Protein AF-A0AA42Y2V7-F1 (afdb_monomer_lite)

pLDDT: mean 81.9, std 18.84, range [30.03, 98.5]

Sequence (420 aa):
MCRFALLAATALSAACEFGEVTVPTSDPMVIVQAIMRPDIARQWLIVEQTLTGLAVIDRESIVVPGTPLPLPVSGATVTVTNRTDPNDPCGTTVFTEDPGVPDIPMGAGVYWSPDGCPMMRAGDTLELRVVTPGGAVVTGTSEVPGATAFVMRVASTAVEVPGPVLTLNRDVDSLKANAAVIAGRALQLEVRRPTVSGSSVPGFWFVVDSTAMTVPGNLPDIISAFLQDTSGIPDEFPPVFAAGRYYDVTVALGDARYFDFVRSGNIPPSGRGFVNNLQGGMGVFGSLVAATNEVRVVGNLDDGREGLYRVTGALFGVPVDATLELYVETADADSTELSAFVSGAWLNGSIDESADGVFRADTLSLVIEQRVSAAGDSVSAYLLVGPTSPSTATTLTAYDAELRVVDSLTVERVPPLPQP

Foldseek 3Di:
DDDDDPDPPPPPPPPPPPPPPPPPQDDKFKAKAFAAALQFFKGKIFIFIDDRVPFDDDPQDPPDQADADRGAFAPKWKWKAFPVCCPPPQRIWTWHQDCDDPPHNRYHGMTMTDTNPPPADAQTKMKIWIAGPVGQIKIFIEGAWDAPFKWKDKDPDIDTFPDDAAEHALVPIKIKIFGRTPDFFKKKKWKWFQDLVRDTDTLDIDMDRHRMDIGRSQAFSVQVQQSDPDPDDDPGGFGSHDAQGKIKIKIKGWHPQVVQQVLAPPGVVNDHDRDARMDRGGYTDIYMYMGIYMYHYHYDPPDLPFAKKWKWDDFLNHTDTWIWGKDFRDDDPFKTKIKTFIFDQDDQGTDGHIKIWMDGPQKIWIKDWGFDPPPDGDIWIKIWIDGDDSQDWTKTFIATPVRDTGDIIIMHHDPPDPDD

Structure (mmCIF, N/CA/C/O backbone):
data_AF-A0AA42Y2V7-F1
#
_entry.id   AF-A0AA42Y2V7-F1
#
loop_
_atom_site.group_PDB
_atom_site.id
_atom_site.type_symbol
_atom_site.label_atom_id
_atom_site.label_alt_id
_atom_site.label_comp_id
_atom_site.label_asym_id
_atom_site.label_entity_id
_atom_site.label_seq_id
_atom_site.pdbx_PDB_ins_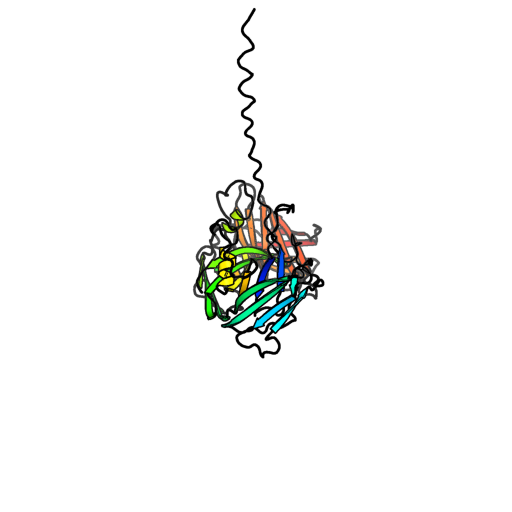code
_atom_site.Cartn_x
_atom_site.Cartn_y
_atom_site.Cartn_z
_atom_site.occupancy
_atom_site.B_iso_or_equiv
_atom_site.auth_seq_id
_atom_site.auth_comp_id
_atom_site.auth_asym_id
_atom_site.auth_atom_id
_atom_site.pdbx_PDB_model_num
ATOM 1 N N . MET A 1 1 ? -63.852 35.536 -38.838 1.00 43.47 1 MET A N 1
ATOM 2 C CA . MET A 1 1 ? -64.044 35.598 -37.371 1.00 43.47 1 MET A CA 1
ATOM 3 C C . MET A 1 1 ? -64.077 34.180 -36.824 1.00 43.47 1 MET A C 1
ATOM 5 O O . MET A 1 1 ? -64.746 33.353 -37.423 1.00 43.47 1 MET A O 1
ATOM 9 N N . CYS A 1 2 ? -63.372 33.941 -35.712 1.00 40.38 2 CYS A N 1
ATOM 10 C CA . CYS A 1 2 ? -63.301 32.691 -34.938 1.00 40.38 2 CYS A CA 1
ATOM 11 C C . CYS A 1 2 ? -62.655 31.464 -35.608 1.00 40.38 2 CYS A C 1
ATOM 13 O O . CYS A 1 2 ? -63.285 30.818 -36.438 1.00 40.38 2 CYS A O 1
ATOM 15 N N . ARG A 1 3 ? -61.441 31.105 -35.145 1.00 32.47 3 ARG A N 1
ATOM 16 C CA . ARG A 1 3 ? -60.983 29.738 -34.767 1.00 32.47 3 ARG A CA 1
ATOM 17 C C . ARG A 1 3 ? -59.447 29.671 -34.651 1.00 32.47 3 ARG A C 1
ATOM 19 O O . ARG A 1 3 ? -58.796 28.898 -35.330 1.00 32.47 3 ARG A O 1
ATOM 26 N N . PHE A 1 4 ? -58.862 30.498 -33.789 1.00 40.81 4 PHE A N 1
ATOM 27 C CA . PHE A 1 4 ? -57.462 30.379 -33.354 1.00 40.81 4 PHE A CA 1
ATOM 28 C C . PHE A 1 4 ? -57.370 30.990 -31.954 1.00 40.81 4 PHE A C 1
ATOM 30 O O . PHE A 1 4 ? -57.030 32.157 -31.825 1.00 40.81 4 PHE A O 1
ATOM 37 N N . ALA A 1 5 ? -57.805 30.262 -30.918 1.00 41.25 5 ALA A N 1
ATOM 38 C CA . ALA A 1 5 ? -57.624 30.717 -29.528 1.00 41.25 5 ALA A CA 1
ATOM 39 C C . ALA A 1 5 ? -57.857 29.660 -28.428 1.00 41.25 5 ALA A C 1
ATOM 41 O O . ALA A 1 5 ? -57.726 30.006 -27.261 1.00 41.25 5 ALA A O 1
ATOM 42 N N . LEU A 1 6 ? -58.220 28.402 -28.727 1.00 40.03 6 LEU A N 1
ATOM 43 C CA . LEU A 1 6 ? -58.711 27.481 -27.681 1.00 40.03 6 LEU A CA 1
ATOM 44 C C . LEU A 1 6 ? -57.940 26.157 -27.536 1.00 40.03 6 LEU A C 1
ATOM 46 O O . LEU A 1 6 ? -58.521 25.165 -27.116 1.00 40.03 6 LEU A O 1
ATOM 50 N N . LEU A 1 7 ? -56.651 26.118 -27.889 1.00 39.44 7 LEU A N 1
ATOM 51 C CA . LEU A 1 7 ? -55.843 24.889 -27.767 1.00 39.44 7 LEU A CA 1
ATOM 52 C C . LEU A 1 7 ? -54.445 25.079 -27.154 1.00 39.44 7 LEU A C 1
ATOM 54 O O . LEU A 1 7 ? -53.700 24.115 -27.054 1.00 39.44 7 LEU A O 1
ATOM 58 N N . ALA A 1 8 ? -54.100 26.284 -26.689 1.00 41.88 8 ALA A N 1
ATOM 59 C CA . ALA A 1 8 ? -52.787 26.572 -26.095 1.00 41.88 8 ALA A CA 1
ATOM 60 C C . ALA A 1 8 ? -52.810 26.782 -24.565 1.00 41.88 8 ALA A C 1
ATOM 62 O O . ALA A 1 8 ? -51.777 27.086 -23.981 1.00 41.88 8 ALA A O 1
ATOM 63 N N . ALA A 1 9 ? -53.963 26.626 -23.900 1.00 42.53 9 ALA A N 1
ATOM 64 C CA . ALA A 1 9 ? -54.118 26.977 -22.481 1.00 42.53 9 ALA A CA 1
ATOM 65 C C . ALA A 1 9 ? -54.165 25.782 -21.506 1.00 42.53 9 ALA A C 1
ATOM 67 O O . ALA A 1 9 ? -54.255 25.997 -20.304 1.00 42.53 9 ALA A O 1
ATOM 68 N N . THR A 1 10 ? -54.085 24.533 -21.978 1.00 45.06 10 THR A N 1
ATOM 69 C CA . THR A 1 10 ? -54.173 23.332 -21.115 1.00 45.06 10 THR A CA 1
ATOM 70 C C . THR A 1 10 ? -52.866 22.548 -20.965 1.00 45.06 10 THR A C 1
ATOM 72 O O . THR A 1 10 ? -52.845 21.558 -20.245 1.00 45.06 10 THR A O 1
ATOM 75 N N . ALA A 1 11 ? -51.761 22.990 -21.578 1.00 42.94 11 ALA A N 1
ATOM 76 C CA . ALA A 1 11 ? -50.461 22.307 -21.494 1.00 42.94 11 ALA A CA 1
ATOM 77 C C . ALA A 1 11 ? -49.450 22.967 -20.530 1.00 42.94 11 ALA A C 1
ATOM 79 O O . ALA A 1 11 ? -48.314 22.517 -20.443 1.00 42.94 11 ALA A O 1
ATOM 80 N N . LEU A 1 12 ? -49.841 24.023 -19.803 1.00 44.69 12 LEU A N 1
ATOM 81 C CA . LEU A 1 12 ? -48.949 24.800 -18.923 1.00 44.69 12 LEU A CA 1
ATOM 82 C C . LEU A 1 12 ? -49.185 24.590 -17.416 1.00 44.69 12 LEU A C 1
ATOM 84 O O . LEU A 1 12 ? -48.513 25.226 -16.613 1.00 44.69 12 LEU A O 1
ATOM 88 N N . SER A 1 13 ? -50.097 23.699 -17.008 1.00 44.09 13 SER A N 1
ATOM 89 C CA . SER A 1 13 ? -50.378 23.433 -15.584 1.00 44.09 13 SER A CA 1
ATOM 90 C C . SER A 1 13 ? -49.964 22.041 -15.100 1.00 44.09 13 SER A C 1
ATOM 92 O O . SER A 1 13 ? -50.312 21.663 -13.989 1.00 44.09 13 SER A O 1
ATOM 94 N N . ALA A 1 14 ? -49.206 21.287 -15.899 1.00 44.84 14 ALA A N 1
ATOM 95 C CA . ALA A 1 14 ? -48.462 20.121 -15.421 1.00 44.84 14 ALA A CA 1
ATOM 96 C C . ALA A 1 14 ? -47.000 20.512 -15.154 1.00 44.84 14 ALA A C 1
ATOM 98 O O . ALA A 1 14 ? -46.068 19.833 -15.576 1.00 44.84 14 ALA A O 1
ATOM 99 N N . ALA A 1 15 ? -46.787 21.642 -14.474 1.00 44.16 15 ALA A N 1
ATOM 100 C CA . ALA A 1 15 ? -45.585 21.773 -13.674 1.00 44.16 15 ALA A CA 1
ATOM 101 C C . ALA A 1 15 ? -45.759 20.752 -12.549 1.00 44.16 15 ALA A C 1
ATOM 103 O O . ALA A 1 15 ? -46.534 20.978 -11.622 1.00 44.16 15 ALA A O 1
ATOM 104 N N . CYS A 1 16 ? -45.134 19.582 -12.690 1.00 51.06 16 CYS A N 1
ATOM 105 C CA . CYS A 1 16 ? -44.875 18.732 -11.543 1.00 51.06 16 CYS A CA 1
ATOM 106 C C . CYS A 1 16 ? -44.150 19.619 -10.532 1.00 51.06 16 CYS A C 1
ATOM 108 O O . CYS A 1 16 ? -42.973 19.926 -10.723 1.00 51.06 16 CYS A O 1
ATOM 110 N N . GLU A 1 17 ? -44.853 20.066 -9.490 1.00 42.16 17 GLU A N 1
ATOM 111 C CA . GLU A 1 17 ? -44.193 20.384 -8.235 1.00 42.16 17 GLU A CA 1
ATOM 112 C C . GLU A 1 17 ? -43.394 19.127 -7.903 1.00 42.16 17 GLU A C 1
ATOM 114 O O . GLU A 1 17 ? -43.954 18.082 -7.566 1.00 42.16 17 GLU A O 1
ATOM 119 N N . PHE A 1 18 ? -42.078 19.190 -8.109 1.00 42.59 18 PHE A N 1
ATOM 120 C CA . PHE A 1 18 ? -41.172 18.306 -7.405 1.00 42.59 18 PHE A CA 1
ATOM 121 C C . PHE A 1 18 ? -41.511 18.538 -5.943 1.00 42.59 18 PHE A C 1
ATOM 123 O O . PHE A 1 18 ? -41.200 19.601 -5.412 1.00 42.59 18 PHE A O 1
ATOM 130 N N . GLY A 1 19 ? -42.268 17.603 -5.363 1.00 44.50 19 GLY A N 1
ATOM 131 C CA . GLY A 1 19 ? -42.686 17.685 -3.978 1.00 44.50 19 GLY A CA 1
ATOM 132 C C . GLY A 1 19 ? -41.447 17.994 -3.164 1.00 44.50 19 GLY A C 1
ATOM 133 O O . GLY A 1 19 ? -40.467 17.251 -3.235 1.00 44.50 19 GLY A O 1
ATOM 134 N N . GLU A 1 20 ? -41.464 19.137 -2.488 1.00 42.34 20 GLU A N 1
ATOM 135 C CA . GLU A 1 20 ? -40.411 19.536 -1.576 1.00 42.34 20 GLU A CA 1
ATOM 136 C C . GLU A 1 20 ? -40.346 18.445 -0.509 1.00 42.34 20 GLU A C 1
ATOM 138 O O . GLU A 1 20 ? -41.185 18.365 0.389 1.00 42.34 20 GLU A O 1
ATOM 143 N N . VAL A 1 21 ? -39.407 17.512 -0.677 1.00 51.03 21 VAL A N 1
ATOM 144 C CA . VAL A 1 21 ? -39.157 16.480 0.318 1.00 51.03 21 VAL A CA 1
ATOM 145 C C . VAL A 1 21 ? -38.490 17.207 1.466 1.00 51.03 21 VAL A C 1
ATOM 147 O O . VAL A 1 21 ? -37.283 17.437 1.463 1.00 51.03 21 VAL A O 1
ATOM 150 N N . THR A 1 22 ? -39.300 17.612 2.439 1.00 47.03 22 THR A N 1
ATOM 151 C CA . THR A 1 22 ? -38.806 18.077 3.725 1.00 47.03 22 THR A CA 1
ATOM 152 C C . THR A 1 22 ? -38.137 16.874 4.371 1.00 47.03 22 THR A C 1
ATOM 154 O O . THR A 1 22 ? -38.800 15.986 4.907 1.00 47.03 22 THR A O 1
ATOM 157 N N . VAL A 1 23 ? -36.814 16.791 4.238 1.00 54.19 23 VAL A N 1
ATOM 158 C CA . VAL A 1 23 ? -36.023 15.814 4.980 1.00 54.19 23 VAL A CA 1
ATOM 159 C C . VAL A 1 23 ? -36.208 16.178 6.452 1.00 54.19 23 VAL A C 1
ATOM 161 O O . VAL A 1 23 ? -35.888 17.310 6.823 1.00 54.19 23 VAL A O 1
ATOM 164 N N . PRO A 1 24 ? -36.780 15.292 7.285 1.00 52.44 24 PRO A N 1
ATOM 165 C CA . PRO A 1 24 ? -36.958 15.589 8.695 1.00 52.44 24 PRO A CA 1
ATOM 166 C C . PRO A 1 24 ? -35.599 15.926 9.301 1.00 52.44 24 PRO A C 1
ATOM 168 O O . PRO A 1 24 ? -34.641 15.175 9.113 1.00 52.44 24 PRO A O 1
ATOM 171 N N . THR A 1 25 ? -35.509 17.038 10.025 1.00 56.41 25 THR A N 1
ATOM 172 C CA . THR A 1 25 ? -34.319 17.358 10.809 1.00 56.41 25 THR A CA 1
ATOM 173 C C . THR A 1 25 ? -34.172 16.272 11.871 1.00 56.41 25 THR A C 1
ATOM 175 O O . THR A 1 25 ? -34.981 16.189 12.793 1.00 56.41 25 THR A O 1
ATOM 178 N N . SER A 1 26 ? -33.197 15.381 11.705 1.00 61.75 26 SER A N 1
ATOM 179 C CA . SER A 1 26 ? -32.843 14.408 12.734 1.00 61.75 26 SER A CA 1
ATOM 180 C C . SER A 1 26 ? -31.959 15.074 13.780 1.00 61.75 26 SER A C 1
ATOM 182 O O . SER A 1 26 ? -31.156 15.950 13.445 1.00 61.75 26 SER A O 1
ATOM 184 N N . ASP A 1 27 ? -32.063 14.632 15.032 1.00 75.12 27 ASP A N 1
ATOM 185 C CA . ASP A 1 27 ? -31.101 15.032 16.055 1.00 75.12 27 ASP A CA 1
ATOM 186 C C . ASP A 1 27 ? -29.680 14.629 15.612 1.00 75.12 27 ASP A C 1
ATOM 188 O O . ASP A 1 27 ? -29.498 13.529 15.074 1.00 75.12 27 ASP A O 1
ATOM 192 N N . PRO A 1 28 ? -28.670 15.500 15.792 1.00 78.94 28 PRO A N 1
ATOM 193 C CA . PRO A 1 28 ? -27.300 15.181 15.426 1.00 78.94 28 PRO A CA 1
ATOM 194 C C . PRO A 1 28 ? -26.803 13.995 16.258 1.00 78.94 28 PRO A C 1
ATOM 196 O O . PRO A 1 28 ? -26.815 14.026 17.489 1.00 78.94 28 PRO A O 1
ATOM 199 N N . MET A 1 29 ? -26.349 12.946 15.580 1.00 86.19 29 MET A N 1
ATOM 200 C CA . MET A 1 29 ? -25.764 11.762 16.197 1.00 86.19 29 MET A CA 1
ATOM 201 C C . MET A 1 29 ? -24.239 11.832 16.117 1.00 86.19 29 MET A C 1
ATOM 203 O O . MET A 1 29 ? -23.679 12.308 15.131 1.00 86.19 29 MET A O 1
ATOM 207 N N . VAL A 1 30 ? -23.564 11.346 17.159 1.00 90.69 30 VAL A N 1
ATOM 208 C CA . VAL A 1 30 ? -22.100 11.251 17.188 1.00 90.69 30 VAL A CA 1
ATOM 209 C C . VAL A 1 30 ? -21.647 10.113 16.277 1.00 90.69 30 VAL A C 1
ATOM 211 O O . VAL A 1 30 ? -22.161 8.995 16.374 1.00 90.69 30 VAL A O 1
ATOM 214 N N . ILE A 1 31 ? -20.669 10.397 15.425 1.00 89.31 31 ILE A N 1
ATOM 215 C CA . ILE A 1 31 ? -19.984 9.430 14.575 1.00 89.31 31 ILE A CA 1
ATOM 216 C C . ILE A 1 31 ? -18.575 9.218 15.130 1.00 89.31 31 ILE A C 1
ATOM 218 O O . ILE A 1 31 ? -17.883 10.190 15.433 1.00 89.31 31 ILE A O 1
ATOM 222 N N . VAL A 1 32 ? -18.146 7.963 15.262 1.00 91.25 32 VAL A N 1
ATOM 223 C CA . VAL A 1 32 ? -16.771 7.619 15.641 1.00 91.25 32 VAL A CA 1
ATOM 224 C C . VAL A 1 32 ? -16.146 6.711 14.593 1.00 91.25 32 VAL A C 1
ATOM 226 O O . VAL A 1 32 ? -16.729 5.692 14.231 1.00 91.25 32 VAL A O 1
ATOM 229 N N . GLN A 1 33 ? -14.948 7.055 14.126 1.00 90.31 33 GLN A N 1
ATOM 230 C CA . GLN A 1 33 ? -14.169 6.222 13.212 1.00 90.31 33 GLN A CA 1
ATOM 231 C C . GLN A 1 33 ? -12.826 5.895 13.862 1.00 90.31 33 GLN A C 1
ATOM 233 O O . GLN A 1 33 ? -11.969 6.762 14.016 1.00 90.31 33 GLN A O 1
ATOM 238 N N . ALA A 1 34 ? -12.671 4.648 14.294 1.00 91.88 34 ALA A N 1
ATOM 239 C CA . ALA A 1 34 ? -11.518 4.183 15.046 1.00 91.88 34 ALA A CA 1
ATOM 240 C C . ALA A 1 34 ? -11.095 2.792 14.557 1.00 91.88 34 ALA A C 1
ATOM 242 O O . ALA A 1 34 ? -11.844 1.820 14.677 1.00 91.88 34 ALA A O 1
ATOM 243 N N . ILE A 1 35 ? -9.881 2.691 14.023 1.00 93.44 35 ILE A N 1
ATOM 244 C CA . ILE A 1 35 ? -9.278 1.429 13.592 1.00 93.44 35 ILE A CA 1
ATOM 245 C C . ILE A 1 35 ? -7.936 1.308 14.305 1.00 93.44 35 ILE A C 1
ATOM 247 O O . ILE A 1 35 ? -7.006 2.053 14.013 1.00 93.44 35 ILE A O 1
ATOM 251 N N . MET A 1 36 ? -7.853 0.388 15.262 1.00 95.62 36 MET A N 1
ATOM 252 C CA . MET A 1 36 ? -6.640 0.174 16.049 1.00 95.62 36 MET A CA 1
ATOM 253 C C . MET A 1 36 ? -5.672 -0.753 15.309 1.00 95.62 36 MET A C 1
ATOM 255 O O . MET A 1 36 ? -6.076 -1.784 14.769 1.00 95.62 36 MET A O 1
ATOM 259 N N . ARG A 1 37 ? -4.392 -0.389 15.304 1.00 94.44 37 ARG A N 1
ATOM 260 C CA . ARG A 1 37 ? -3.316 -1.056 14.571 1.00 94.44 37 ARG A CA 1
ATOM 261 C C . ARG A 1 37 ? -2.137 -1.374 15.490 1.00 94.44 37 ARG A C 1
ATOM 263 O O . ARG A 1 37 ? -1.357 -0.472 15.784 1.00 94.44 37 ARG A O 1
ATOM 270 N N . PRO A 1 38 ? -1.966 -2.621 15.966 1.00 93.00 38 PRO A N 1
ATOM 271 C CA . PRO A 1 38 ? -0.856 -2.965 16.857 1.00 93.00 38 PRO A CA 1
ATOM 272 C C . PRO A 1 38 ? 0.520 -2.856 16.175 1.00 93.00 38 PRO A C 1
ATOM 274 O O . PRO A 1 38 ? 1.538 -2.842 16.858 1.00 93.00 38 PRO A O 1
ATOM 277 N N . ASP A 1 39 ? 0.556 -2.765 14.845 1.00 89.69 39 ASP A N 1
ATOM 278 C CA . ASP A 1 39 ? 1.750 -2.601 14.015 1.00 89.69 39 ASP A CA 1
ATOM 279 C C . ASP A 1 39 ? 2.238 -1.147 13.878 1.00 89.69 39 ASP A C 1
ATOM 281 O O . ASP A 1 39 ? 3.305 -0.922 13.310 1.00 89.69 39 ASP A O 1
ATOM 285 N N . ILE A 1 40 ? 1.506 -0.160 14.411 1.00 88.88 40 ILE A N 1
ATOM 286 C CA . ILE A 1 40 ? 1.940 1.247 14.430 1.00 88.88 40 ILE A CA 1
ATOM 287 C C . ILE A 1 40 ? 2.073 1.763 15.865 1.00 88.88 40 ILE A C 1
ATOM 289 O O . ILE A 1 40 ? 1.306 1.400 16.756 1.00 88.88 40 ILE A O 1
ATOM 293 N N . ALA A 1 41 ? 3.046 2.647 16.093 1.00 87.25 41 ALA A N 1
ATOM 294 C CA . ALA A 1 41 ? 3.357 3.137 17.435 1.00 87.25 41 ALA A CA 1
ATOM 295 C C . ALA A 1 41 ? 2.254 4.030 18.022 1.00 87.25 41 ALA A C 1
ATOM 297 O O . ALA A 1 41 ? 2.005 3.984 19.224 1.00 87.25 41 ALA A O 1
ATOM 298 N N . ARG A 1 42 ? 1.592 4.837 17.188 1.00 89.94 42 ARG A N 1
ATOM 299 C CA . ARG A 1 42 ? 0.617 5.835 17.629 1.00 89.94 42 ARG A CA 1
ATOM 300 C C . ARG A 1 42 ? -0.725 5.595 16.954 1.00 89.94 42 ARG A C 1
ATOM 302 O O . ARG A 1 42 ? -0.798 5.507 15.731 1.00 89.94 42 ARG A O 1
ATOM 309 N N . GLN A 1 43 ? -1.776 5.496 17.757 1.00 92.44 43 GLN A N 1
ATOM 310 C CA . GLN A 1 43 ? -3.144 5.307 17.289 1.00 92.44 43 GLN A CA 1
ATOM 311 C C . GLN A 1 43 ? -3.847 6.649 17.160 1.00 92.44 43 GLN A C 1
ATOM 313 O O . GLN A 1 43 ? -3.515 7.616 17.851 1.00 92.44 43 GLN A O 1
ATOM 318 N N . TRP A 1 44 ? -4.883 6.684 16.334 1.00 91.25 44 TRP A N 1
ATOM 319 C CA . TRP A 1 44 ? -5.778 7.824 16.255 1.00 91.25 44 TRP A CA 1
ATOM 320 C C . TRP A 1 44 ? -7.203 7.386 15.949 1.00 91.25 44 TRP A C 1
ATOM 322 O O . TRP A 1 44 ? -7.460 6.255 15.534 1.00 91.25 44 TRP A O 1
ATOM 332 N N . LEU A 1 45 ? -8.135 8.297 16.192 1.00 91.56 45 LEU A N 1
ATOM 333 C CA . LEU A 1 45 ? -9.528 8.152 15.810 1.00 91.56 45 LEU A CA 1
ATOM 334 C C . LEU A 1 45 ? -10.168 9.505 15.531 1.00 91.56 45 LEU A C 1
ATOM 336 O O . LEU A 1 45 ? -9.677 10.548 15.963 1.00 91.56 45 LEU A O 1
ATOM 340 N N . ILE A 1 46 ? -11.289 9.462 14.826 1.00 89.44 46 ILE A N 1
ATOM 341 C CA . ILE A 1 46 ? -12.096 10.626 14.474 1.00 89.44 46 ILE A CA 1
ATOM 342 C C . ILE A 1 46 ? -13.407 10.598 15.259 1.00 89.44 46 ILE A C 1
ATOM 344 O O . ILE A 1 46 ? -14.045 9.549 15.371 1.00 89.44 46 ILE A O 1
ATOM 348 N N . VAL A 1 47 ? -13.825 11.763 15.757 1.00 91.38 47 VAL A N 1
ATOM 349 C CA . VAL A 1 47 ? -15.143 12.007 16.349 1.00 91.38 47 VAL A CA 1
ATOM 350 C C . VAL A 1 47 ? -15.796 13.205 15.660 1.00 91.38 47 VAL A C 1
ATOM 352 O O . VAL A 1 47 ? -15.293 14.329 15.704 1.00 91.38 47 VAL A O 1
ATOM 355 N N . GLU A 1 48 ? -16.956 12.972 15.058 1.00 88.81 48 GLU A N 1
ATOM 356 C CA . GLU A 1 48 ? -17.721 13.971 14.304 1.00 88.81 48 GLU A CA 1
ATOM 357 C C . GLU A 1 48 ? -19.234 13.829 14.564 1.00 88.81 48 GLU A C 1
ATOM 359 O O . GLU A 1 48 ? -19.664 13.007 15.379 1.00 88.81 48 GLU A O 1
ATOM 364 N N . GLN A 1 49 ? -20.058 14.656 13.918 1.00 86.56 49 GLN A N 1
ATOM 365 C CA . GLN A 1 49 ? -21.521 14.586 13.980 1.00 86.56 49 GLN A CA 1
ATOM 366 C C . GLN A 1 49 ? -22.140 14.337 12.607 1.00 86.56 49 GLN A C 1
ATOM 368 O O . GLN A 1 49 ? -21.641 14.798 11.582 1.00 86.56 49 GLN A O 1
ATOM 373 N N . THR A 1 50 ? -23.287 13.660 12.590 1.00 78.25 50 THR A N 1
ATOM 374 C CA . THR A 1 50 ? -24.107 13.527 11.383 1.00 78.25 50 THR A CA 1
ATOM 375 C C . THR A 1 50 ? -24.565 14.883 10.869 1.00 78.25 50 THR A C 1
ATOM 377 O O . THR A 1 50 ? -24.996 15.744 11.640 1.00 78.25 50 THR A O 1
ATOM 380 N N . LEU A 1 51 ? -24.601 15.024 9.549 1.00 70.00 51 LEU A N 1
ATOM 381 C CA . LEU A 1 51 ? -25.197 16.182 8.897 1.00 70.00 51 LEU A CA 1
ATOM 382 C C . LEU A 1 51 ? -26.707 16.176 9.106 1.00 70.00 51 LEU A C 1
ATOM 384 O O . LEU A 1 51 ? -27.387 15.207 8.781 1.00 70.00 51 LEU A O 1
ATOM 388 N N . THR A 1 52 ? -27.242 17.294 9.575 1.00 60.16 52 THR A N 1
ATOM 389 C CA . THR A 1 52 ? -28.681 17.487 9.806 1.00 60.16 52 THR A CA 1
ATOM 390 C C . THR A 1 52 ? -29.395 18.113 8.600 1.00 60.16 52 THR A C 1
ATOM 392 O O . THR A 1 52 ? -30.474 18.681 8.738 1.00 60.16 52 THR A O 1
ATOM 395 N N . GLY A 1 53 ? -28.786 18.051 7.407 1.00 45.47 53 GLY A N 1
ATOM 396 C CA . GLY A 1 53 ? -29.305 18.677 6.182 1.00 45.47 53 GLY A CA 1
ATOM 397 C C . GLY A 1 53 ? -29.032 20.183 6.049 1.00 45.47 53 GLY A C 1
ATOM 398 O O . GLY A 1 53 ? -29.458 20.786 5.072 1.00 45.47 53 GLY A O 1
ATOM 399 N N . LEU A 1 54 ? -28.306 20.792 6.997 1.00 45.50 54 LEU A N 1
ATOM 400 C CA . LEU A 1 54 ? -27.964 22.226 6.995 1.00 45.50 54 LEU A CA 1
ATOM 401 C C . LEU A 1 54 ? -26.553 22.540 6.468 1.00 45.50 54 LEU A C 1
ATOM 403 O O . LEU A 1 54 ? -26.217 23.706 6.272 1.00 45.50 54 LEU A O 1
ATOM 407 N N . ALA A 1 55 ? -25.726 21.519 6.250 1.00 44.78 55 ALA A N 1
ATOM 408 C CA . ALA A 1 55 ? -24.342 21.672 5.819 1.00 44.78 55 ALA A CA 1
ATOM 409 C C . ALA A 1 55 ? -24.196 21.338 4.326 1.00 44.78 55 ALA A C 1
ATOM 411 O O . ALA A 1 55 ? -24.596 20.262 3.879 1.00 44.78 55 ALA A O 1
ATOM 412 N N . VAL A 1 56 ? -23.608 22.263 3.564 1.00 39.84 56 VAL A N 1
ATOM 413 C CA . VAL A 1 56 ? -23.177 22.033 2.180 1.00 39.84 56 VAL A CA 1
ATOM 414 C C . VAL A 1 56 ? -21.802 21.374 2.242 1.00 39.84 56 VAL A C 1
ATOM 416 O O . VAL A 1 56 ? -20.857 21.993 2.722 1.00 39.84 56 VAL A O 1
ATOM 419 N N . ILE A 1 57 ? -21.701 20.123 1.793 1.00 44.19 57 ILE A N 1
ATOM 420 C CA . ILE A 1 57 ? -20.420 19.420 1.657 1.00 44.19 57 ILE A CA 1
ATOM 421 C C . ILE A 1 57 ? -20.054 19.348 0.182 1.00 44.19 57 ILE A C 1
ATOM 423 O O . ILE A 1 57 ? -20.878 18.935 -0.637 1.00 44.19 57 ILE A O 1
ATOM 427 N N . ASP A 1 58 ? -18.812 19.704 -0.124 1.00 38.91 58 ASP A N 1
ATOM 428 C CA . ASP A 1 58 ? -18.185 19.433 -1.411 1.00 38.91 58 ASP A CA 1
ATOM 429 C C . ASP A 1 58 ? -17.786 17.945 -1.488 1.00 38.91 58 ASP A C 1
ATOM 431 O O . ASP A 1 58 ? -17.076 17.432 -0.623 1.00 38.91 58 ASP A O 1
ATOM 435 N N . ARG A 1 59 ? -18.352 17.205 -2.446 1.00 35.44 59 ARG A N 1
ATOM 436 C CA . ARG A 1 59 ? -18.532 15.737 -2.391 1.00 35.44 59 ARG A CA 1
ATOM 437 C C . ARG A 1 59 ? -17.315 14.890 -2.786 1.00 35.44 59 ARG A C 1
ATOM 439 O O . ARG A 1 59 ? -17.462 13.679 -2.921 1.00 35.44 59 ARG A O 1
ATOM 446 N N . GLU A 1 60 ? -16.131 15.465 -2.941 1.00 32.28 60 GLU A N 1
ATOM 447 C CA . GLU A 1 60 ? -14.984 14.743 -3.522 1.00 32.28 60 GLU A CA 1
ATOM 448 C C . GLU A 1 60 ? -14.073 14.022 -2.509 1.00 32.28 60 GLU A C 1
ATOM 450 O O . GLU A 1 60 ? -13.070 13.421 -2.884 1.00 32.28 60 GLU A O 1
ATOM 455 N N . SER A 1 61 ? -14.408 14.021 -1.218 1.00 30.03 61 SER A N 1
ATOM 456 C CA . SER A 1 61 ? -13.542 13.459 -0.175 1.00 30.03 61 SER A CA 1
ATOM 457 C C . SER A 1 61 ? -13.971 12.043 0.238 1.00 30.03 61 SER A C 1
ATOM 459 O O . SER A 1 61 ? -14.915 11.854 1.008 1.00 30.03 61 SER A O 1
ATOM 461 N N . ILE A 1 62 ? -13.237 11.024 -0.225 1.00 35.84 62 ILE A N 1
ATOM 462 C CA . ILE A 1 62 ? -12.963 9.862 0.635 1.00 35.84 62 ILE A CA 1
ATOM 463 C C . ILE A 1 62 ? -12.287 10.444 1.879 1.00 35.84 62 ILE A C 1
ATOM 465 O O . ILE A 1 62 ? -11.362 11.236 1.722 1.00 35.84 62 ILE A O 1
ATOM 469 N N . VAL A 1 63 ? -12.745 10.103 3.090 1.00 36.84 63 VAL A N 1
ATOM 470 C CA . VAL A 1 63 ? -12.159 10.615 4.343 1.00 36.84 63 VAL A CA 1
ATOM 471 C C . VAL A 1 63 ? -10.720 10.106 4.460 1.00 36.84 63 VAL A C 1
ATOM 473 O O . VAL A 1 63 ? -10.443 9.054 5.029 1.00 36.84 63 VAL A O 1
ATOM 476 N N . VAL A 1 64 ? -9.801 10.849 3.852 1.00 33.09 64 VAL A N 1
ATOM 477 C CA . VAL A 1 64 ? -8.357 10.703 3.976 1.00 33.09 64 VAL A CA 1
ATOM 478 C C . VAL A 1 64 ? -7.942 11.542 5.185 1.00 33.09 64 VAL A C 1
ATOM 480 O O . VAL A 1 64 ? -8.439 12.671 5.333 1.00 33.09 64 VAL A O 1
ATOM 483 N N . PRO A 1 65 ? -7.048 11.035 6.055 1.00 33.06 65 PRO A N 1
ATOM 484 C CA . PRO A 1 65 ? -6.433 11.847 7.096 1.00 33.06 65 PRO A CA 1
ATOM 485 C C . PRO A 1 65 ? -5.952 13.178 6.506 1.00 33.06 65 PRO A C 1
ATOM 487 O O . PRO A 1 65 ? -5.188 13.181 5.545 1.00 33.06 65 PRO A O 1
ATOM 490 N N . GLY A 1 66 ? -6.408 14.305 7.061 1.00 32.56 66 GLY A N 1
ATOM 491 C CA . GLY A 1 66 ? -5.979 15.634 6.607 1.00 32.56 66 GLY A CA 1
ATOM 492 C C . GLY A 1 66 ? -7.028 16.456 5.867 1.00 32.56 66 GLY A C 1
ATOM 493 O O . GLY A 1 66 ? -6.797 17.623 5.568 1.00 32.56 66 GLY A O 1
ATOM 494 N N . THR A 1 67 ? -8.193 15.884 5.573 1.00 41.16 67 THR A N 1
ATOM 495 C CA . THR A 1 67 ? -9.330 16.662 5.066 1.00 41.16 67 THR A CA 1
ATOM 496 C C . THR A 1 67 ? -10.133 17.249 6.236 1.00 41.16 67 THR A C 1
ATOM 498 O O . THR A 1 67 ? -10.311 16.569 7.251 1.00 41.16 67 THR A O 1
ATOM 501 N N . PRO A 1 68 ? -10.614 18.508 6.156 1.00 49.81 68 PRO A N 1
ATOM 502 C CA . PRO A 1 68 ? -11.469 19.071 7.194 1.00 49.81 68 PRO A CA 1
ATOM 503 C C . PRO A 1 68 ? -12.720 18.210 7.365 1.00 49.81 68 PRO A C 1
ATOM 505 O O . PRO A 1 68 ? -13.468 17.999 6.409 1.00 49.81 68 PRO A O 1
ATOM 508 N N . LEU A 1 69 ? -12.949 17.726 8.585 1.00 59.66 69 LEU A N 1
ATOM 509 C CA . LEU A 1 69 ? -14.168 16.990 8.896 1.00 59.66 69 LEU A CA 1
ATOM 510 C C . LEU A 1 69 ? -15.378 17.916 8.716 1.00 59.66 69 LEU A C 1
ATOM 512 O O . LEU A 1 69 ? -15.316 19.074 9.141 1.00 59.66 69 LEU A O 1
ATOM 516 N N . PRO A 1 70 ? -16.491 17.438 8.134 1.00 64.31 70 PRO A N 1
ATOM 517 C CA . PRO A 1 70 ? -17.655 18.286 7.903 1.00 64.31 70 PRO A CA 1
ATOM 518 C C . PRO A 1 70 ? -18.243 18.892 9.185 1.00 64.31 70 PRO A C 1
ATOM 520 O O . PRO A 1 70 ? -18.678 20.042 9.168 1.00 64.31 70 PRO A O 1
ATOM 523 N N . LEU A 1 71 ? -18.263 18.132 10.291 1.00 80.88 71 LEU A N 1
ATOM 524 C CA . LEU A 1 71 ? -18.784 18.557 11.600 1.00 80.88 71 LEU A CA 1
ATOM 525 C C . LEU A 1 71 ? -17.994 17.908 12.757 1.00 80.88 71 LEU A C 1
ATOM 527 O O . LEU A 1 71 ? -18.484 16.965 13.384 1.00 80.88 71 LEU A O 1
ATOM 531 N N . PRO A 1 72 ? -16.774 18.374 13.062 1.00 86.94 72 PRO A N 1
ATOM 532 C CA . PRO A 1 72 ? -15.945 17.766 14.097 1.00 86.94 72 PRO A CA 1
ATOM 533 C C . PRO A 1 72 ? -16.495 17.987 15.512 1.00 86.94 72 PRO A C 1
ATOM 535 O O . PRO A 1 72 ? -17.062 19.038 15.818 1.00 86.94 72 PRO A O 1
ATOM 538 N N . VAL A 1 73 ? -16.271 17.022 16.411 1.00 89.50 73 VAL A N 1
ATOM 539 C CA . VAL A 1 73 ? -16.562 17.163 17.848 1.00 89.50 73 VAL A CA 1
ATOM 540 C C . VAL A 1 73 ? -15.262 17.372 18.614 1.00 89.50 73 VAL A C 1
ATOM 542 O O . VAL A 1 73 ? -14.544 16.413 18.896 1.00 89.50 73 VAL A O 1
ATOM 545 N N . SER A 1 74 ? -14.986 18.612 19.011 1.00 91.38 74 SER A N 1
ATOM 546 C CA . SER A 1 74 ? -13.855 18.940 19.891 1.00 91.38 74 SER A CA 1
ATOM 547 C C . SER A 1 74 ? -14.176 18.751 21.372 1.00 91.38 74 SER A C 1
ATOM 549 O O . SER A 1 74 ? -15.335 18.814 21.793 1.00 91.38 74 SER A O 1
ATOM 551 N N . GLY A 1 75 ? -13.128 18.557 22.177 1.00 91.94 75 GLY A N 1
ATOM 552 C CA . GLY A 1 75 ? -13.226 18.470 23.638 1.00 91.94 75 GLY A CA 1
ATOM 553 C C . GLY A 1 75 ? -13.923 17.215 24.179 1.00 91.94 75 GLY A C 1
ATOM 554 O O . GLY A 1 75 ? -14.336 17.198 25.340 1.00 91.94 75 GLY A O 1
ATOM 555 N N . ALA A 1 76 ? -14.085 16.167 23.369 1.00 95.25 76 ALA A N 1
ATOM 556 C CA . ALA A 1 76 ? -14.580 14.884 23.844 1.00 95.25 76 ALA A CA 1
ATOM 557 C C . ALA A 1 76 ? -13.535 14.193 24.736 1.00 95.25 76 ALA A C 1
ATOM 559 O O . ALA A 1 76 ? -12.331 14.272 24.509 1.00 95.25 76 ALA A O 1
ATOM 560 N N . THR A 1 77 ? -13.998 13.473 25.756 1.00 97.56 77 THR A N 1
ATOM 561 C CA . THR A 1 77 ? -13.148 12.543 26.505 1.00 97.56 77 THR A CA 1
ATOM 562 C C . THR A 1 77 ? -13.178 11.195 25.805 1.00 97.56 77 THR A C 1
ATOM 564 O O . THR A 1 77 ? -14.219 10.538 25.783 1.00 97.56 77 THR A O 1
ATOM 567 N N . VAL A 1 78 ? -12.043 10.791 25.245 1.00 97.81 78 VAL A N 1
ATOM 568 C CA . VAL A 1 78 ? -11.894 9.542 24.497 1.00 97.81 78 VAL A CA 1
ATOM 569 C C . VAL A 1 78 ? -10.987 8.600 25.277 1.00 97.81 78 VAL A C 1
ATOM 571 O O . VAL A 1 78 ? -9.855 8.946 25.607 1.00 97.81 78 VAL A O 1
ATOM 574 N N . THR A 1 79 ? -11.475 7.398 25.565 1.00 97.94 79 THR A N 1
ATOM 575 C CA . THR A 1 79 ? -10.715 6.362 26.269 1.00 97.94 79 THR A CA 1
ATOM 576 C C . THR A 1 79 ? -10.817 5.028 25.551 1.00 97.94 79 THR A C 1
ATOM 578 O O . THR A 1 79 ? -11.918 4.624 25.173 1.00 97.94 79 THR A O 1
ATOM 581 N N . VAL A 1 80 ? -9.692 4.326 25.428 1.00 98.00 80 VAL A N 1
ATOM 582 C CA . VAL A 1 80 ? -9.642 2.922 25.011 1.00 98.00 80 VAL A CA 1
ATOM 583 C C . VAL A 1 80 ? -9.055 2.091 26.144 1.00 98.00 80 VAL A C 1
ATOM 585 O O . VAL A 1 80 ? -7.949 2.364 26.608 1.00 98.00 80 VAL A O 1
ATOM 588 N N . THR A 1 81 ? -9.787 1.073 26.580 1.00 97.75 81 THR A N 1
ATOM 589 C CA . THR A 1 81 ? -9.378 0.157 27.648 1.00 97.75 81 THR A CA 1
ATOM 590 C C . THR A 1 81 ? -9.129 -1.232 27.077 1.00 97.75 81 THR A C 1
ATOM 592 O O . THR A 1 81 ? -10.013 -1.809 26.447 1.00 97.75 81 THR A O 1
ATOM 595 N N . ASN A 1 82 ? -7.948 -1.796 27.323 1.00 96.94 82 ASN A N 1
ATOM 596 C CA . ASN A 1 82 ? -7.686 -3.214 27.124 1.00 96.94 82 ASN A CA 1
ATOM 597 C C . ASN A 1 82 ? -8.393 -3.994 28.241 1.00 96.94 82 ASN A C 1
ATOM 599 O O . ASN A 1 82 ? -8.020 -3.929 29.411 1.00 96.94 82 ASN A O 1
ATOM 603 N N . ARG A 1 83 ? -9.472 -4.692 27.889 1.00 96.44 83 ARG A N 1
ATOM 604 C CA . ARG A 1 83 ? -10.286 -5.469 28.831 1.00 96.44 83 ARG A CA 1
ATOM 605 C C . ARG A 1 83 ? -9.664 -6.811 29.182 1.00 96.44 83 ARG A C 1
ATOM 607 O O . ARG A 1 83 ? -10.025 -7.368 30.217 1.00 96.44 83 ARG A O 1
ATOM 614 N N . THR A 1 84 ? -8.785 -7.325 28.327 1.00 95.69 84 THR A N 1
ATOM 615 C CA . THR A 1 84 ? -8.065 -8.574 28.579 1.00 95.69 84 THR A CA 1
ATOM 616 C C . THR A 1 84 ? -7.020 -8.368 29.668 1.00 95.69 84 THR A C 1
ATOM 618 O O . THR A 1 84 ? -6.964 -9.163 30.606 1.00 95.69 84 THR A O 1
ATOM 621 N N . ASP A 1 85 ? -6.258 -7.275 29.592 1.00 92.00 85 ASP A N 1
ATOM 622 C CA . ASP A 1 85 ? -5.239 -6.928 30.586 1.00 92.00 85 ASP A CA 1
ATOM 623 C C . ASP A 1 85 ? -5.322 -5.448 31.013 1.00 92.00 85 ASP A C 1
ATOM 625 O O . ASP A 1 85 ? -4.536 -4.601 30.582 1.00 92.00 85 ASP A O 1
ATOM 629 N N . PRO A 1 86 ? -6.290 -5.092 31.876 1.00 88.25 86 PRO A N 1
ATOM 630 C CA . PRO A 1 86 ? -6.506 -3.701 32.274 1.00 88.25 86 PRO A CA 1
ATOM 631 C C . PRO A 1 86 ? -5.394 -3.140 33.171 1.00 88.25 86 PRO A C 1
ATOM 633 O O . PRO A 1 86 ? -5.347 -1.928 33.379 1.00 88.25 86 PRO A O 1
ATOM 636 N N . ASN A 1 87 ? -4.525 -3.997 33.722 1.00 89.81 87 ASN A N 1
ATOM 637 C CA . ASN A 1 87 ? -3.436 -3.595 34.615 1.00 89.81 87 ASN A CA 1
ATOM 638 C C . ASN A 1 87 ? -2.131 -3.287 33.869 1.00 89.81 87 ASN A C 1
ATOM 640 O O . ASN A 1 87 ? -1.155 -2.886 34.509 1.00 89.81 87 ASN A O 1
ATOM 644 N N . ASP A 1 88 ? -2.100 -3.462 32.546 1.00 90.44 88 ASP A N 1
ATOM 645 C CA . ASP A 1 88 ? -0.967 -3.036 31.737 1.00 90.44 88 ASP A CA 1
ATOM 646 C C . ASP A 1 88 ? -0.696 -1.530 31.923 1.00 90.44 88 ASP A C 1
ATOM 648 O O . ASP A 1 88 ? -1.631 -0.747 32.129 1.00 90.44 88 ASP A O 1
ATOM 652 N N . PRO A 1 89 ? 0.561 -1.069 31.775 1.00 86.25 89 PRO A N 1
ATOM 653 C CA . PRO A 1 89 ? 0.894 0.357 31.825 1.00 86.25 89 PRO A CA 1
ATOM 654 C C . PRO A 1 89 ? 0.082 1.234 30.851 1.00 86.25 89 PRO A C 1
ATOM 656 O O . PRO A 1 89 ? -0.090 2.422 31.106 1.00 86.25 89 PRO A O 1
ATOM 659 N N . CYS A 1 90 ? -0.453 0.643 29.774 1.00 90.00 90 CYS A N 1
ATOM 660 C CA . CYS A 1 90 ? -1.383 1.265 28.824 1.00 90.00 90 CYS A CA 1
ATOM 661 C C . CYS A 1 90 ? -2.764 0.565 28.790 1.00 90.00 90 CYS A C 1
ATOM 663 O O . CYS A 1 90 ? -3.463 0.624 27.776 1.00 90.00 90 CYS A O 1
ATOM 665 N N . GLY A 1 91 ? -3.162 -0.123 29.866 1.00 90.00 91 GLY A N 1
ATOM 666 C CA . GLY A 1 91 ? -4.410 -0.889 29.952 1.00 90.00 91 GLY A CA 1
ATOM 667 C C . GLY A 1 91 ? -5.664 -0.017 29.865 1.00 90.00 91 GLY A C 1
ATOM 668 O O . GLY A 1 91 ? -6.703 -0.468 29.402 1.00 90.00 91 GLY A O 1
ATOM 669 N N . THR A 1 92 ? -5.579 1.264 30.231 1.00 95.81 92 THR A N 1
ATOM 670 C CA . THR A 1 92 ? -6.565 2.291 29.862 1.00 95.81 92 THR A CA 1
ATOM 671 C C . THR A 1 92 ? -5.833 3.512 29.345 1.00 95.81 92 THR A C 1
ATOM 673 O O . THR A 1 92 ? -5.060 4.139 30.063 1.00 95.81 92 THR A O 1
ATOM 676 N N . THR A 1 93 ? -6.087 3.844 28.088 1.00 96.06 93 THR A N 1
ATOM 677 C CA . THR A 1 93 ? -5.420 4.922 27.369 1.00 96.06 93 THR A CA 1
ATOM 678 C C . THR A 1 93 ? -6.414 6.035 27.094 1.00 96.06 93 THR A C 1
ATOM 680 O O . THR A 1 93 ? -7.476 5.799 26.519 1.00 96.06 93 THR A O 1
ATOM 683 N N . VAL A 1 94 ? -6.066 7.254 27.500 1.00 95.94 94 VAL A N 1
ATOM 684 C CA . VAL A 1 94 ? -6.812 8.467 27.152 1.00 95.94 94 VAL A CA 1
ATOM 685 C C . VAL A 1 94 ? -6.240 9.009 25.851 1.00 95.94 94 VAL A C 1
ATOM 687 O O . VAL A 1 94 ? -5.030 9.199 25.748 1.00 95.94 94 VAL A O 1
ATOM 690 N N . PHE A 1 95 ? -7.103 9.251 24.872 1.00 95.25 95 PHE A N 1
ATOM 691 C CA . PHE A 1 95 ? -6.718 9.889 23.623 1.00 95.25 95 PHE A CA 1
ATOM 692 C C . PHE A 1 95 ? -6.965 11.388 23.750 1.00 95.25 95 PHE A C 1
ATOM 694 O O . PHE A 1 95 ? -7.993 11.820 24.278 1.00 95.25 95 PHE A O 1
ATOM 701 N N . THR A 1 96 ? -6.024 12.182 23.260 1.00 92.50 96 THR A N 1
ATOM 702 C CA . THR A 1 96 ? -6.091 13.641 23.317 1.00 92.50 96 THR A CA 1
ATOM 703 C C . THR A 1 96 ? -6.236 14.215 21.923 1.00 92.50 96 THR A C 1
ATOM 705 O O . THR A 1 96 ? -5.580 13.754 20.991 1.00 92.50 96 THR A O 1
ATOM 708 N N . GLU A 1 97 ? -7.075 15.236 21.787 1.00 88.56 97 GLU A N 1
ATOM 709 C CA . GLU A 1 97 ? -7.122 16.056 20.579 1.00 88.56 97 GLU A CA 1
ATOM 710 C C . GLU A 1 97 ? -5.763 16.761 20.443 1.00 88.56 97 GLU A C 1
ATOM 712 O O . GLU A 1 97 ? -5.395 17.573 21.294 1.00 88.56 97 GLU A O 1
ATOM 717 N N . ASP A 1 98 ? -4.977 16.373 19.439 1.00 72.94 98 ASP A N 1
ATOM 718 C CA . ASP A 1 98 ? -3.636 16.912 19.190 1.00 72.94 98 ASP A CA 1
ATOM 719 C C . ASP A 1 98 ? -3.650 17.653 17.848 1.00 72.94 98 ASP A C 1
ATOM 721 O O . ASP A 1 98 ? -3.912 17.019 16.826 1.00 72.94 98 ASP A O 1
ATOM 725 N N . PRO A 1 99 ? -3.407 18.975 17.833 1.00 54.97 99 PRO A N 1
ATOM 726 C CA . PRO A 1 99 ? -3.364 19.779 16.621 1.00 54.97 99 PRO A CA 1
ATOM 727 C C . PRO A 1 99 ? -1.960 19.916 15.989 1.00 54.97 99 PRO A C 1
ATOM 729 O O . PRO A 1 99 ? -1.817 20.780 15.123 1.00 54.97 99 PRO A O 1
ATOM 732 N N . GLY A 1 100 ? -0.928 19.124 16.360 1.00 51.97 100 GLY A N 1
ATOM 733 C CA . GLY A 1 100 ? 0.432 19.269 15.783 1.00 51.97 100 GLY A CA 1
ATOM 734 C C . GLY A 1 100 ? 1.228 18.024 15.318 1.00 51.97 100 GLY A C 1
ATOM 735 O O . GLY A 1 100 ? 2.276 17.732 15.887 1.00 51.97 100 GLY A O 1
ATOM 736 N N . VAL A 1 101 ? 0.861 17.391 14.199 1.00 51.78 101 VAL A N 1
ATOM 737 C CA . VAL A 1 101 ? 1.698 16.521 13.356 1.00 51.78 101 VAL A CA 1
ATOM 738 C C . VAL A 1 101 ? 1.817 17.199 11.976 1.00 51.78 101 VAL A C 1
ATOM 740 O O . VAL A 1 101 ? 0.785 17.506 11.380 1.00 51.78 101 VAL A O 1
ATOM 743 N N . PRO A 1 102 ? 3.033 17.467 11.459 1.00 47.31 102 PRO A N 1
ATOM 744 C CA . PRO A 1 102 ? 3.247 18.310 10.272 1.00 47.31 102 PRO A CA 1
ATOM 745 C C . PRO A 1 102 ? 2.600 17.831 8.962 1.00 47.31 102 PRO A C 1
ATOM 747 O O . PRO A 1 102 ? 2.324 18.659 8.098 1.00 47.31 102 PRO A O 1
ATOM 750 N N . ASP A 1 103 ? 2.347 16.528 8.819 1.00 44.75 103 ASP A N 1
ATOM 751 C CA . ASP A 1 103 ? 2.061 15.909 7.513 1.00 44.75 103 ASP A CA 1
ATOM 752 C C . ASP A 1 103 ? 0.570 15.647 7.238 1.00 44.75 103 ASP A C 1
ATOM 754 O O . ASP A 1 103 ? 0.204 15.179 6.162 1.00 44.75 103 ASP A O 1
ATOM 758 N N . ILE A 1 104 ? -0.314 15.954 8.192 1.00 50.28 104 ILE A N 1
ATOM 759 C CA . ILE A 1 104 ? -1.761 15.753 8.063 1.00 50.28 104 ILE A CA 1
ATOM 760 C C . ILE A 1 104 ? -2.436 17.072 8.448 1.00 50.28 104 ILE A C 1
ATOM 762 O O . ILE A 1 104 ? -2.346 17.428 9.615 1.00 50.28 104 ILE A O 1
ATOM 766 N N . PRO A 1 105 ? -3.098 17.822 7.543 1.00 48.03 105 PRO A N 1
ATOM 767 C CA . PRO A 1 105 ? -3.806 19.045 7.917 1.00 48.03 105 PRO A CA 1
ATOM 768 C C . PRO A 1 105 ? -4.819 18.764 9.036 1.00 48.03 105 PRO A C 1
ATOM 770 O O . PRO A 1 105 ? -5.830 18.088 8.851 1.00 48.03 105 PRO A O 1
ATOM 773 N N . MET A 1 106 ? -4.503 19.224 10.241 1.00 57.38 106 MET A N 1
ATOM 774 C CA . MET A 1 106 ? -5.184 18.778 11.452 1.00 57.38 106 MET A CA 1
ATOM 775 C C . MET A 1 106 ? -6.469 19.559 11.656 1.00 57.38 106 MET A C 1
ATOM 777 O O . MET A 1 106 ? -6.457 20.769 11.881 1.00 57.38 106 MET A O 1
ATOM 781 N N . GLY A 1 107 ? -7.587 18.848 11.564 1.00 63.03 107 GLY A N 1
ATOM 782 C CA . GLY A 1 107 ? -8.890 19.361 11.947 1.00 63.03 107 GLY A CA 1
ATOM 783 C C . GLY A 1 107 ? -9.189 19.077 13.415 1.00 63.03 107 GLY A C 1
ATOM 784 O O . GLY A 1 107 ? -8.703 18.104 13.992 1.00 63.03 107 GLY A O 1
ATOM 785 N N . ALA A 1 108 ? -10.054 19.905 13.998 1.00 77.94 108 ALA A N 1
ATOM 786 C CA . ALA A 1 108 ? -10.833 19.538 15.175 1.00 77.94 108 ALA A CA 1
ATOM 787 C C . ALA A 1 108 ? -11.417 18.117 15.029 1.00 77.94 108 ALA A C 1
ATOM 789 O O . ALA A 1 108 ? -11.704 17.681 13.916 1.00 77.94 108 ALA A O 1
ATOM 790 N N . GLY A 1 109 ? -11.635 17.408 16.138 1.00 84.12 109 GLY A N 1
ATOM 791 C CA . GLY A 1 109 ? -12.287 16.093 16.138 1.00 84.12 109 GLY A CA 1
ATOM 792 C C . GLY A 1 109 ? -11.373 14.892 15.866 1.00 84.12 109 GLY A C 1
ATOM 793 O O . GLY A 1 109 ? -11.872 13.769 15.822 1.00 84.12 109 GLY A O 1
ATOM 794 N N . VAL A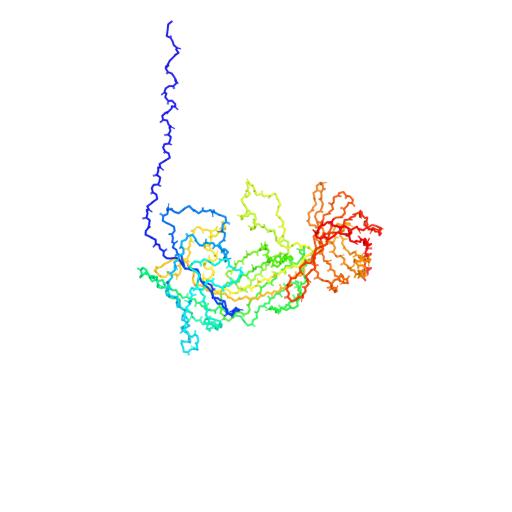 1 110 ? -10.056 15.082 15.728 1.00 87.88 110 VAL A N 1
ATOM 795 C CA . VAL A 1 110 ? -9.070 13.988 15.630 1.00 87.88 110 VAL A CA 1
ATOM 796 C C . VAL A 1 110 ? -8.367 13.795 16.974 1.00 87.88 110 VAL A C 1
ATOM 798 O O . VAL A 1 110 ? -7.782 14.731 17.514 1.00 87.88 110 VAL A O 1
ATOM 801 N N . TYR A 1 111 ? -8.394 12.575 17.510 1.00 92.00 111 TYR A N 1
ATOM 802 C CA . TYR A 1 111 ? -7.849 12.232 18.824 1.00 92.00 111 TYR A CA 1
ATOM 803 C C . TYR A 1 111 ? -6.740 11.198 18.685 1.00 92.00 111 TYR A C 1
ATOM 805 O O . TYR A 1 111 ? -6.935 10.169 18.042 1.00 92.00 111 TYR A O 1
ATOM 813 N N . TRP A 1 112 ? -5.606 11.442 19.333 1.00 91.88 112 TRP A N 1
ATOM 814 C CA . TRP A 1 112 ? -4.408 10.613 19.252 1.00 91.88 112 TRP A CA 1
ATOM 815 C C . TRP A 1 112 ? -4.098 9.939 20.579 1.00 91.88 112 TRP A C 1
ATOM 817 O O . TRP A 1 112 ? -4.288 10.528 21.645 1.00 91.88 112 TRP A O 1
ATOM 827 N N . SER A 1 113 ? -3.567 8.724 20.517 1.00 93.25 113 SER A N 1
ATOM 828 C CA . SER A 1 113 ? -2.992 8.076 21.687 1.00 93.25 113 SER A CA 1
ATOM 829 C C . SER A 1 113 ? -1.578 8.602 21.984 1.00 93.25 113 SER A C 1
ATOM 831 O O . SER A 1 113 ? -0.926 9.192 21.110 1.00 93.25 113 SER A O 1
ATOM 833 N N . PRO A 1 114 ? -1.076 8.386 23.212 1.00 92.06 114 PRO A N 1
ATOM 834 C CA . PRO A 1 114 ? 0.354 8.393 23.493 1.00 92.06 114 PRO A CA 1
ATOM 835 C C . PRO A 1 114 ? 1.081 7.296 2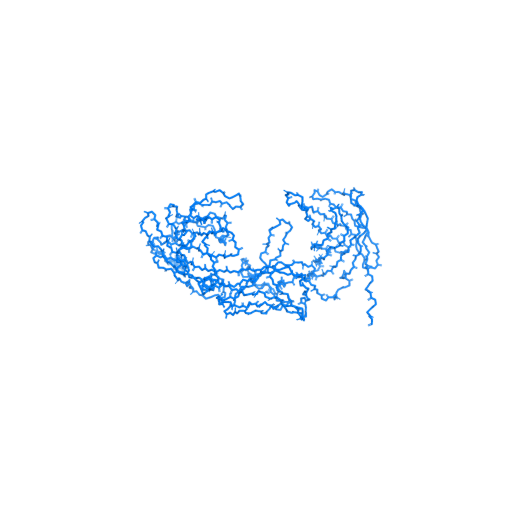2.702 1.00 92.06 114 PRO A C 1
ATOM 837 O O . PRO A 1 114 ? 0.512 6.228 22.456 1.00 92.06 114 PRO A O 1
ATOM 840 N N . ASP A 1 115 ? 2.350 7.529 22.367 1.00 89.88 115 ASP A N 1
ATOM 841 C CA . ASP A 1 115 ? 3.188 6.538 21.684 1.00 89.88 115 ASP A CA 1
ATOM 842 C C . ASP A 1 115 ? 3.275 5.226 22.480 1.00 89.88 115 ASP A C 1
ATOM 844 O O . ASP A 1 115 ? 3.510 5.216 23.690 1.00 89.88 115 ASP A O 1
ATOM 848 N N . GLY A 1 116 ? 3.085 4.106 21.785 1.00 88.31 116 GLY A N 1
ATOM 849 C CA . GLY A 1 116 ? 3.094 2.758 22.354 1.00 88.31 116 GLY A CA 1
ATOM 850 C C . GLY A 1 116 ? 1.825 2.367 23.118 1.00 88.31 116 GLY A C 1
ATOM 851 O O . GLY A 1 116 ? 1.752 1.242 23.612 1.00 88.31 116 GLY A O 1
ATOM 852 N N . CYS A 1 117 ? 0.826 3.252 23.216 1.00 92.44 117 CYS A N 1
ATOM 853 C CA . CYS A 1 117 ? -0.457 2.972 23.855 1.00 92.44 117 CYS A CA 1
ATOM 854 C C . CYS A 1 117 ? -1.630 3.028 22.842 1.00 92.44 117 CYS A C 1
ATOM 856 O O . CYS A 1 117 ? -1.572 3.801 21.882 1.00 92.44 117 CYS A O 1
ATOM 858 N N . PRO A 1 118 ? -2.743 2.299 23.070 1.00 91.50 118 PRO A N 1
ATOM 859 C CA . PRO A 1 118 ? -2.897 1.230 24.056 1.00 91.50 118 PRO A CA 1
ATOM 860 C C . PRO A 1 118 ? -1.958 0.057 23.766 1.00 91.50 118 PRO A C 1
ATOM 862 O O . PRO A 1 118 ? -1.593 -0.190 22.619 1.00 91.50 118 PRO A O 1
ATOM 865 N N . MET A 1 119 ? -1.579 -0.675 24.813 1.00 90.94 119 MET A N 1
ATOM 866 C CA . MET A 1 119 ? -0.827 -1.913 24.630 1.00 90.94 119 MET A CA 1
ATOM 867 C C . MET A 1 119 ? -1.788 -2.965 24.079 1.00 90.94 119 MET A C 1
ATOM 869 O O . MET A 1 119 ? -2.844 -3.216 24.664 1.00 90.94 119 MET A O 1
ATOM 873 N N . MET A 1 120 ? -1.433 -3.529 22.930 1.00 94.56 120 MET A N 1
ATOM 874 C CA . MET A 1 120 ? -2.285 -4.429 22.163 1.00 94.56 120 MET A CA 1
ATOM 875 C C . MET A 1 120 ? -1.508 -5.692 21.819 1.00 94.56 120 MET A C 1
ATOM 877 O O . MET A 1 120 ? -0.441 -5.631 21.208 1.00 94.56 120 MET A O 1
ATOM 881 N N . ARG A 1 121 ? -2.052 -6.841 22.204 1.00 94.62 121 ARG A N 1
ATOM 882 C CA . ARG A 1 121 ? -1.550 -8.166 21.843 1.00 94.62 121 ARG A CA 1
ATOM 883 C C . ARG A 1 121 ? -2.616 -8.880 21.023 1.00 94.62 121 ARG A C 1
ATOM 885 O O . ARG A 1 121 ? -3.804 -8.604 21.155 1.00 94.62 121 ARG A O 1
ATOM 892 N N . ALA A 1 122 ? -2.189 -9.812 20.179 1.00 96.06 122 ALA A N 1
ATOM 893 C CA . ALA A 1 122 ? -3.108 -10.647 19.415 1.00 96.06 122 ALA A CA 1
ATOM 894 C C . ALA A 1 122 ? -4.136 -11.331 20.340 1.00 96.06 122 ALA A C 1
ATOM 896 O O . ALA A 1 122 ? -3.747 -12.006 21.293 1.00 96.06 122 ALA A O 1
ATOM 897 N N . GLY A 1 123 ? -5.426 -11.175 20.038 1.00 95.94 123 GLY A N 1
ATOM 898 C CA . GLY A 1 123 ? -6.544 -11.719 20.814 1.00 95.94 123 GLY A CA 1
ATOM 899 C C . GLY A 1 123 ? -7.014 -10.846 21.984 1.00 95.94 123 GLY A C 1
ATOM 900 O O . GLY A 1 123 ? -7.983 -11.205 22.657 1.00 95.94 123 GLY A O 1
ATOM 901 N N . ASP A 1 124 ? -6.375 -9.702 22.246 1.00 97.06 124 ASP A N 1
ATOM 902 C CA . ASP A 1 124 ? -6.863 -8.771 23.263 1.00 97.06 124 ASP A CA 1
ATOM 903 C C . ASP A 1 124 ? -8.225 -8.186 22.870 1.00 97.06 124 ASP A C 1
ATOM 905 O O . ASP A 1 124 ? -8.492 -7.898 21.705 1.00 97.06 124 ASP A O 1
ATOM 909 N N . THR A 1 125 ? -9.093 -7.962 23.856 1.00 97.50 125 THR A N 1
ATOM 910 C CA . THR A 1 125 ? -10.358 -7.249 23.661 1.00 97.50 125 THR A CA 1
ATOM 911 C C . THR A 1 125 ? -10.204 -5.809 24.116 1.00 97.50 125 THR A C 1
ATOM 913 O O . THR A 1 125 ? -9.913 -5.546 25.283 1.00 97.50 125 THR A O 1
ATOM 916 N N . LEU A 1 126 ? -10.460 -4.867 23.217 1.00 97.94 126 LEU A N 1
ATOM 917 C CA . LEU A 1 126 ? -10.467 -3.440 23.505 1.00 97.94 126 LEU A CA 1
ATOM 918 C C . LEU A 1 126 ? -11.898 -2.935 23.682 1.00 97.94 126 LEU A C 1
ATOM 920 O O . LEU A 1 126 ? -12.826 -3.405 23.023 1.00 97.94 126 LEU A O 1
ATOM 924 N N . GLU A 1 127 ? -12.069 -1.932 24.533 1.00 98.19 127 GLU A N 1
ATOM 925 C CA . GLU A 1 127 ? -13.309 -1.181 24.704 1.00 98.19 127 GLU A CA 1
ATOM 926 C C . GLU A 1 127 ? -13.059 0.303 24.464 1.00 98.19 127 GLU A C 1
ATOM 928 O O . GLU A 1 127 ? -12.205 0.907 25.106 1.00 98.19 127 GLU A O 1
ATOM 933 N N . LEU A 1 128 ? -13.826 0.883 23.548 1.00 98.50 128 LEU A N 1
ATOM 934 C CA . LEU A 1 128 ? -13.869 2.311 23.284 1.00 98.50 128 LEU A CA 1
ATOM 935 C C . LEU A 1 128 ? -14.975 2.949 24.118 1.00 98.50 128 LEU A C 1
ATOM 937 O O . LEU A 1 128 ? -16.100 2.445 24.167 1.00 98.50 128 LEU A O 1
ATOM 941 N N . ARG A 1 129 ? -14.682 4.124 24.676 1.00 98.44 129 ARG A N 1
ATOM 942 C CA . ARG A 1 129 ? -15.675 5.032 25.244 1.00 98.44 129 ARG A CA 1
ATOM 943 C C . ARG A 1 129 ? -15.360 6.478 24.873 1.00 98.44 129 ARG A C 1
ATOM 945 O O . ARG A 1 129 ? -14.278 6.977 25.165 1.00 98.44 129 ARG A O 1
ATOM 952 N N . VAL A 1 130 ? -16.335 7.155 24.277 1.00 98.25 130 VAL A N 1
ATOM 953 C CA . VAL A 1 130 ? -16.289 8.577 23.919 1.00 98.25 130 VAL A CA 1
ATOM 954 C C . VAL A 1 130 ? -17.388 9.304 24.679 1.00 98.25 130 VAL A C 1
ATOM 956 O O . VAL A 1 130 ? -18.540 8.879 24.645 1.00 98.25 130 VAL A O 1
ATOM 959 N N . VAL A 1 131 ? -17.050 10.398 25.359 1.00 98.25 131 VAL A N 1
ATOM 960 C CA . VAL A 1 131 ? -18.016 11.296 26.006 1.00 98.25 131 VAL A CA 1
ATOM 961 C C . VAL A 1 131 ? -17.868 12.684 25.414 1.00 98.25 131 VAL A C 1
ATOM 963 O O . VAL A 1 131 ? -16.823 13.310 25.577 1.00 98.25 131 VAL A O 1
ATOM 966 N N . THR A 1 132 ? -18.897 13.174 24.731 1.00 96.69 132 THR A N 1
ATOM 967 C CA . THR A 1 132 ? -18.871 14.516 24.137 1.00 96.69 132 THR A CA 1
ATOM 968 C C . THR A 1 132 ? -19.155 15.593 25.190 1.00 96.69 132 THR A C 1
ATOM 970 O O . THR A 1 132 ? -19.790 15.301 26.209 1.00 96.69 132 THR A O 1
ATOM 973 N N . PRO A 1 133 ? -18.775 16.863 24.949 1.00 95.38 133 PRO A N 1
ATOM 974 C CA . PRO A 1 133 ? -19.138 17.970 25.841 1.00 95.38 133 PRO A CA 1
ATOM 975 C C . PRO A 1 133 ? -20.652 18.129 26.044 1.00 95.38 133 PRO A C 1
ATOM 977 O O . PRO A 1 133 ? -21.094 18.577 27.098 1.00 95.38 133 PRO A O 1
ATOM 980 N N . GLY A 1 134 ? -21.452 17.729 25.048 1.00 92.56 134 GLY A N 1
ATOM 981 C CA . GLY A 1 134 ? -22.916 17.708 25.121 1.00 92.56 134 GLY A CA 1
ATOM 982 C C . GLY A 1 134 ? -23.494 16.552 25.948 1.00 92.56 134 GLY A C 1
ATOM 983 O O . GLY A 1 134 ? -24.710 16.440 26.055 1.00 92.56 134 GLY A O 1
ATOM 984 N N . GLY A 1 135 ? -22.651 15.683 26.517 1.00 95.50 135 GLY A N 1
ATOM 985 C CA . GLY A 1 135 ? -23.058 14.560 27.363 1.00 95.50 135 GLY A CA 1
ATOM 986 C C . GLY A 1 135 ? -23.440 13.285 26.609 1.00 95.50 135 GLY A C 1
ATOM 987 O O . GLY A 1 135 ? -23.820 12.305 27.249 1.00 95.50 135 GLY A O 1
ATOM 988 N N . ALA A 1 136 ? -23.323 13.259 25.277 1.00 95.62 136 ALA A N 1
ATOM 989 C CA . ALA A 1 136 ? -23.518 12.031 24.512 1.00 95.62 136 ALA A CA 1
ATOM 990 C C . ALA A 1 136 ? -22.387 11.041 24.820 1.00 95.62 136 ALA A C 1
ATOM 992 O O . ALA A 1 136 ? -21.225 11.435 24.941 1.00 95.62 136 ALA A O 1
ATOM 993 N N . VAL A 1 137 ? -22.731 9.759 24.939 1.00 97.88 137 VAL A N 1
ATOM 994 C CA . VAL A 1 137 ? -21.778 8.687 25.235 1.00 97.88 137 VAL A CA 1
ATOM 995 C C . VAL A 1 137 ? -21.840 7.655 24.122 1.00 97.88 137 VAL A C 1
ATOM 997 O O . VAL A 1 137 ? -22.908 7.105 23.869 1.00 97.88 137 VAL A O 1
ATOM 1000 N N . VAL A 1 138 ? -20.696 7.376 23.501 1.00 97.69 138 VAL A N 1
ATOM 1001 C CA . VAL A 1 138 ? -20.544 6.318 22.498 1.00 97.69 138 VAL A CA 1
ATOM 1002 C C . VAL A 1 138 ? -19.621 5.239 23.042 1.00 97.69 138 VAL A C 1
ATOM 1004 O O . VAL A 1 138 ? -18.558 5.557 23.577 1.00 97.69 138 VAL A O 1
ATOM 1007 N N . THR A 1 139 ? -20.006 3.972 22.911 1.00 98.38 139 THR A N 1
ATOM 1008 C CA . THR A 1 139 ? -19.164 2.834 23.300 1.00 98.38 139 THR A CA 1
ATOM 1009 C C . THR A 1 139 ? -19.093 1.771 22.214 1.00 98.38 139 THR A C 1
ATOM 1011 O O . THR A 1 139 ? -19.995 1.643 21.387 1.00 98.38 139 THR A O 1
ATOM 1014 N N . GLY A 1 140 ? -18.016 0.990 22.218 1.00 97.44 140 GLY A N 1
ATOM 1015 C CA . GLY A 1 140 ? -17.820 -0.125 21.296 1.00 97.44 140 GLY A CA 1
ATOM 1016 C C . GLY A 1 140 ? -16.750 -1.084 21.797 1.00 97.44 140 GLY A C 1
ATOM 1017 O O . GLY A 1 140 ? -15.982 -0.747 22.694 1.00 97.44 140 GLY A O 1
ATOM 1018 N N . THR A 1 141 ? -16.680 -2.273 21.204 1.00 97.81 141 THR A N 1
ATOM 1019 C CA . THR A 1 141 ? -15.628 -3.257 21.499 1.00 97.81 141 THR A CA 1
ATOM 1020 C C . THR A 1 141 ? -15.006 -3.792 20.218 1.00 97.81 141 THR A C 1
ATOM 1022 O O . THR A 1 141 ? -15.744 -4.052 19.265 1.00 97.81 141 THR A O 1
ATOM 1025 N N . SER A 1 142 ? -13.701 -4.040 20.241 1.00 97.00 142 SER A N 1
ATOM 1026 C CA . SER A 1 142 ? -12.936 -4.631 19.139 1.00 97.00 142 SER A CA 1
ATOM 1027 C C . SER A 1 142 ? -12.043 -5.757 19.660 1.00 97.00 142 SER A C 1
ATOM 1029 O O . SER A 1 142 ? -11.643 -5.731 20.824 1.00 97.00 142 SER A O 1
ATOM 1031 N N . GLU A 1 143 ? -11.726 -6.730 18.813 1.00 97.56 143 GLU A N 1
ATOM 1032 C CA . GLU A 1 143 ? -10.718 -7.758 19.093 1.00 97.56 143 GLU A CA 1
ATOM 1033 C C . GLU A 1 143 ? -9.453 -7.434 18.297 1.00 97.56 143 GLU A C 1
ATOM 1035 O O . GLU A 1 143 ? -9.528 -7.173 17.099 1.00 97.56 143 GLU A O 1
ATOM 1040 N N . VAL A 1 144 ? -8.290 -7.437 18.944 1.00 97.44 144 VAL A N 1
ATOM 1041 C CA . VAL A 1 144 ? -7.010 -7.172 18.284 1.00 97.44 144 VAL A CA 1
ATOM 1042 C C . VAL A 1 144 ? -6.626 -8.393 17.443 1.00 97.44 144 VAL A C 1
ATOM 1044 O O . VAL A 1 144 ? -6.373 -9.463 18.005 1.00 97.44 144 VAL A O 1
ATOM 1047 N N . PRO A 1 145 ? -6.542 -8.276 16.108 1.00 97.00 145 PRO A N 1
ATOM 1048 C CA . PRO A 1 145 ? -6.130 -9.389 15.275 1.00 97.00 145 PRO A CA 1
ATOM 1049 C C . PRO A 1 145 ? -4.639 -9.682 15.448 1.00 97.00 145 PRO A C 1
ATOM 1051 O O . PRO A 1 145 ? -3.843 -8.839 15.863 1.00 97.00 145 PRO A O 1
ATOM 1054 N N . GLY A 1 146 ? -4.247 -10.895 15.087 1.00 95.50 146 GLY A N 1
ATOM 1055 C CA . GLY A 1 146 ? -2.857 -11.310 15.080 1.00 95.50 146 GLY A CA 1
ATOM 1056 C C . GLY A 1 146 ? -2.637 -12.553 14.245 1.00 95.50 146 GLY A C 1
ATOM 1057 O O . GLY A 1 146 ? -3.505 -13.418 14.135 1.00 95.50 146 GLY A O 1
ATOM 1058 N N . ALA A 1 147 ? -1.441 -12.651 13.684 1.00 95.62 147 ALA A N 1
ATOM 1059 C CA . ALA A 1 147 ? -0.977 -13.805 12.939 1.00 95.62 147 ALA A CA 1
ATOM 1060 C C . ALA A 1 147 ? 0.448 -14.146 13.377 1.00 95.62 147 ALA A C 1
ATOM 1062 O O . ALA A 1 147 ? 1.220 -13.254 13.720 1.00 95.62 147 ALA A O 1
ATOM 1063 N N . THR A 1 148 ? 0.806 -15.429 13.355 1.00 95.69 148 THR A N 1
ATOM 1064 C CA . THR A 1 148 ? 2.202 -15.848 13.551 1.00 95.69 148 THR A CA 1
ATOM 1065 C C . THR A 1 148 ? 3.057 -15.568 12.321 1.00 95.69 148 THR A C 1
ATOM 1067 O O . THR A 1 148 ? 4.269 -15.496 12.447 1.00 95.69 148 THR A O 1
ATOM 1070 N N . ALA A 1 149 ? 2.431 -15.472 11.144 1.00 96.19 149 ALA A N 1
ATOM 1071 C CA . ALA A 1 149 ? 3.077 -15.147 9.880 1.00 96.19 149 ALA A CA 1
ATOM 1072 C C . ALA A 1 149 ? 2.043 -14.629 8.874 1.00 96.19 149 ALA A C 1
ATOM 1074 O O . ALA A 1 149 ? 0.937 -15.177 8.766 1.00 96.19 149 ALA A O 1
ATOM 1075 N N . PHE A 1 150 ? 2.438 -13.634 8.088 1.00 97.62 150 PHE A N 1
ATOM 1076 C CA . PHE A 1 150 ? 1.823 -13.327 6.801 1.00 97.62 150 PHE A CA 1
ATOM 1077 C C . PHE A 1 150 ? 2.680 -13.960 5.717 1.00 97.62 150 PHE A C 1
ATOM 1079 O O . PHE A 1 150 ? 3.893 -13.799 5.733 1.00 97.62 150 PHE A O 1
ATOM 1086 N N . VAL A 1 151 ? 2.079 -14.695 4.789 1.00 97.88 151 VAL A N 1
ATOM 1087 C CA . VAL A 1 151 ? 2.810 -15.347 3.702 1.00 97.88 151 VAL A CA 1
ATOM 1088 C C . VAL A 1 151 ? 2.232 -14.889 2.379 1.00 97.88 151 VAL A C 1
ATOM 1090 O O . VAL A 1 151 ? 1.017 -14.919 2.173 1.00 97.88 151 VAL A O 1
ATOM 1093 N N . MET A 1 152 ? 3.120 -14.496 1.472 1.00 98.12 152 MET A N 1
ATOM 1094 C CA . MET A 1 152 ? 2.788 -14.276 0.075 1.00 98.12 152 MET A CA 1
ATOM 1095 C C . MET A 1 152 ? 3.472 -15.309 -0.801 1.00 98.12 152 MET A C 1
ATOM 1097 O O . MET A 1 152 ? 4.606 -15.717 -0.555 1.00 98.12 152 MET A O 1
ATOM 1101 N N . ARG A 1 153 ? 2.758 -15.756 -1.830 1.00 98.06 153 ARG A N 1
ATOM 1102 C CA . ARG A 1 153 ? 3.230 -16.748 -2.785 1.00 98.06 153 ARG A CA 1
ATOM 1103 C C . ARG A 1 153 ? 2.914 -16.309 -4.200 1.00 98.06 153 ARG A C 1
ATOM 1105 O O . ARG A 1 153 ? 1.784 -15.938 -4.501 1.00 98.06 153 ARG A O 1
ATOM 1112 N N . VAL A 1 154 ? 3.903 -16.468 -5.063 1.00 97.56 154 VAL A N 1
ATOM 1113 C CA . VAL A 1 154 ? 3.784 -16.324 -6.509 1.00 97.56 154 VAL A CA 1
ATOM 1114 C C . VAL A 1 154 ? 4.432 -17.545 -7.147 1.00 97.56 154 VAL A C 1
ATOM 1116 O O . VAL A 1 154 ? 5.543 -17.928 -6.775 1.00 97.56 154 VAL A O 1
ATOM 1119 N N . ALA A 1 155 ? 3.708 -18.211 -8.047 1.00 93.50 155 ALA A N 1
ATOM 1120 C CA . ALA A 1 155 ? 4.099 -19.512 -8.586 1.00 93.50 155 ALA A CA 1
ATOM 1121 C C . ALA A 1 155 ? 4.527 -20.494 -7.461 1.00 93.50 155 ALA A C 1
ATOM 1123 O O . ALA A 1 155 ? 3.773 -20.756 -6.513 1.00 93.50 155 ALA A O 1
ATOM 1124 N N . SER A 1 156 ? 5.742 -21.044 -7.542 1.00 93.12 156 SER A N 1
ATOM 1125 C CA . SER A 1 156 ? 6.327 -21.925 -6.523 1.00 93.12 156 SER A CA 1
ATOM 1126 C C . SER A 1 156 ? 6.984 -21.190 -5.350 1.00 93.12 156 SER A C 1
ATOM 1128 O O . SER A 1 156 ? 7.231 -21.812 -4.315 1.00 93.12 156 SER A O 1
ATOM 1130 N N . THR A 1 157 ? 7.254 -19.893 -5.481 1.00 97.25 157 THR A N 1
ATOM 1131 C CA . THR A 1 157 ? 8.010 -19.097 -4.507 1.00 97.25 157 THR A CA 1
ATOM 1132 C C . THR A 1 157 ? 7.082 -18.550 -3.433 1.00 97.25 157 THR A C 1
ATOM 1134 O O . THR A 1 157 ? 6.044 -17.975 -3.745 1.00 97.25 157 THR A O 1
ATOM 1137 N N . ALA A 1 158 ? 7.443 -18.724 -2.163 1.00 97.12 158 ALA A N 1
ATOM 1138 C CA . ALA A 1 158 ? 6.719 -18.150 -1.035 1.00 97.12 158 ALA A CA 1
ATOM 1139 C C . ALA A 1 158 ? 7.680 -17.431 -0.093 1.00 97.12 158 ALA A C 1
ATOM 1141 O O . ALA A 1 158 ? 8.783 -17.921 0.148 1.00 97.12 158 ALA A O 1
ATOM 1142 N N . VAL A 1 159 ? 7.233 -16.303 0.446 1.00 97.56 159 VAL A N 1
ATOM 1143 C CA . VAL A 1 159 ? 7.963 -15.491 1.422 1.00 97.56 159 VAL A CA 1
ATOM 1144 C C . VAL A 1 159 ? 7.043 -15.163 2.589 1.00 97.56 159 VAL A C 1
ATOM 1146 O O . VAL A 1 159 ? 5.841 -14.961 2.407 1.00 97.56 159 VAL A O 1
ATOM 1149 N N . GLU A 1 160 ? 7.610 -15.129 3.789 1.00 97.81 160 GLU A N 1
ATOM 1150 C CA . GLU A 1 160 ? 6.977 -14.456 4.920 1.00 97.81 160 GLU A CA 1
ATOM 1151 C C . GLU A 1 160 ? 7.093 -12.940 4.717 1.00 97.81 160 GLU A C 1
ATOM 1153 O O . GLU A 1 160 ? 8.072 -12.478 4.133 1.00 97.81 160 GLU A O 1
ATOM 1158 N N . VAL A 1 161 ? 6.081 -12.182 5.131 1.00 95.38 161 VAL A N 1
ATOM 1159 C CA . VAL A 1 161 ? 5.981 -10.737 4.908 1.00 95.38 161 VAL A CA 1
ATOM 1160 C C . VAL A 1 161 ? 6.202 -9.991 6.226 1.00 95.38 161 VAL A C 1
ATOM 1162 O O . VAL A 1 161 ? 5.509 -10.299 7.201 1.00 95.38 161 VAL A O 1
ATOM 1165 N N . PRO A 1 162 ? 7.090 -8.979 6.260 1.00 95.19 162 PRO A N 1
ATOM 1166 C CA . PRO A 1 162 ? 7.965 -8.524 5.167 1.00 95.19 162 PRO A CA 1
ATOM 1167 C C . PRO A 1 162 ? 9.098 -9.522 4.859 1.00 95.19 162 PRO A C 1
ATOM 1169 O O . PRO A 1 162 ? 9.595 -10.204 5.754 1.00 95.19 162 PRO A O 1
ATOM 1172 N N . GLY A 1 163 ? 9.532 -9.584 3.598 1.00 94.94 163 GLY A N 1
ATOM 1173 C CA . GLY A 1 163 ? 10.547 -10.526 3.123 1.00 94.94 163 GLY A CA 1
ATOM 1174 C C . GLY A 1 163 ? 11.230 -10.080 1.823 1.00 94.94 163 GLY A C 1
ATOM 1175 O O . GLY A 1 163 ? 11.201 -8.903 1.473 1.00 94.94 163 GLY A O 1
ATOM 1176 N N . PRO A 1 164 ? 11.902 -10.996 1.101 1.00 96.00 164 PRO A N 1
ATOM 1177 C CA . PRO A 1 164 ? 12.478 -10.693 -0.208 1.00 96.00 164 PRO A CA 1
ATOM 1178 C C . PRO A 1 164 ? 11.411 -10.310 -1.243 1.00 96.00 164 PRO A C 1
ATOM 1180 O O . PRO A 1 164 ? 10.272 -10.781 -1.169 1.00 96.00 164 PRO A O 1
ATOM 1183 N N . VAL A 1 165 ? 11.804 -9.524 -2.250 1.00 95.25 165 VAL A N 1
ATOM 1184 C CA . VAL A 1 165 ? 10.944 -9.155 -3.387 1.00 95.25 165 VAL A CA 1
ATOM 1185 C C . VAL A 1 165 ? 10.459 -10.411 -4.116 1.00 95.25 165 VAL A C 1
ATOM 1187 O O . VAL A 1 165 ? 11.248 -11.293 -4.464 1.00 95.25 165 VAL A O 1
ATOM 1190 N N . LEU A 1 166 ? 9.152 -10.495 -4.364 1.00 97.00 166 LEU A N 1
ATOM 1191 C CA . LEU A 1 166 ? 8.561 -11.546 -5.199 1.00 97.00 166 LEU A CA 1
ATOM 1192 C C . LEU A 1 166 ? 8.503 -11.086 -6.654 1.00 97.00 166 LEU A C 1
ATOM 1194 O O . LEU A 1 166 ? 8.196 -9.931 -6.915 1.00 97.00 166 LEU A O 1
ATOM 1198 N N . THR A 1 167 ? 8.734 -11.988 -7.608 1.00 97.75 167 THR A N 1
ATOM 1199 C CA . THR A 1 167 ? 8.496 -11.709 -9.035 1.00 97.75 167 THR A CA 1
ATOM 1200 C C . THR A 1 167 ? 7.194 -12.358 -9.482 1.00 97.75 167 THR A C 1
ATOM 1202 O O . THR A 1 167 ? 7.040 -13.565 -9.312 1.00 97.75 167 THR A O 1
ATOM 1205 N N . LEU A 1 168 ? 6.283 -11.560 -10.041 1.00 97.81 168 LEU A N 1
ATOM 1206 C CA . LEU A 1 168 ? 4.981 -11.958 -10.577 1.00 97.81 168 LEU A CA 1
ATOM 1207 C C . LEU A 1 168 ? 4.953 -11.760 -12.084 1.00 97.81 168 LEU A C 1
ATOM 1209 O O . LEU A 1 168 ? 5.000 -10.621 -12.533 1.00 97.81 168 LEU A O 1
ATOM 1213 N N . ASN A 1 169 ? 4.822 -12.840 -12.860 1.00 97.50 169 ASN A N 1
ATOM 1214 C CA . ASN A 1 169 ? 4.448 -12.702 -14.263 1.00 97.50 169 ASN A CA 1
ATOM 1215 C C . ASN A 1 169 ? 2.928 -12.519 -14.363 1.00 97.50 169 ASN A C 1
ATOM 1217 O O . ASN A 1 169 ? 2.169 -13.466 -14.148 1.00 97.50 169 ASN A O 1
ATOM 1221 N N . ARG A 1 170 ? 2.480 -11.302 -14.686 1.00 95.19 170 ARG A N 1
ATOM 1222 C CA . ARG A 1 170 ? 1.055 -10.942 -14.711 1.00 95.19 170 ARG A CA 1
ATOM 1223 C C . ARG A 1 170 ? 0.212 -11.822 -15.640 1.00 95.19 170 ARG A C 1
ATOM 1225 O O . ARG A 1 170 ? -0.975 -11.996 -15.381 1.00 95.19 170 ARG A O 1
ATOM 1232 N N . ASP A 1 171 ? 0.808 -12.395 -16.684 1.00 95.06 171 ASP A N 1
ATOM 1233 C CA . ASP A 1 171 ? 0.075 -13.105 -17.735 1.00 95.06 171 ASP A CA 1
ATOM 1234 C C . ASP A 1 171 ? -0.182 -14.579 -17.400 1.00 95.06 171 ASP A C 1
ATOM 1236 O O . ASP A 1 171 ? -1.094 -15.192 -17.955 1.00 95.06 171 ASP A O 1
ATOM 1240 N N . VAL A 1 172 ? 0.605 -15.163 -16.489 1.00 96.69 172 VAL A N 1
ATOM 1241 C CA . VAL A 1 172 ? 0.536 -16.603 -16.173 1.00 96.69 172 VAL A CA 1
ATOM 1242 C C . VAL A 1 172 ? 0.428 -16.912 -14.684 1.00 96.69 172 VAL A C 1
ATOM 1244 O O . VAL A 1 172 ? -0.070 -17.980 -14.318 1.00 96.69 172 VAL A O 1
ATOM 1247 N N . ASP A 1 173 ? 0.866 -16.002 -13.817 1.00 98.00 173 ASP A N 1
ATOM 1248 C CA . ASP A 1 173 ? 0.906 -16.231 -12.382 1.00 98.00 173 ASP A CA 1
ATOM 1249 C C . ASP A 1 173 ? -0.326 -15.673 -11.659 1.00 98.00 173 ASP A C 1
ATOM 1251 O O . ASP A 1 173 ? -1.164 -14.925 -12.168 1.00 98.00 173 ASP A O 1
ATOM 1255 N N . SER A 1 174 ? -0.441 -16.058 -10.393 1.00 97.31 174 SER A N 1
ATOM 1256 C CA . SER A 1 174 ? -1.363 -15.445 -9.446 1.00 97.31 174 SER A CA 1
ATOM 1257 C C . SER A 1 174 ? -0.629 -15.163 -8.149 1.00 97.31 174 SER A C 1
ATOM 1259 O O . SER A 1 174 ? 0.166 -15.985 -7.682 1.00 97.31 174 SER A O 1
ATOM 1261 N N . LEU A 1 175 ? -0.952 -14.030 -7.541 1.00 97.50 175 LEU A N 1
ATOM 1262 C CA . LEU A 1 175 ? -0.511 -13.687 -6.205 1.00 97.50 175 LEU A CA 1
ATOM 1263 C C . LEU A 1 175 ? -1.453 -14.333 -5.188 1.00 97.50 175 LEU A C 1
ATOM 1265 O O . LEU A 1 175 ? -2.664 -14.119 -5.211 1.00 97.50 175 LEU A O 1
ATOM 1269 N N . LYS A 1 176 ? -0.898 -15.119 -4.270 1.00 97.81 176 LYS A N 1
ATOM 1270 C CA . LYS A 1 176 ? -1.627 -15.689 -3.136 1.00 97.81 176 LYS A CA 1
ATOM 1271 C C . LYS A 1 176 ? -1.139 -15.042 -1.855 1.00 97.81 176 LYS A C 1
ATOM 1273 O O . LYS A 1 176 ? 0.059 -15.055 -1.597 1.00 97.81 176 LYS A O 1
ATOM 1278 N N . ALA A 1 177 ? -2.060 -14.541 -1.048 1.00 97.44 177 ALA A N 1
ATOM 1279 C CA . ALA A 1 177 ? -1.780 -14.017 0.281 1.00 97.44 177 ALA A CA 1
ATOM 1280 C C . ALA A 1 177 ? -2.504 -14.870 1.321 1.00 97.44 177 ALA A C 1
ATOM 1282 O O . ALA A 1 177 ? -3.662 -15.242 1.121 1.00 97.44 177 ALA A O 1
ATOM 1283 N N . ASN A 1 178 ? -1.838 -15.190 2.427 1.00 97.00 178 ASN A N 1
ATOM 1284 C CA . ASN A 1 178 ? -2.442 -15.912 3.538 1.00 97.00 178 ASN A CA 1
ATOM 1285 C C . ASN A 1 178 ? -1.883 -15.456 4.888 1.00 97.00 178 ASN A C 1
ATOM 1287 O O . ASN A 1 178 ? -0.713 -15.103 5.000 1.00 97.00 178 ASN A O 1
ATOM 1291 N N . ALA A 1 179 ? -2.708 -15.538 5.928 1.00 97.00 179 ALA A N 1
ATOM 1292 C CA . ALA A 1 179 ? -2.308 -15.291 7.308 1.00 97.00 179 ALA A CA 1
ATOM 1293 C C . ALA A 1 179 ? -2.406 -16.583 8.134 1.00 97.00 179 ALA A C 1
ATOM 1295 O O . ALA A 1 179 ? -3.425 -17.277 8.114 1.00 97.00 179 ALA A O 1
ATOM 1296 N N . ALA A 1 180 ? -1.350 -16.908 8.879 1.00 96.00 180 ALA A N 1
ATOM 1297 C CA . ALA A 1 180 ? -1.376 -17.948 9.904 1.00 96.00 180 ALA A CA 1
ATOM 1298 C C . ALA A 1 180 ? -1.981 -17.359 11.189 1.00 96.00 180 ALA A C 1
ATOM 1300 O O . ALA A 1 180 ? -1.274 -16.823 12.038 1.00 96.00 180 ALA A O 1
ATOM 1301 N N . VAL A 1 181 ? -3.311 -17.373 11.272 1.00 95.88 181 VAL A N 1
ATOM 1302 C CA . VAL A 1 181 ? -4.085 -16.579 12.237 1.00 95.88 181 VAL A CA 1
ATOM 1303 C C . VAL A 1 181 ? -3.975 -17.090 13.677 1.00 95.88 181 VAL A C 1
ATOM 1305 O O . VAL A 1 181 ? -4.153 -18.276 13.944 1.00 95.88 181 VAL A O 1
ATOM 1308 N N . ILE A 1 182 ? -3.744 -16.154 14.600 1.00 95.31 182 ILE A N 1
ATOM 1309 C CA . ILE A 1 182 ? -3.951 -16.290 16.050 1.00 95.31 182 ILE A CA 1
ATOM 1310 C C . ILE A 1 182 ? -5.362 -15.796 16.401 1.00 95.31 182 ILE A C 1
ATOM 1312 O O . ILE A 1 182 ? -6.114 -16.503 17.066 1.00 95.31 182 ILE A O 1
ATOM 1316 N N . ALA A 1 183 ? -5.712 -14.597 15.923 1.00 94.25 183 ALA A N 1
ATOM 1317 C CA . ALA A 1 183 ? -6.995 -13.925 16.120 1.00 94.25 183 ALA A CA 1
ATOM 1318 C C . ALA A 1 183 ? -7.319 -13.044 14.902 1.00 94.25 183 ALA A C 1
ATOM 1320 O O . ALA A 1 183 ? -6.410 -12.512 14.268 1.00 94.25 183 ALA A O 1
ATOM 1321 N N . GLY A 1 184 ? -8.597 -12.866 14.576 1.00 93.25 184 GLY A N 1
ATOM 1322 C 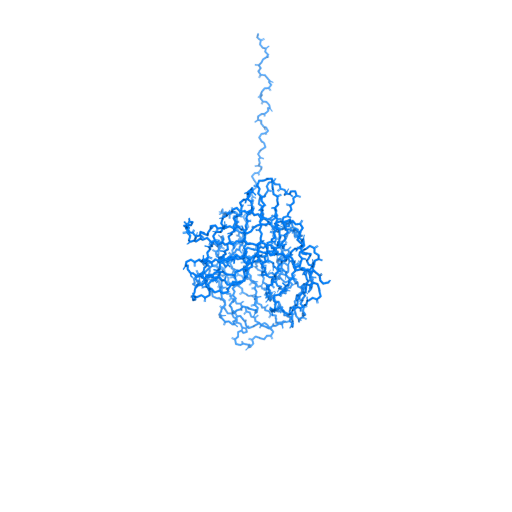CA . GLY A 1 184 ? -9.039 -12.133 13.384 1.00 93.25 184 GLY A CA 1
ATOM 1323 C C . GLY A 1 184 ? -9.771 -13.018 12.377 1.00 93.25 184 GLY A C 1
ATOM 1324 O O . GLY A 1 184 ? -9.818 -14.242 12.505 1.00 93.25 184 GLY A O 1
ATOM 1325 N N . ARG A 1 185 ? -10.401 -12.383 11.387 1.00 90.56 185 ARG A N 1
ATOM 1326 C CA . ARG A 1 185 ? -11.374 -13.054 10.511 1.00 90.56 185 ARG A CA 1
ATOM 1327 C C . ARG A 1 185 ? -11.233 -12.693 9.039 1.00 90.56 185 ARG A C 1
ATOM 1329 O O . ARG A 1 185 ? -11.441 -13.557 8.193 1.00 90.56 185 ARG A O 1
ATOM 1336 N N . ALA A 1 186 ? -10.900 -11.442 8.741 1.00 93.06 186 ALA A N 1
ATOM 1337 C CA . ALA A 1 186 ? -10.948 -10.931 7.382 1.00 93.06 186 ALA A CA 1
ATOM 1338 C C . ALA A 1 186 ? -9.561 -10.581 6.861 1.00 93.06 186 ALA A C 1
ATOM 1340 O O . ALA A 1 186 ? -8.810 -9.880 7.535 1.00 93.06 186 ALA A O 1
ATOM 1341 N N . LEU A 1 187 ? -9.237 -11.036 5.654 1.00 95.06 187 LEU A N 1
ATOM 1342 C CA . LEU A 1 187 ? -7.999 -10.683 4.979 1.00 95.06 187 LEU A CA 1
ATOM 1343 C C . LEU A 1 187 ? -8.261 -9.552 3.990 1.00 95.06 187 LEU A C 1
ATOM 1345 O O . LEU A 1 187 ? -9.066 -9.684 3.067 1.00 95.06 187 LEU A O 1
ATOM 1349 N N . GLN A 1 188 ? -7.545 -8.460 4.190 1.00 93.12 188 GLN A N 1
ATOM 1350 C CA . GLN A 1 188 ? -7.391 -7.349 3.274 1.00 93.12 188 GLN A CA 1
ATOM 1351 C C . GLN A 1 188 ? -6.157 -7.568 2.410 1.00 93.12 188 GLN A C 1
ATOM 1353 O O . GLN A 1 188 ? -5.089 -7.910 2.920 1.00 93.12 188 GLN A O 1
ATOM 1358 N N . LEU A 1 189 ? -6.303 -7.297 1.118 1.00 92.00 189 LEU A N 1
ATOM 1359 C CA . LEU A 1 189 ? -5.189 -7.086 0.211 1.00 92.00 189 LEU A CA 1
ATOM 1360 C C . LEU A 1 189 ? -5.285 -5.672 -0.348 1.00 92.00 189 LEU A C 1
ATOM 1362 O O . LEU A 1 189 ? -6.330 -5.274 -0.861 1.00 92.00 189 LEU A O 1
ATOM 1366 N N . GLU A 1 190 ? -4.193 -4.933 -0.256 1.00 90.56 190 GLU A N 1
ATOM 1367 C CA . GLU A 1 190 ? -4.042 -3.622 -0.867 1.00 90.56 190 GLU A CA 1
ATOM 1368 C C . GLU A 1 190 ? -2.799 -3.640 -1.751 1.00 90.56 190 GLU A C 1
ATOM 1370 O O . GLU A 1 190 ? -1.726 -4.061 -1.322 1.00 90.56 190 GLU A O 1
ATOM 1375 N N . VAL A 1 191 ? -2.957 -3.208 -2.995 1.00 90.06 191 VAL A N 1
ATOM 1376 C CA . VAL A 1 191 ? -1.884 -3.087 -3.975 1.00 90.06 191 VAL A CA 1
ATOM 1377 C C . VAL A 1 191 ? -1.720 -1.607 -4.259 1.00 90.06 191 VAL A C 1
ATOM 1379 O O . VAL A 1 191 ? -2.629 -0.945 -4.769 1.00 90.06 191 VAL A O 1
ATOM 1382 N N . ARG A 1 192 ? -0.557 -1.077 -3.905 1.00 87.19 192 ARG A N 1
ATOM 1383 C CA . ARG A 1 192 ? -0.220 0.322 -4.120 1.00 87.19 192 ARG A CA 1
ATOM 1384 C C . ARG A 1 192 ? 0.920 0.395 -5.106 1.00 87.19 192 ARG A C 1
ATOM 1386 O O . ARG A 1 192 ? 1.908 -0.330 -4.990 1.00 87.19 192 ARG A O 1
ATOM 1393 N N . ARG A 1 193 ? 0.789 1.301 -6.066 1.00 82.06 193 ARG A N 1
ATOM 1394 C CA . ARG A 1 193 ? 1.910 1.654 -6.920 1.00 82.06 193 ARG A CA 1
ATOM 1395 C C . ARG A 1 193 ? 2.696 2.757 -6.209 1.00 82.06 193 ARG A C 1
ATOM 1397 O O . ARG A 1 193 ? 2.131 3.841 -6.016 1.00 82.06 193 ARG A O 1
ATOM 1404 N N . PRO A 1 194 ? 3.949 2.524 -5.788 1.00 72.38 194 PRO A N 1
ATOM 1405 C CA . PRO A 1 194 ? 4.788 3.608 -5.310 1.00 72.38 194 PRO A CA 1
ATOM 1406 C C . PRO A 1 194 ? 4.947 4.620 -6.448 1.00 72.38 194 PRO A C 1
ATOM 1408 O O . PRO A 1 194 ? 5.372 4.269 -7.547 1.00 72.38 194 PRO A O 1
ATOM 1411 N N . THR A 1 195 ? 4.574 5.879 -6.210 1.00 64.50 195 THR A N 1
ATOM 1412 C CA . THR A 1 195 ? 5.049 6.972 -7.064 1.00 64.50 195 THR A CA 1
ATOM 1413 C C . THR A 1 195 ? 6.327 7.526 -6.468 1.00 64.50 195 THR A C 1
ATOM 1415 O O . THR A 1 195 ? 6.645 7.334 -5.286 1.00 64.50 195 THR A O 1
ATOM 1418 N N . VAL A 1 196 ? 7.090 8.235 -7.281 1.00 54.41 196 VAL A N 1
ATOM 1419 C CA . VAL A 1 196 ? 8.381 8.736 -6.831 1.00 54.41 196 VAL A CA 1
ATOM 1420 C C . VAL A 1 196 ? 8.284 9.829 -5.794 1.00 54.41 196 VAL A C 1
ATOM 1422 O O . VAL A 1 196 ? 9.164 9.902 -4.951 1.00 54.41 196 VAL A O 1
ATOM 1425 N N . SER A 1 197 ? 7.173 10.571 -5.747 1.00 51.47 197 SER A N 1
ATOM 1426 C CA . SER A 1 197 ? 6.916 11.564 -4.697 1.00 51.47 197 SER A CA 1
ATOM 1427 C C . SER A 1 197 ? 6.705 10.940 -3.308 1.00 51.47 197 SER A C 1
ATOM 1429 O O . SER A 1 197 ? 6.413 11.653 -2.355 1.00 51.47 197 SER A O 1
ATOM 1431 N N . GLY A 1 198 ? 6.781 9.609 -3.188 1.00 49.06 198 GLY A N 1
ATOM 1432 C CA . GLY A 1 198 ? 6.433 8.866 -1.977 1.00 49.06 198 GLY A CA 1
ATOM 1433 C C . GLY A 1 198 ? 4.921 8.731 -1.772 1.00 49.06 198 GLY A C 1
ATOM 1434 O O . GLY A 1 198 ? 4.482 7.941 -0.941 1.00 49.06 198 GLY A O 1
ATOM 1435 N N . SER A 1 199 ? 4.105 9.438 -2.563 1.00 47.22 199 SER A N 1
ATOM 1436 C CA . SER A 1 199 ? 2.664 9.214 -2.620 1.00 47.22 199 SER A CA 1
ATOM 1437 C C . SER A 1 199 ? 2.401 7.884 -3.320 1.00 47.22 199 SER A C 1
ATOM 1439 O O . SER A 1 199 ? 2.813 7.700 -4.461 1.00 47.22 199 SER A O 1
ATOM 1441 N N . SER A 1 200 ? 1.754 6.919 -2.678 1.00 56.47 200 SER A N 1
ATOM 1442 C CA . SER A 1 200 ? 1.331 5.703 -3.381 1.00 56.47 200 SER A CA 1
ATOM 1443 C C . SER A 1 200 ? -0.135 5.844 -3.756 1.00 56.47 200 SER A C 1
ATOM 1445 O O . SER A 1 200 ? -0.984 5.982 -2.869 1.00 56.47 200 SER A O 1
ATOM 1447 N N . VAL A 1 201 ? -0.424 5.788 -5.057 1.00 58.06 201 VAL A N 1
ATOM 1448 C CA . VAL A 1 201 ? -1.801 5.743 -5.550 1.00 58.06 201 VAL A CA 1
ATOM 1449 C C . VAL A 1 201 ? -2.325 4.332 -5.263 1.00 58.06 201 VAL A C 1
ATOM 1451 O O . VAL A 1 201 ? -1.680 3.359 -5.678 1.00 58.06 201 VAL A O 1
ATOM 1454 N N . PRO A 1 202 ? -3.425 4.175 -4.504 1.00 60.03 202 PRO A N 1
ATOM 1455 C CA . PRO A 1 202 ? -4.035 2.866 -4.325 1.00 60.03 202 PRO A CA 1
ATOM 1456 C C . PRO A 1 202 ? -4.501 2.370 -5.697 1.00 60.03 202 PRO A C 1
ATOM 1458 O O . PRO A 1 202 ? -5.344 3.002 -6.325 1.00 60.03 202 PRO A O 1
ATOM 1461 N N . GLY A 1 203 ? -3.898 1.280 -6.176 1.00 64.75 203 GLY A N 1
ATOM 1462 C CA . GLY A 1 203 ? -4.231 0.679 -7.470 1.00 64.75 203 GLY A CA 1
ATOM 1463 C C . GLY A 1 203 ? -5.302 -0.399 -7.344 1.00 64.75 203 GLY A C 1
ATOM 1464 O O . GLY A 1 203 ? -6.058 -0.635 -8.271 1.00 64.75 203 GLY A O 1
ATOM 1465 N N . PHE A 1 204 ? -5.390 -1.057 -6.185 1.00 80.12 204 PHE A N 1
ATOM 1466 C CA . PHE A 1 204 ? -6.426 -2.044 -5.905 1.00 80.12 204 PHE A CA 1
ATOM 1467 C C . PHE A 1 204 ? -6.544 -2.303 -4.408 1.00 80.12 204 PHE A C 1
ATOM 1469 O O . PHE A 1 204 ? -5.549 -2.336 -3.684 1.00 80.12 204 PHE A O 1
ATOM 1476 N N . TRP A 1 205 ? -7.765 -2.545 -3.945 1.00 81.81 205 TRP A N 1
ATOM 1477 C CA . TRP A 1 205 ? -8.028 -2.888 -2.557 1.00 81.81 205 TRP A CA 1
ATOM 1478 C C . TRP A 1 205 ? -9.243 -3.811 -2.464 1.00 81.81 205 TRP A C 1
ATOM 1480 O O . TRP A 1 205 ? -10.282 -3.549 -3.072 1.00 81.81 205 TRP A O 1
ATOM 1490 N N . PHE A 1 206 ? -9.120 -4.899 -1.704 1.00 84.75 206 PHE A N 1
ATOM 1491 C CA . PHE A 1 206 ? -10.213 -5.846 -1.507 1.00 84.75 206 PHE A CA 1
ATOM 1492 C C . PHE A 1 206 ? -10.138 -6.549 -0.152 1.00 84.75 206 PHE A C 1
ATOM 1494 O O . PHE A 1 206 ? -9.053 -6.750 0.395 1.00 84.75 206 PHE A O 1
ATOM 1501 N N . VAL A 1 207 ? -11.293 -6.984 0.362 1.00 87.88 207 VAL A N 1
ATOM 1502 C CA . VAL A 1 207 ? -11.393 -7.769 1.603 1.00 87.88 207 VAL A CA 1
ATOM 1503 C C . VAL A 1 207 ? -12.251 -8.995 1.406 1.00 87.88 207 VAL A C 1
ATOM 1505 O O . VAL A 1 207 ? -13.321 -8.936 0.804 1.00 87.88 207 VAL A O 1
ATOM 1508 N N . VAL A 1 208 ? -11.804 -10.103 1.983 1.00 91.69 208 VAL A N 1
ATOM 1509 C CA . VAL A 1 208 ? -12.562 -11.351 2.053 1.00 91.69 208 VAL A CA 1
ATOM 1510 C C . VAL A 1 208 ? -12.803 -11.757 3.498 1.00 91.69 208 VAL A C 1
ATOM 1512 O O . VAL A 1 208 ? -11.961 -11.547 4.368 1.00 91.69 208 VAL A O 1
ATOM 1515 N N . ASP A 1 209 ? -13.937 -12.413 3.737 1.00 92.75 209 ASP A N 1
ATOM 1516 C CA . ASP A 1 209 ? -14.228 -13.130 4.984 1.00 92.75 209 ASP A CA 1
ATOM 1517 C C . ASP A 1 209 ? -13.497 -14.486 5.007 1.00 92.75 209 ASP A C 1
ATOM 1519 O O . ASP A 1 209 ? -14.090 -15.565 4.993 1.00 92.75 209 ASP A O 1
ATOM 1523 N N . SER A 1 210 ? -12.177 -14.423 4.879 1.00 94.44 210 SER A N 1
ATOM 1524 C CA . SER A 1 210 ? -11.267 -15.560 4.859 1.00 94.44 210 SER A CA 1
ATOM 1525 C C . SER A 1 210 ? -9.886 -15.092 5.293 1.00 94.44 210 SER A C 1
ATOM 1527 O O . SER A 1 210 ? -9.597 -13.902 5.282 1.00 94.44 210 SER A O 1
ATOM 1529 N N . THR A 1 211 ? -9.009 -16.032 5.625 1.00 95.06 211 THR A N 1
ATOM 1530 C CA . THR A 1 211 ? -7.611 -15.772 5.993 1.00 95.06 211 THR A CA 1
ATOM 1531 C C . THR A 1 211 ? -6.649 -15.978 4.823 1.00 95.06 211 THR A C 1
ATOM 1533 O O . THR A 1 211 ? -5.432 -15.911 5.000 1.00 95.06 211 THR A O 1
ATOM 1536 N N . ALA A 1 212 ? -7.183 -16.241 3.627 1.00 95.94 212 ALA A N 1
ATOM 1537 C CA . ALA A 1 212 ? -6.426 -16.405 2.398 1.00 95.94 212 ALA A CA 1
ATOM 1538 C C . ALA A 1 212 ? -7.157 -15.777 1.204 1.00 95.94 212 ALA A C 1
ATOM 1540 O O . ALA A 1 212 ? -8.383 -15.815 1.113 1.00 95.94 212 ALA A O 1
ATOM 1541 N N . MET A 1 213 ? -6.386 -15.244 0.260 1.00 95.75 213 MET A N 1
ATOM 1542 C CA . MET A 1 213 ? -6.868 -14.659 -0.988 1.00 95.75 213 MET A CA 1
ATOM 1543 C C . MET A 1 213 ? -5.946 -15.068 -2.139 1.00 95.75 213 MET A C 1
ATOM 1545 O O . MET A 1 213 ? -4.750 -15.289 -1.951 1.00 95.75 213 MET A O 1
ATOM 1549 N N . THR A 1 214 ? -6.499 -15.201 -3.342 1.00 96.12 214 THR A N 1
ATOM 1550 C CA . THR A 1 214 ? -5.727 -15.377 -4.576 1.00 96.12 214 THR A CA 1
ATOM 1551 C C . THR A 1 214 ? -6.208 -14.364 -5.597 1.00 96.12 214 THR A C 1
ATOM 1553 O O . THR A 1 214 ? -7.405 -14.298 -5.866 1.00 96.12 214 THR A O 1
ATOM 1556 N N . VAL A 1 215 ? -5.273 -13.604 -6.156 1.00 94.50 215 VAL A N 1
ATOM 1557 C CA . VAL A 1 215 ? -5.527 -12.588 -7.172 1.00 94.50 215 VAL A CA 1
ATOM 1558 C C . VAL A 1 215 ? -4.761 -12.962 -8.444 1.00 94.50 215 VAL A C 1
ATOM 1560 O O . VAL A 1 215 ? -3.541 -13.144 -8.375 1.00 94.50 215 VAL A O 1
ATOM 1563 N N . PRO A 1 216 ? -5.442 -13.123 -9.592 1.00 95.69 216 PRO A N 1
ATOM 1564 C CA . PRO A 1 216 ? -4.775 -13.301 -10.880 1.00 95.69 216 PRO A CA 1
ATOM 1565 C C . PRO A 1 216 ? -3.878 -12.104 -11.205 1.00 95.69 216 PRO A C 1
ATOM 1567 O O . PRO A 1 216 ? -4.258 -10.967 -10.933 1.00 95.69 216 PRO A O 1
ATOM 1570 N N . GLY A 1 217 ? -2.711 -12.340 -11.809 1.00 93.88 217 GLY A N 1
ATOM 1571 C CA . GLY A 1 217 ? -1.822 -11.252 -12.219 1.00 93.88 217 GLY A CA 1
ATOM 1572 C C . GLY A 1 217 ? -2.459 -10.303 -13.243 1.00 93.88 217 GLY A C 1
ATOM 1573 O O . GLY A 1 217 ? -2.217 -9.104 -13.214 1.00 93.88 217 GLY A O 1
ATOM 1574 N N . ASN A 1 218 ? -3.360 -10.815 -14.078 1.00 91.94 218 ASN A N 1
ATOM 1575 C CA . ASN A 1 218 ? -4.099 -10.055 -15.082 1.00 91.94 218 ASN A CA 1
ATOM 1576 C C . ASN A 1 218 ? -5.470 -9.563 -14.588 1.00 91.94 218 ASN A C 1
ATOM 1578 O O . ASN A 1 218 ? -6.367 -9.343 -15.402 1.00 91.94 218 ASN A O 1
ATOM 1582 N N . LEU A 1 219 ? -5.670 -9.436 -13.268 1.00 91.31 219 LEU A N 1
ATOM 1583 C CA . LEU A 1 219 ? -6.923 -8.921 -12.719 1.00 91.31 219 LEU A CA 1
ATOM 1584 C C . LEU A 1 219 ? -7.187 -7.507 -13.280 1.00 91.31 219 LEU A C 1
ATOM 1586 O O . LEU A 1 219 ? -6.364 -6.624 -13.039 1.00 91.31 219 LEU A O 1
ATOM 1590 N N . PRO A 1 220 ? -8.312 -7.261 -13.977 1.00 87.50 220 PRO A N 1
ATOM 1591 C CA . PRO A 1 220 ? -8.687 -5.915 -14.403 1.00 87.50 220 PRO A CA 1
ATOM 1592 C C . PRO A 1 220 ? -8.999 -5.021 -13.198 1.00 87.50 220 PRO A C 1
ATOM 1594 O O . PRO A 1 220 ? -9.661 -5.450 -12.248 1.00 87.50 220 PRO A O 1
ATOM 1597 N N . ASP A 1 221 ? -8.583 -3.761 -13.257 1.00 80.25 221 ASP A N 1
ATOM 1598 C CA . ASP A 1 221 ? -8.880 -2.742 -12.254 1.00 80.25 221 ASP A CA 1
ATOM 1599 C C . ASP A 1 221 ? -10.290 -2.161 -12.447 1.00 80.25 221 ASP A C 1
ATOM 1601 O O . ASP A 1 221 ? -10.514 -1.017 -12.845 1.00 80.25 221 ASP A O 1
ATOM 1605 N N . ILE A 1 222 ? -11.286 -2.999 -12.166 1.00 75.06 222 ILE A N 1
ATOM 1606 C CA . ILE A 1 222 ? -12.700 -2.617 -12.245 1.00 75.06 222 ILE A CA 1
ATOM 1607 C C . ILE A 1 222 ? -13.062 -1.659 -11.092 1.00 75.06 222 ILE A C 1
ATOM 1609 O O . ILE A 1 222 ? -14.003 -0.874 -11.202 1.00 75.06 222 ILE A O 1
ATOM 1613 N N . ILE A 1 223 ? -12.333 -1.706 -9.968 1.00 69.31 223 ILE A N 1
ATOM 1614 C CA . ILE A 1 223 ? -12.646 -0.902 -8.778 1.00 69.31 223 ILE A CA 1
ATOM 1615 C C . ILE A 1 223 ? -12.388 0.578 -9.051 1.00 69.31 223 ILE A C 1
ATOM 1617 O O . ILE A 1 223 ? -13.264 1.393 -8.758 1.00 69.31 223 ILE A O 1
ATOM 1621 N N . SER A 1 224 ? -11.253 0.930 -9.658 1.00 65.38 224 SER A N 1
ATOM 1622 C CA . SER A 1 224 ? -10.954 2.326 -9.992 1.00 65.38 224 SER A CA 1
ATOM 1623 C C . SER A 1 224 ? -12.001 2.943 -10.918 1.00 65.38 224 SER A C 1
ATOM 1625 O O . SER A 1 224 ? -12.383 4.098 -10.732 1.00 65.38 224 SER A O 1
ATOM 1627 N N . ALA A 1 225 ? -12.556 2.169 -11.852 1.00 62.97 225 ALA A N 1
ATOM 1628 C CA . ALA A 1 225 ? -13.610 2.653 -12.739 1.00 62.97 225 ALA A CA 1
ATOM 1629 C C . ALA A 1 225 ? -14.938 2.951 -12.027 1.00 62.97 225 ALA A C 1
ATOM 1631 O O . ALA A 1 225 ? -15.677 3.829 -12.462 1.00 62.97 225 ALA A O 1
ATOM 1632 N N . PHE A 1 226 ? -15.245 2.259 -10.925 1.00 62.25 226 PHE A N 1
ATOM 1633 C CA . PHE A 1 226 ? -16.418 2.569 -10.100 1.00 62.25 226 PHE A CA 1
ATOM 1634 C C . PHE A 1 226 ? -16.231 3.808 -9.219 1.00 62.25 226 PHE A C 1
ATOM 1636 O O . PHE A 1 226 ? -17.221 4.371 -8.749 1.00 62.25 226 PHE A O 1
ATOM 1643 N N . LEU A 1 227 ? -14.983 4.194 -8.947 1.00 60.84 227 LEU A N 1
ATOM 1644 C CA . LEU A 1 227 ? -14.652 5.361 -8.131 1.00 60.84 227 LEU A CA 1
ATOM 1645 C C . LEU A 1 227 ? -14.524 6.639 -8.966 1.00 60.84 227 LEU A C 1
ATOM 1647 O O . LEU A 1 227 ? -14.729 7.730 -8.440 1.00 60.84 227 LEU A O 1
ATOM 1651 N N . GLN A 1 228 ? -14.206 6.516 -10.253 1.00 58.25 228 GLN A N 1
ATOM 1652 C CA . GLN A 1 228 ? -14.176 7.642 -11.179 1.00 58.25 228 GLN A CA 1
ATOM 1653 C C . GLN A 1 228 ? -15.590 7.909 -11.717 1.00 58.25 228 GLN A C 1
ATOM 1655 O O . GLN A 1 228 ? -16.263 6.983 -12.169 1.00 58.25 228 GLN A O 1
ATOM 1660 N N . ASP A 1 229 ? -16.039 9.173 -11.689 1.00 52.81 229 ASP A N 1
ATOM 1661 C CA . ASP A 1 229 ? -17.307 9.632 -12.289 1.00 52.81 229 ASP A CA 1
ATOM 1662 C C . ASP A 1 229 ? -17.214 9.587 -13.822 1.00 52.81 229 ASP A C 1
ATOM 1664 O O . ASP A 1 229 ? -17.130 10.593 -14.529 1.00 52.81 229 ASP A O 1
ATOM 1668 N N . THR A 1 230 ? -17.118 8.373 -14.349 1.00 53.03 230 THR A N 1
ATOM 1669 C CA . THR A 1 230 ? -17.064 8.118 -15.775 1.00 53.03 230 THR A CA 1
ATOM 1670 C C . THR A 1 230 ? -18.495 7.974 -16.272 1.00 53.03 230 THR A C 1
ATOM 1672 O O . THR A 1 230 ? -19.252 7.093 -15.870 1.00 53.03 230 THR A O 1
ATOM 1675 N N . SER A 1 231 ? -18.885 8.861 -17.188 1.00 57.03 231 SER A N 1
ATOM 1676 C CA . SER A 1 231 ? -20.191 8.828 -17.872 1.00 57.03 231 SER A CA 1
ATOM 1677 C C . SER A 1 231 ? -20.451 7.551 -18.700 1.00 57.03 231 SER A C 1
ATOM 1679 O O . SER A 1 231 ? -21.510 7.418 -19.316 1.00 57.03 231 SER A O 1
ATOM 1681 N N . GLY A 1 232 ? -19.515 6.597 -18.696 1.00 60.69 232 GLY A N 1
ATOM 1682 C CA . GLY A 1 232 ? -19.630 5.270 -19.282 1.00 60.69 232 GLY A CA 1
ATOM 1683 C C . GLY A 1 232 ? -18.559 4.331 -18.726 1.00 60.69 232 GLY A C 1
ATOM 1684 O O . GLY A 1 232 ? -17.471 4.766 -18.362 1.00 60.69 232 GLY A O 1
ATOM 1685 N N . ILE A 1 233 ? -18.881 3.039 -18.673 1.00 66.25 233 ILE A N 1
ATOM 1686 C CA . ILE A 1 233 ? -17.915 1.981 -18.368 1.00 66.25 233 ILE A CA 1
ATOM 1687 C C . ILE A 1 233 ? -16.990 1.843 -19.591 1.00 66.25 233 ILE A C 1
ATOM 1689 O O . ILE A 1 233 ? -17.528 1.689 -20.690 1.00 66.25 233 ILE A O 1
ATOM 1693 N N . PRO A 1 234 ? -15.654 1.923 -19.449 1.00 67.69 234 PRO A N 1
ATOM 1694 C CA . PRO A 1 234 ? -14.747 1.732 -20.577 1.00 67.69 234 PRO A CA 1
ATOM 1695 C C . PRO A 1 234 ? -14.863 0.307 -21.137 1.00 67.69 234 PRO A C 1
ATOM 1697 O O . PRO A 1 234 ? -15.176 -0.633 -20.404 1.00 67.69 234 PRO A O 1
ATOM 1700 N N . ASP A 1 235 ? -14.606 0.150 -22.438 1.00 68.94 235 ASP A N 1
ATOM 1701 C CA . ASP A 1 235 ? -14.676 -1.155 -23.112 1.00 68.94 235 ASP A CA 1
ATOM 1702 C C . ASP A 1 235 ? -13.595 -2.130 -22.601 1.00 68.94 235 ASP A C 1
ATOM 1704 O O . ASP A 1 235 ? -13.800 -3.345 -22.616 1.00 68.94 235 ASP A O 1
ATOM 1708 N N . GLU A 1 236 ? -12.475 -1.605 -22.090 1.00 71.69 236 GLU A N 1
ATOM 1709 C CA . GLU A 1 236 ? -11.386 -2.364 -21.472 1.00 71.69 236 GLU A CA 1
ATOM 1710 C C . GLU A 1 236 ? -10.894 -1.666 -20.195 1.00 71.69 236 GLU A C 1
ATOM 1712 O O . GLU A 1 236 ? -10.824 -0.437 -20.126 1.00 71.69 236 GLU A O 1
ATOM 1717 N N . PHE A 1 237 ? -10.555 -2.456 -19.172 1.00 77.88 237 PHE A N 1
ATOM 1718 C CA . PHE A 1 237 ? -9.960 -1.954 -17.933 1.00 77.88 237 PHE A CA 1
ATOM 1719 C C . PHE A 1 237 ? -8.466 -2.268 -17.912 1.00 77.88 237 PHE A C 1
ATOM 1721 O O . PHE A 1 237 ? -8.099 -3.414 -18.201 1.00 77.88 237 PHE A O 1
ATOM 1728 N N . PRO A 1 238 ? -7.611 -1.315 -17.502 1.00 79.81 238 PRO A N 1
ATOM 1729 C CA . PRO A 1 238 ? -6.209 -1.618 -17.265 1.00 79.81 238 PRO A CA 1
ATOM 1730 C C . PRO A 1 238 ? -6.085 -2.679 -16.159 1.00 79.81 238 PRO A C 1
ATOM 1732 O O . PRO A 1 238 ? -6.947 -2.768 -15.280 1.00 79.81 238 PRO A O 1
ATOM 1735 N N . PRO A 1 239 ? -5.043 -3.520 -16.180 1.00 86.50 239 PRO A N 1
ATOM 1736 C CA . PRO A 1 239 ? -4.817 -4.498 -15.128 1.00 86.50 239 PRO A CA 1
ATOM 1737 C C . PRO A 1 239 ? -4.311 -3.826 -13.850 1.00 86.50 239 PRO A C 1
ATOM 1739 O O . PRO A 1 239 ? -3.559 -2.857 -13.894 1.00 86.50 239 PRO A O 1
ATOM 1742 N N . VAL A 1 240 ? -4.646 -4.413 -12.701 1.00 88.50 240 VAL A N 1
ATOM 1743 C CA . VAL A 1 240 ? -4.125 -4.007 -11.386 1.00 88.50 240 VAL A CA 1
ATOM 1744 C C . VAL A 1 240 ? -2.595 -4.073 -11.353 1.00 88.50 240 VAL A C 1
ATOM 1746 O O . VAL A 1 240 ? -1.935 -3.180 -10.820 1.00 88.50 240 VAL A O 1
ATOM 1749 N N . PHE A 1 241 ? -2.030 -5.136 -11.934 1.00 92.50 241 PHE A N 1
ATOM 1750 C CA . PHE A 1 241 ? -0.592 -5.339 -12.052 1.00 92.50 241 PHE A CA 1
ATOM 1751 C C . PHE A 1 241 ? -0.151 -5.075 -13.496 1.00 92.50 241 PHE A C 1
ATOM 1753 O O . PHE A 1 241 ? -0.287 -5.931 -14.370 1.00 92.50 241 PHE A O 1
ATOM 1760 N N . ALA A 1 242 ? 0.400 -3.895 -13.759 1.00 91.31 242 ALA A N 1
ATOM 1761 C CA . ALA A 1 242 ? 1.107 -3.607 -15.000 1.00 91.31 242 ALA A CA 1
ATOM 1762 C C . ALA A 1 242 ? 2.543 -4.155 -14.924 1.00 91.31 242 ALA A C 1
ATOM 1764 O O . ALA A 1 242 ? 3.172 -4.106 -13.866 1.00 91.31 242 ALA A O 1
ATOM 1765 N N . ALA A 1 243 ? 3.049 -4.721 -16.026 1.00 94.50 243 ALA A N 1
ATOM 1766 C CA . ALA A 1 243 ? 4.435 -5.189 -16.086 1.00 94.50 243 ALA A CA 1
ATOM 1767 C C . ALA A 1 243 ? 5.408 -4.004 -15.989 1.00 94.50 243 ALA A C 1
ATOM 1769 O O . ALA A 1 243 ? 4.986 -2.860 -16.064 1.00 94.50 243 ALA A O 1
ATOM 1770 N N . GLY A 1 244 ? 6.701 -4.255 -15.774 1.00 93.75 244 GLY A N 1
ATOM 1771 C CA . GLY A 1 244 ? 7.703 -3.186 -15.705 1.00 93.75 244 GLY A CA 1
ATOM 1772 C C . GLY A 1 244 ? 7.576 -2.292 -14.470 1.00 93.75 244 GLY A C 1
ATOM 1773 O O . GLY A 1 244 ? 8.032 -1.151 -14.504 1.00 93.75 244 GLY A O 1
ATOM 1774 N N . ARG A 1 245 ? 6.915 -2.772 -13.406 1.00 92.12 245 ARG A N 1
ATOM 1775 C CA . ARG A 1 245 ? 6.637 -1.994 -12.192 1.00 92.12 245 ARG A CA 1
ATOM 1776 C C . ARG A 1 245 ? 6.862 -2.784 -10.908 1.00 92.12 245 ARG A C 1
ATOM 1778 O O . ARG A 1 245 ? 6.548 -3.974 -10.825 1.00 92.12 245 ARG A O 1
ATOM 1785 N N . TYR A 1 246 ? 7.354 -2.087 -9.889 1.00 92.50 246 TYR A N 1
ATOM 1786 C CA . TYR A 1 246 ? 7.301 -2.526 -8.499 1.00 92.50 246 TYR A CA 1
ATOM 1787 C C . TYR A 1 246 ? 5.980 -2.086 -7.864 1.00 92.50 246 TYR A C 1
ATOM 1789 O O . TYR A 1 246 ? 5.470 -1.001 -8.147 1.00 92.50 246 TYR A O 1
ATOM 1797 N N . TYR A 1 247 ? 5.430 -2.938 -7.005 1.00 92.81 247 TYR A N 1
ATOM 1798 C CA . TYR A 1 247 ? 4.216 -2.672 -6.241 1.00 92.81 247 TYR A CA 1
ATOM 1799 C C . TYR A 1 247 ? 4.434 -2.974 -4.767 1.00 92.81 247 TYR A C 1
ATOM 1801 O O . TYR A 1 247 ? 4.948 -4.037 -4.420 1.00 92.81 247 TYR A O 1
ATOM 1809 N N . ASP A 1 248 ? 3.937 -2.087 -3.911 1.00 92.69 248 ASP A N 1
ATOM 1810 C CA . ASP A 1 248 ? 3.789 -2.353 -2.488 1.00 92.69 248 ASP A CA 1
ATOM 1811 C C . ASP A 1 248 ? 2.493 -3.129 -2.280 1.00 92.69 248 ASP A C 1
ATOM 1813 O O . ASP A 1 248 ? 1.386 -2.598 -2.424 1.00 92.69 248 ASP A O 1
ATOM 1817 N N . VAL A 1 249 ? 2.624 -4.405 -1.938 1.00 94.50 249 VAL A N 1
ATOM 1818 C CA . VAL A 1 249 ? 1.490 -5.269 -1.637 1.00 94.50 249 VAL A CA 1
ATOM 1819 C C . VAL A 1 249 ? 1.380 -5.437 -0.132 1.00 94.50 249 VAL A C 1
ATOM 1821 O O . VAL A 1 249 ? 2.232 -6.045 0.517 1.00 94.50 249 VAL A O 1
ATOM 1824 N N . THR A 1 250 ? 0.297 -4.905 0.421 1.00 94.50 250 THR A N 1
ATOM 1825 C CA . THR A 1 250 ? -0.020 -4.973 1.844 1.00 94.50 250 THR A CA 1
ATOM 1826 C C . THR A 1 250 ? -1.080 -6.031 2.089 1.00 94.50 250 THR A C 1
ATOM 1828 O O . THR A 1 250 ? -2.170 -5.995 1.518 1.00 94.50 250 THR A O 1
ATOM 1831 N N . VAL A 1 251 ? -0.761 -6.971 2.971 1.00 95.19 251 VAL A N 1
ATOM 1832 C CA . VAL A 1 251 ? -1.694 -7.968 3.484 1.00 95.19 251 VAL A CA 1
ATOM 1833 C C . VAL A 1 251 ? -2.056 -7.554 4.900 1.00 95.19 251 VAL A C 1
ATOM 1835 O O . VAL A 1 251 ? -1.170 -7.398 5.739 1.00 95.19 251 VAL A O 1
ATOM 1838 N N . ALA A 1 252 ? -3.345 -7.383 5.180 1.00 95.25 252 ALA A N 1
ATOM 1839 C CA . ALA A 1 252 ? -3.809 -7.062 6.521 1.00 95.25 252 ALA A CA 1
ATOM 1840 C C . ALA A 1 252 ? -4.857 -8.056 7.009 1.00 95.25 252 ALA A C 1
ATOM 1842 O O . ALA A 1 252 ? -5.695 -8.531 6.248 1.00 95.25 252 ALA A O 1
ATOM 1843 N N . LEU A 1 253 ? -4.801 -8.379 8.295 1.00 97.19 253 LEU A N 1
ATOM 1844 C CA . LEU A 1 253 ? -5.786 -9.197 8.981 1.00 97.19 253 LEU A CA 1
ATOM 1845 C C . LEU A 1 253 ? -6.623 -8.290 9.875 1.00 97.19 253 LEU A C 1
ATOM 1847 O O . LEU A 1 253 ? -6.090 -7.648 10.775 1.00 97.19 253 LEU A O 1
ATOM 1851 N N . GLY A 1 254 ? -7.922 -8.246 9.612 1.00 95.94 254 GLY A N 1
ATOM 1852 C CA . GLY A 1 254 ? -8.896 -7.460 10.350 1.00 95.94 254 GLY A CA 1
ATOM 1853 C C . GLY A 1 254 ? -9.785 -8.304 11.255 1.00 95.94 254 GLY A C 1
ATOM 1854 O O . GLY A 1 254 ? -10.014 -9.502 11.031 1.00 95.94 254 GLY A O 1
ATOM 1855 N N . ASP A 1 255 ? -10.323 -7.646 12.273 1.00 96.00 255 ASP A N 1
ATOM 1856 C CA . ASP A 1 255 ? -11.378 -8.179 13.121 1.00 96.00 255 ASP A CA 1
ATOM 1857 C C . ASP A 1 255 ? -12.757 -8.120 12.426 1.00 96.00 255 ASP A C 1
ATOM 1859 O O . ASP A 1 255 ? -12.914 -7.629 11.303 1.00 96.00 255 ASP A O 1
ATOM 1863 N N . ALA A 1 256 ? -13.793 -8.640 13.091 1.00 93.38 256 ALA A N 1
ATOM 1864 C CA . ALA A 1 256 ? -15.144 -8.634 12.534 1.00 93.38 256 ALA A CA 1
ATOM 1865 C C . ALA A 1 256 ? -15.714 -7.213 12.375 1.00 93.38 256 ALA A C 1
ATOM 1867 O O . ALA A 1 256 ? -16.467 -6.967 11.433 1.00 93.38 256 ALA A O 1
ATOM 1868 N N . ARG A 1 257 ? -15.365 -6.275 13.269 1.00 92.38 257 ARG A N 1
ATOM 1869 C CA . ARG A 1 257 ? -15.873 -4.896 13.216 1.00 92.38 257 ARG A CA 1
ATOM 1870 C C . ARG A 1 257 ? -15.258 -4.121 12.061 1.00 92.38 257 ARG A C 1
ATOM 1872 O O . ARG A 1 257 ? -15.979 -3.399 11.376 1.00 92.38 257 ARG A O 1
ATOM 1879 N N . TYR A 1 258 ? -13.966 -4.319 11.809 1.00 90.44 258 TYR A N 1
ATOM 1880 C CA . TYR A 1 258 ? -13.297 -3.804 10.625 1.00 90.44 258 TYR A CA 1
ATOM 1881 C C . TYR A 1 258 ? -13.913 -4.369 9.340 1.00 90.44 258 TYR A C 1
ATOM 1883 O O . TYR A 1 258 ? -14.260 -3.610 8.437 1.00 90.44 258 TYR A O 1
ATOM 1891 N N . PHE A 1 259 ? -14.131 -5.686 9.272 1.00 89.50 259 PHE A N 1
ATOM 1892 C CA . PHE A 1 259 ? -14.765 -6.312 8.109 1.00 89.50 259 PHE A CA 1
ATOM 1893 C C . PHE A 1 259 ? -16.168 -5.756 7.829 1.00 89.50 259 PHE A C 1
ATOM 1895 O O . PHE A 1 259 ? -16.494 -5.424 6.688 1.00 89.50 259 PHE A O 1
ATOM 1902 N N . ASP A 1 260 ? -16.989 -5.623 8.875 1.00 85.81 260 ASP A N 1
ATOM 1903 C CA . ASP A 1 260 ? -18.326 -5.034 8.794 1.00 85.81 260 ASP A CA 1
ATOM 1904 C C . ASP A 1 260 ? -18.292 -3.580 8.313 1.00 85.81 260 ASP A C 1
ATOM 1906 O O . ASP A 1 260 ? -19.126 -3.182 7.499 1.00 85.81 260 ASP A O 1
ATOM 1910 N N . PHE A 1 261 ? -17.320 -2.794 8.772 1.00 83.69 261 PHE A N 1
ATOM 1911 C CA . PHE A 1 261 ? -17.111 -1.428 8.305 1.00 83.69 261 PHE A CA 1
ATOM 1912 C C . PHE A 1 261 ? -16.782 -1.391 6.812 1.00 83.69 261 PHE A C 1
ATOM 1914 O O . PHE A 1 261 ? -17.492 -0.745 6.045 1.00 83.69 261 PHE A O 1
ATOM 1921 N N . VAL A 1 262 ? -15.774 -2.150 6.383 1.00 79.06 262 VAL A N 1
ATOM 1922 C CA . VAL A 1 262 ? -15.337 -2.183 4.983 1.00 79.06 262 VAL A CA 1
ATOM 1923 C C . VAL A 1 262 ? -16.474 -2.592 4.052 1.00 79.06 262 VAL A C 1
ATOM 1925 O O . VAL A 1 262 ? -16.734 -1.926 3.051 1.00 79.06 262 VAL A O 1
ATOM 1928 N N . ARG A 1 263 ? -17.200 -3.660 4.399 1.00 76.12 263 ARG A N 1
ATOM 1929 C CA . ARG A 1 263 ? -18.312 -4.154 3.578 1.00 76.12 263 ARG A CA 1
ATOM 1930 C C . ARG A 1 263 ? -19.579 -3.314 3.693 1.00 76.12 263 ARG A C 1
ATOM 1932 O O . ARG A 1 263 ? -20.554 -3.653 3.044 1.00 76.12 263 ARG A O 1
ATOM 1939 N N . SER A 1 264 ? -19.619 -2.310 4.563 1.00 69.75 264 SER A N 1
ATOM 1940 C CA . SER A 1 264 ? -20.761 -1.403 4.702 1.00 69.75 264 SER A CA 1
ATOM 1941 C C . SER A 1 264 ? -20.469 0.007 4.190 1.00 69.75 264 SER A C 1
ATOM 1943 O O . SER A 1 264 ? -21.368 0.851 4.148 1.00 69.75 264 SER A O 1
ATOM 1945 N N . GLY A 1 265 ? -19.232 0.241 3.737 1.00 59.84 265 GLY A N 1
ATOM 1946 C CA . GLY A 1 265 ? -18.859 1.406 2.951 1.00 59.84 265 GLY A CA 1
ATOM 1947 C C . GLY A 1 265 ? -19.720 1.511 1.697 1.00 59.84 265 GLY A C 1
ATOM 1948 O O . GLY A 1 265 ? -20.167 0.509 1.140 1.00 59.84 265 GLY A O 1
ATOM 1949 N N . ASN A 1 266 ? -19.969 2.739 1.252 1.00 48.00 266 ASN A N 1
ATOM 1950 C CA . ASN A 1 266 ? -20.842 3.043 0.121 1.00 48.00 266 ASN A CA 1
ATOM 1951 C C . ASN A 1 266 ? -20.124 2.790 -1.222 1.00 48.00 266 ASN A C 1
ATOM 1953 O O . ASN A 1 266 ? -20.035 3.679 -2.062 1.00 48.00 266 ASN A O 1
ATOM 1957 N N . ILE A 1 267 ? -19.559 1.594 -1.395 1.00 46.34 267 ILE A N 1
ATOM 1958 C CA . ILE A 1 267 ? -18.991 1.125 -2.659 1.00 46.34 267 ILE A CA 1
ATOM 1959 C C . ILE A 1 267 ? -20.074 0.359 -3.435 1.00 46.34 267 ILE A C 1
ATOM 1961 O O . ILE A 1 267 ? -20.828 -0.400 -2.827 1.00 46.34 267 ILE A O 1
ATOM 1965 N N . PRO A 1 268 ? -20.185 0.512 -4.767 1.00 39.19 268 PRO A N 1
ATOM 1966 C CA . PRO A 1 268 ? -21.255 -0.107 -5.558 1.00 39.19 268 PRO A CA 1
ATOM 1967 C C . PRO A 1 268 ? -21.541 -1.605 -5.293 1.00 39.19 268 PRO A C 1
ATOM 1969 O O . PRO A 1 268 ? -22.712 -1.986 -5.381 1.00 39.19 268 PRO A O 1
ATOM 1972 N N . PRO A 1 269 ? -20.560 -2.461 -4.919 1.00 44.50 269 PRO A N 1
ATOM 1973 C CA . PRO A 1 269 ? -20.822 -3.877 -4.653 1.00 44.50 269 PRO A CA 1
ATOM 1974 C C . PRO A 1 269 ? -21.437 -4.208 -3.278 1.00 44.50 269 PRO A C 1
ATOM 1976 O O . PRO A 1 269 ? -21.941 -5.316 -3.111 1.00 44.50 269 PRO A O 1
ATOM 1979 N N . SER A 1 270 ? -21.378 -3.324 -2.274 1.00 48.19 270 SER A N 1
ATOM 1980 C CA . SER A 1 270 ? -21.592 -3.706 -0.861 1.00 48.19 270 SER A CA 1
ATOM 1981 C C . SER A 1 270 ? -23.051 -3.871 -0.419 1.00 48.19 270 SER A C 1
ATOM 1983 O O . SER A 1 270 ? -23.316 -4.468 0.625 1.00 48.19 270 SER A O 1
ATOM 1985 N N . GLY A 1 271 ? -24.021 -3.405 -1.210 1.00 42.62 271 GLY A N 1
ATOM 1986 C CA . GLY A 1 271 ? -25.424 -3.380 -0.792 1.00 42.62 271 GLY A CA 1
ATOM 1987 C C . GLY A 1 271 ? -25.686 -2.320 0.290 1.00 42.62 271 GLY A C 1
ATOM 1988 O O . GLY A 1 271 ? -24.854 -2.007 1.133 1.00 42.62 271 GLY A O 1
ATOM 1989 N N . ARG A 1 272 ? -26.859 -1.685 0.242 1.00 47.06 272 ARG A N 1
ATOM 1990 C CA . ARG A 1 272 ? -27.157 -0.504 1.069 1.00 47.06 272 ARG A CA 1
ATOM 1991 C C . ARG A 1 272 ? -27.302 -0.867 2.554 1.00 47.06 272 ARG A C 1
ATOM 1993 O O . ARG A 1 272 ? -28.269 -1.531 2.918 1.00 47.06 272 ARG A O 1
ATOM 2000 N N . GLY A 1 273 ? -26.419 -0.340 3.405 1.00 61.31 273 GLY A N 1
ATOM 2001 C CA . GLY A 1 273 ? -26.622 -0.266 4.857 1.00 61.31 273 GLY A CA 1
ATOM 2002 C C . GLY A 1 273 ? -25.323 -0.275 5.662 1.00 61.31 273 GLY A C 1
ATOM 2003 O O . GLY A 1 273 ? -24.567 -1.237 5.592 1.00 61.31 273 GLY A O 1
ATOM 2004 N N . PHE A 1 274 ? -25.101 0.768 6.469 1.00 70.44 274 PHE A N 1
ATOM 2005 C CA . PHE A 1 274 ? -23.991 0.828 7.423 1.00 70.44 274 PHE A CA 1
ATOM 2006 C C . PHE A 1 274 ? -24.190 -0.201 8.551 1.00 70.44 274 PHE A C 1
ATOM 2008 O O . PHE A 1 274 ? -25.214 -0.166 9.240 1.00 70.44 274 PHE A O 1
ATOM 2015 N N . VAL A 1 275 ? -23.230 -1.106 8.768 1.00 80.81 275 VAL A N 1
ATOM 2016 C CA . VAL A 1 275 ? -23.307 -2.106 9.847 1.00 80.81 275 VAL A CA 1
ATOM 2017 C C . VAL A 1 275 ? -22.703 -1.502 11.110 1.00 80.81 275 VAL A C 1
ATOM 2019 O O . VAL A 1 275 ? -21.498 -1.557 11.338 1.00 80.81 275 VAL A O 1
ATOM 2022 N N . ASN A 1 276 ? -23.560 -0.893 11.930 1.00 84.00 276 ASN A N 1
ATOM 2023 C CA . ASN A 1 276 ? -23.128 -0.232 13.154 1.00 84.00 276 ASN A CA 1
ATOM 2024 C C . ASN A 1 276 ? -22.908 -1.225 14.298 1.00 84.00 276 ASN A C 1
ATOM 2026 O O . ASN A 1 276 ? -23.797 -2.005 14.637 1.00 84.00 276 ASN A O 1
ATOM 2030 N N . ASN A 1 277 ? -21.751 -1.114 14.944 1.00 88.31 277 ASN A N 1
ATOM 2031 C CA . ASN A 1 277 ? -21.389 -1.910 16.115 1.00 88.31 277 ASN A CA 1
ATOM 2032 C C . ASN A 1 277 ? -21.141 -1.054 17.369 1.00 88.31 277 ASN A C 1
ATOM 2034 O O . ASN A 1 277 ? -20.691 -1.572 18.392 1.00 88.31 277 ASN A O 1
ATOM 2038 N N . LEU A 1 278 ? -21.446 0.245 17.296 1.00 93.50 278 LEU A N 1
ATOM 2039 C CA . LEU A 1 278 ? -21.354 1.178 18.414 1.00 93.50 278 LEU A CA 1
ATOM 2040 C C . LEU A 1 278 ? -22.709 1.361 19.108 1.00 93.50 278 LEU A C 1
ATOM 2042 O O . LEU A 1 278 ? -23.766 1.304 18.480 1.00 93.50 278 LEU A O 1
ATOM 2046 N N . GLN A 1 279 ? -22.680 1.619 20.413 1.00 96.50 279 GLN A N 1
ATOM 2047 C CA . GLN A 1 279 ? -23.851 1.999 21.207 1.00 96.50 279 GLN A CA 1
ATOM 2048 C C . GLN A 1 279 ? -23.815 3.502 21.483 1.00 96.50 279 GLN A C 1
ATOM 2050 O O . GLN A 1 279 ? -22.762 4.032 21.818 1.00 96.50 279 GLN A O 1
ATOM 2055 N N . GLY A 1 280 ? -24.957 4.186 21.359 1.00 93.19 280 GLY A N 1
ATOM 2056 C CA . GLY A 1 280 ? -25.075 5.631 21.620 1.00 93.19 280 GLY A CA 1
ATOM 2057 C C . GLY A 1 280 ? -24.544 6.551 20.509 1.00 93.19 280 GLY A C 1
ATOM 2058 O O . GLY A 1 280 ? -24.625 7.770 20.637 1.00 93.19 280 GLY A O 1
ATOM 2059 N N . GLY A 1 281 ? -24.049 5.980 19.409 1.00 90.50 281 GLY A N 1
ATOM 2060 C CA . GLY A 1 281 ? -23.595 6.689 18.212 1.00 90.50 281 GLY A CA 1
ATOM 2061 C C . GLY A 1 281 ? -23.517 5.752 17.006 1.00 90.50 281 GLY A C 1
ATOM 2062 O O . GLY A 1 281 ? -23.991 4.613 17.067 1.00 90.50 281 GLY A O 1
ATOM 2063 N N . MET A 1 282 ? -22.901 6.220 15.922 1.00 88.75 282 MET A N 1
ATOM 2064 C CA . MET A 1 282 ? -22.650 5.437 14.708 1.00 88.75 282 MET A CA 1
ATOM 2065 C C . MET A 1 282 ? -21.169 5.423 14.332 1.00 88.75 282 MET A C 1
ATOM 2067 O O . MET A 1 282 ? -20.405 6.274 14.772 1.00 88.75 282 MET A O 1
ATOM 2071 N N . GLY A 1 283 ? -20.762 4.470 13.503 1.00 86.75 283 GLY A N 1
ATOM 2072 C CA . GLY A 1 283 ? -19.407 4.394 12.967 1.00 86.75 283 GLY A CA 1
ATOM 2073 C C . GLY A 1 283 ? -18.719 3.072 13.297 1.00 86.75 283 GLY A C 1
ATOM 2074 O O . GLY A 1 283 ? -19.377 2.041 13.458 1.00 86.75 283 GLY A O 1
ATOM 2075 N N . VAL A 1 284 ? -17.391 3.087 13.337 1.00 90.31 284 VAL A N 1
ATOM 2076 C CA . VAL A 1 284 ? -16.554 1.893 13.473 1.00 90.31 284 VAL A CA 1
ATOM 2077 C C . VAL A 1 284 ? -15.618 2.017 14.668 1.00 90.31 284 VAL A C 1
ATOM 2079 O O . VAL A 1 284 ? -14.953 3.032 14.856 1.00 90.31 284 VAL A O 1
ATOM 2082 N N . PHE A 1 285 ? -15.544 0.943 15.449 1.00 95.56 285 PHE A N 1
ATOM 2083 C CA . PHE A 1 285 ? -14.419 0.655 16.328 1.00 95.56 285 PHE A CA 1
ATOM 2084 C C . PHE A 1 285 ? -13.957 -0.766 16.026 1.00 95.56 285 PHE A C 1
ATOM 2086 O O . PHE A 1 285 ? -14.621 -1.725 16.420 1.00 95.56 285 PHE A O 1
ATOM 2093 N N . GLY A 1 286 ? -12.885 -0.875 15.248 1.00 95.06 286 GLY A N 1
ATOM 2094 C CA . GLY A 1 286 ? -12.327 -2.139 14.781 1.00 95.06 286 GLY A CA 1
ATOM 2095 C C . GLY A 1 286 ? -10.819 -2.186 14.947 1.00 95.06 286 GLY A C 1
ATOM 2096 O O . GLY A 1 286 ? -10.197 -1.270 15.499 1.00 95.06 286 GLY A O 1
ATOM 2097 N N . SER A 1 287 ? -10.209 -3.270 14.491 1.00 96.06 287 SER A N 1
ATOM 2098 C CA . SER A 1 287 ? -8.763 -3.447 14.568 1.00 96.06 287 SER A CA 1
ATOM 2099 C C . SER A 1 287 ? -8.237 -4.219 13.365 1.00 96.06 287 SER A C 1
ATOM 2101 O O . SER A 1 287 ? -8.909 -5.107 12.840 1.00 96.06 287 SER A O 1
ATOM 2103 N N . LEU A 1 288 ? -7.030 -3.874 12.926 1.00 95.19 288 LEU A N 1
ATOM 2104 C CA . LEU A 1 288 ? -6.324 -4.559 11.845 1.00 95.19 288 LEU A CA 1
ATOM 2105 C C . LEU A 1 288 ? -4.833 -4.619 12.150 1.00 95.19 288 LEU A C 1
ATOM 2107 O O . LEU A 1 288 ? -4.311 -3.724 12.795 1.00 95.19 288 LEU A O 1
ATOM 2111 N N . VAL A 1 289 ? -4.148 -5.645 11.669 1.00 95.69 289 VAL A N 1
ATOM 2112 C CA . VAL A 1 289 ? -2.683 -5.733 11.684 1.00 95.69 289 VAL A CA 1
ATOM 2113 C C . VAL A 1 289 ? -2.215 -6.025 10.271 1.00 95.69 289 VAL A C 1
ATOM 2115 O O . VAL A 1 289 ? -2.814 -6.864 9.597 1.00 95.69 289 VAL A O 1
ATOM 2118 N N . ALA A 1 290 ? -1.188 -5.322 9.805 1.00 94.88 290 ALA A N 1
ATOM 2119 C CA . ALA A 1 290 ? -0.752 -5.391 8.420 1.00 94.88 290 ALA A CA 1
ATOM 2120 C C . ALA A 1 290 ? 0.743 -5.668 8.288 1.00 94.88 290 ALA A C 1
ATOM 2122 O O . ALA A 1 290 ? 1.537 -5.362 9.176 1.00 94.88 290 ALA A O 1
ATOM 2123 N N . ALA A 1 291 ? 1.114 -6.227 7.142 1.00 93.94 291 ALA A N 1
ATOM 2124 C CA . ALA A 1 291 ? 2.491 -6.351 6.706 1.00 93.94 291 ALA A CA 1
ATOM 2125 C C . ALA A 1 291 ? 2.566 -6.106 5.193 1.00 93.94 291 ALA A C 1
ATOM 2127 O O . ALA A 1 291 ? 1.657 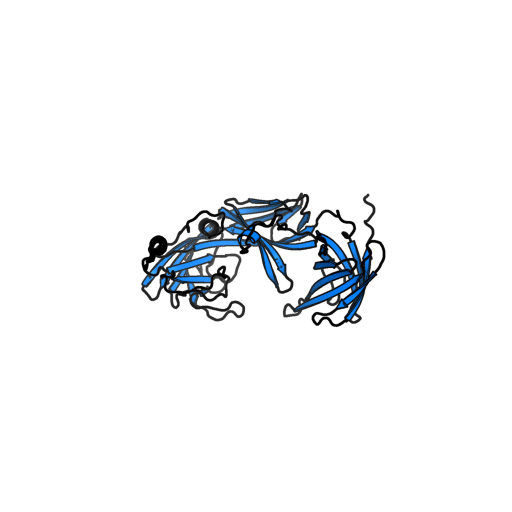-6.482 4.448 1.00 93.94 291 ALA A O 1
ATOM 2128 N N . THR A 1 292 ? 3.650 -5.480 4.741 1.00 94.31 292 THR A N 1
ATOM 2129 C CA . THR A 1 292 ? 3.838 -5.072 3.342 1.00 94.31 292 THR A CA 1
ATOM 2130 C C . THR A 1 292 ? 5.076 -5.743 2.764 1.00 94.31 292 THR A C 1
ATOM 2132 O O . THR A 1 292 ? 6.085 -5.880 3.454 1.00 94.31 292 THR A O 1
ATOM 2135 N N . ASN A 1 293 ? 5.000 -6.166 1.505 1.00 95.06 293 ASN A N 1
ATOM 2136 C CA . ASN A 1 293 ? 6.157 -6.592 0.724 1.00 95.06 293 ASN A CA 1
ATOM 2137 C C . ASN A 1 293 ? 6.143 -5.908 -0.634 1.00 95.06 293 ASN A C 1
ATOM 2139 O O . ASN A 1 293 ? 5.076 -5.625 -1.176 1.00 95.06 293 ASN A O 1
ATOM 2143 N N . GLU A 1 294 ? 7.318 -5.792 -1.230 1.00 94.19 294 GLU A N 1
ATOM 2144 C CA . GLU A 1 294 ? 7.436 -5.392 -2.621 1.00 94.19 294 GLU A CA 1
ATOM 2145 C C . GLU A 1 294 ? 7.239 -6.595 -3.563 1.00 94.19 294 GLU A C 1
ATOM 2147 O O . GLU A 1 294 ? 7.673 -7.727 -3.293 1.00 94.19 294 GLU A O 1
ATOM 2152 N N . VAL A 1 295 ? 6.563 -6.349 -4.684 1.00 96.25 295 VAL A N 1
ATOM 2153 C CA . VAL A 1 295 ? 6.355 -7.304 -5.774 1.00 96.25 295 VAL A CA 1
ATOM 2154 C C . VAL A 1 295 ? 6.810 -6.674 -7.087 1.00 96.25 295 VAL A C 1
ATOM 2156 O O . VAL A 1 295 ? 6.284 -5.649 -7.513 1.00 96.25 295 VAL A O 1
ATOM 2159 N N . ARG A 1 296 ? 7.765 -7.324 -7.749 1.00 96.56 296 ARG A N 1
ATOM 2160 C CA . ARG A 1 296 ? 8.233 -7.018 -9.102 1.00 96.56 296 ARG A CA 1
ATOM 2161 C C . ARG A 1 296 ? 7.300 -7.659 -10.123 1.00 96.56 296 ARG A C 1
ATOM 2163 O O . ARG A 1 296 ? 7.244 -8.886 -10.206 1.00 96.56 296 ARG A O 1
ATOM 2170 N N . VAL A 1 297 ? 6.594 -6.866 -10.917 1.00 97.00 297 VAL A N 1
ATOM 2171 C CA . VAL A 1 297 ? 5.656 -7.385 -11.921 1.00 97.00 297 VAL A CA 1
ATOM 2172 C C . VAL A 1 297 ? 6.296 -7.398 -13.307 1.00 97.00 297 VAL A C 1
ATOM 2174 O O . VAL A 1 297 ? 6.691 -6.364 -13.837 1.00 97.00 297 VAL A O 1
ATOM 2177 N N . VAL A 1 298 ? 6.372 -8.578 -13.913 1.00 97.19 298 VAL A N 1
ATOM 2178 C CA . VAL A 1 298 ? 6.823 -8.808 -15.293 1.00 97.19 298 VAL A CA 1
ATOM 2179 C C . VAL A 1 298 ? 5.658 -9.283 -16.152 1.00 97.19 298 VAL A C 1
ATOM 2181 O O . VAL A 1 298 ? 4.630 -9.688 -15.616 1.00 97.19 298 VAL A O 1
ATOM 2184 N N . GLY A 1 299 ? 5.824 -9.262 -17.469 1.00 95.38 299 GLY A N 1
ATOM 2185 C CA . GLY A 1 299 ? 4.899 -9.867 -18.427 1.00 95.38 299 GLY A CA 1
ATOM 2186 C C . GLY A 1 299 ? 5.636 -10.760 -19.419 1.00 95.38 299 GLY A C 1
ATOM 2187 O O . GLY A 1 299 ? 6.866 -10.868 -19.391 1.00 95.38 299 GLY A O 1
ATOM 2188 N N . ASN A 1 300 ? 4.890 -11.410 -20.299 1.00 94.81 300 ASN A N 1
ATOM 2189 C CA . ASN A 1 300 ? 5.460 -12.010 -21.497 1.00 94.81 300 ASN A CA 1
ATOM 2190 C C . ASN A 1 300 ? 5.957 -10.908 -22.443 1.00 94.81 300 ASN A C 1
ATOM 2192 O O . ASN A 1 300 ? 5.430 -9.800 -22.452 1.00 94.81 300 ASN A O 1
ATOM 2196 N N . LEU A 1 301 ? 7.004 -11.214 -23.212 1.00 92.62 301 LEU A N 1
ATOM 2197 C CA . LEU A 1 301 ? 7.570 -10.297 -24.202 1.00 92.62 301 LEU A CA 1
ATOM 2198 C C . LEU A 1 301 ? 6.974 -10.637 -25.570 1.00 92.62 301 LEU A C 1
ATOM 2200 O O . LEU A 1 301 ? 7.540 -11.441 -26.318 1.00 92.62 301 LEU A O 1
ATOM 2204 N N . ASP A 1 302 ? 5.822 -10.051 -25.861 1.00 90.94 302 ASP A N 1
ATOM 2205 C CA . ASP A 1 302 ? 4.998 -10.364 -27.027 1.00 90.94 302 ASP A CA 1
ATOM 2206 C C . ASP A 1 302 ? 5.068 -9.265 -28.110 1.00 90.94 302 ASP A C 1
ATOM 2208 O O . ASP A 1 302 ? 4.625 -9.476 -29.243 1.00 90.94 302 ASP A O 1
ATOM 2212 N N . ASP A 1 303 ? 5.694 -8.119 -27.815 1.00 90.31 303 ASP A N 1
ATOM 2213 C CA . ASP A 1 303 ? 5.943 -7.024 -28.755 1.00 90.31 303 ASP A CA 1
ATOM 2214 C C . ASP A 1 303 ? 7.446 -6.843 -29.053 1.00 90.31 303 ASP A C 1
ATOM 2216 O O . ASP A 1 303 ? 8.328 -6.951 -28.200 1.00 90.31 303 ASP A O 1
ATOM 2220 N N . GLY A 1 304 ? 7.774 -6.534 -30.311 1.00 87.38 304 GLY A N 1
ATOM 2221 C CA . GLY A 1 304 ? 9.157 -6.367 -30.766 1.00 87.38 304 GLY A CA 1
ATOM 2222 C C . GLY A 1 304 ? 9.924 -5.219 -30.096 1.00 87.38 304 GLY A C 1
ATOM 2223 O O . GLY A 1 304 ? 11.157 -5.204 -30.185 1.00 87.38 304 GLY A O 1
ATOM 2224 N N . ARG A 1 305 ? 9.220 -4.284 -29.450 1.00 88.12 305 ARG A N 1
ATOM 2225 C CA . ARG A 1 305 ? 9.766 -3.165 -28.670 1.00 88.12 305 ARG A CA 1
ATOM 2226 C C . ARG A 1 305 ? 10.113 -3.558 -27.235 1.00 88.12 305 ARG A C 1
ATOM 2228 O O . ARG A 1 305 ? 10.878 -2.844 -26.592 1.00 88.12 305 ARG A O 1
ATOM 2235 N N . GLU A 1 306 ? 9.615 -4.684 -26.745 1.00 91.94 306 GLU A N 1
ATOM 2236 C CA . GLU A 1 306 ? 9.857 -5.149 -25.382 1.00 91.94 306 GLU A CA 1
ATOM 2237 C C . GLU A 1 306 ? 11.210 -5.856 -25.237 1.00 91.94 306 GLU A C 1
ATOM 2239 O O . GLU A 1 306 ? 11.857 -6.279 -26.210 1.00 91.94 306 GLU A O 1
ATOM 2244 N N . GLY A 1 307 ? 11.645 -5.994 -23.988 1.00 92.62 307 GLY A N 1
ATOM 2245 C CA . GLY A 1 307 ? 12.837 -6.738 -23.604 1.00 92.62 307 GLY A CA 1
ATOM 2246 C C . GLY A 1 307 ? 13.927 -5.864 -22.999 1.00 92.62 307 GLY A C 1
ATOM 2247 O O . GLY A 1 307 ? 13.669 -4.788 -22.466 1.00 92.62 307 GLY A O 1
ATOM 2248 N N . LEU A 1 308 ? 15.160 -6.365 -23.048 1.00 94.38 308 LEU A N 1
ATOM 2249 C CA . LEU A 1 308 ? 16.294 -5.750 -22.367 1.00 94.38 308 LEU A CA 1
ATOM 2250 C C . LEU A 1 308 ? 17.026 -4.760 -23.271 1.00 94.38 308 LEU A C 1
ATOM 2252 O O . LEU A 1 308 ? 17.362 -5.067 -24.416 1.00 94.38 308 LEU A O 1
ATOM 2256 N N . TYR A 1 309 ? 17.339 -3.595 -22.722 1.00 93.81 309 TYR A N 1
ATOM 2257 C CA . TYR A 1 309 ? 18.137 -2.558 -23.359 1.00 93.81 309 TYR A CA 1
ATOM 2258 C C . TYR A 1 309 ? 19.227 -2.105 -22.404 1.00 93.81 309 TYR A C 1
ATOM 2260 O O . TYR A 1 309 ? 18.996 -1.972 -21.208 1.00 93.81 309 TYR A O 1
ATOM 2268 N N . ARG A 1 310 ? 20.417 -1.839 -22.925 1.00 95.25 310 ARG A N 1
ATOM 2269 C CA . ARG A 1 310 ? 21.514 -1.258 -22.165 1.00 95.25 310 ARG A CA 1
ATOM 2270 C C . ARG A 1 310 ? 21.598 0.229 -22.464 1.00 95.25 310 ARG A C 1
ATOM 2272 O O . ARG A 1 310 ? 21.632 0.624 -23.626 1.00 95.25 310 ARG A O 1
ATOM 2279 N N . VAL A 1 311 ? 21.659 1.030 -21.412 1.00 95.31 311 VAL A N 1
ATOM 2280 C CA . VAL A 1 311 ? 21.807 2.483 -21.445 1.00 95.31 311 VAL A CA 1
ATOM 2281 C C . VAL A 1 311 ? 23.203 2.816 -20.954 1.00 95.31 311 VAL A C 1
ATOM 2283 O O . VAL A 1 311 ? 23.553 2.499 -19.821 1.00 95.31 311 VAL A O 1
ATOM 2286 N N . THR A 1 312 ? 24.006 3.455 -21.798 1.00 97.00 312 THR A N 1
ATOM 2287 C CA . THR A 1 312 ? 25.384 3.836 -21.467 1.00 97.00 312 THR A CA 1
ATOM 2288 C C . THR A 1 312 ? 25.666 5.282 -21.840 1.00 97.00 312 THR A C 1
ATOM 2290 O O . THR A 1 312 ? 25.100 5.810 -22.796 1.00 97.00 312 THR A O 1
ATOM 2293 N N . GLY A 1 313 ? 26.554 5.938 -21.102 1.00 95.81 313 GLY A N 1
ATOM 2294 C CA . GLY A 1 313 ? 26.974 7.306 -21.398 1.00 95.81 313 GLY A CA 1
ATOM 2295 C C . GLY A 1 313 ? 27.439 8.027 -20.146 1.00 95.81 313 GLY A C 1
ATOM 2296 O O . GLY A 1 313 ? 28.009 7.409 -19.245 1.00 95.81 313 GLY A O 1
ATOM 2297 N N . ALA A 1 314 ? 27.187 9.328 -20.086 1.00 94.44 314 ALA A N 1
ATOM 2298 C CA . ALA A 1 314 ? 27.366 10.110 -18.877 1.00 94.44 314 ALA A CA 1
ATOM 2299 C C . ALA A 1 314 ? 26.173 11.052 -18.675 1.00 94.44 314 ALA A C 1
ATOM 2301 O O . ALA A 1 314 ? 25.519 11.442 -19.635 1.00 94.44 314 ALA A O 1
ATOM 2302 N N . LEU A 1 315 ? 25.887 11.394 -17.421 1.00 92.94 315 LEU A N 1
ATOM 2303 C CA . LEU A 1 315 ? 24.986 12.479 -17.038 1.00 92.94 315 LEU A CA 1
ATOM 2304 C C . LEU A 1 315 ? 25.765 13.404 -16.112 1.00 92.94 315 LEU A C 1
ATOM 2306 O O . LEU A 1 315 ? 26.301 12.948 -15.105 1.00 92.94 315 LEU A O 1
ATOM 2310 N N . PHE A 1 316 ? 25.882 14.688 -16.454 1.00 93.12 316 PHE A N 1
ATOM 2311 C CA . PHE A 1 316 ? 26.709 15.643 -15.697 1.00 93.12 316 PHE A CA 1
ATOM 2312 C C . PHE A 1 316 ? 28.159 15.161 -15.478 1.00 93.12 316 PHE A C 1
ATOM 2314 O O . PHE A 1 316 ? 28.775 15.429 -14.446 1.00 93.12 316 PHE A O 1
ATOM 2321 N N . GLY A 1 317 ? 28.709 14.415 -16.442 1.00 92.75 317 GLY A N 1
ATOM 2322 C CA . GLY A 1 317 ? 30.041 13.810 -16.343 1.00 92.75 317 GLY A CA 1
ATOM 2323 C C . GLY A 1 317 ? 30.139 12.575 -15.436 1.00 92.75 317 GLY A C 1
ATOM 2324 O O . GLY A 1 317 ? 31.226 12.012 -15.315 1.00 92.75 317 GLY A O 1
ATOM 2325 N N . VAL A 1 318 ? 29.038 12.125 -14.825 1.00 94.88 318 VAL A N 1
ATOM 2326 C CA . VAL A 1 318 ? 28.969 10.866 -14.072 1.00 94.88 318 VAL A CA 1
ATOM 2327 C C . VAL A 1 318 ? 28.643 9.725 -15.036 1.00 94.88 318 VAL A C 1
ATOM 2329 O O . VAL A 1 318 ? 27.655 9.833 -15.763 1.00 94.88 318 VAL A O 1
ATOM 2332 N N . PRO A 1 319 ? 29.440 8.642 -15.076 1.00 96.38 319 PRO A N 1
ATOM 2333 C CA . PRO A 1 319 ? 29.187 7.527 -15.978 1.00 96.38 319 PRO A CA 1
ATOM 2334 C C . PRO A 1 319 ? 27.872 6.817 -15.636 1.00 96.38 319 PRO A C 1
ATOM 2336 O O . PRO A 1 319 ? 27.601 6.520 -14.474 1.00 96.38 319 PRO A O 1
ATOM 2339 N N . VAL A 1 320 ? 27.098 6.507 -16.673 1.00 96.75 320 VAL A N 1
ATOM 2340 C CA . VAL A 1 320 ? 25.859 5.728 -16.611 1.00 96.75 320 VAL A CA 1
ATOM 2341 C C . VAL A 1 320 ? 26.081 4.394 -17.316 1.00 96.75 320 VAL A C 1
ATOM 2343 O O . VAL A 1 320 ? 26.607 4.361 -18.431 1.00 96.75 320 VAL A O 1
ATOM 2346 N N . ASP A 1 321 ? 25.670 3.308 -16.666 1.00 97.19 321 ASP A N 1
ATOM 2347 C CA . ASP A 1 321 ? 25.617 1.954 -17.225 1.00 97.19 321 ASP A CA 1
ATOM 2348 C C . ASP A 1 321 ? 24.455 1.205 -16.566 1.00 97.19 321 ASP A C 1
ATOM 2350 O O . ASP A 1 321 ? 24.592 0.630 -15.483 1.00 97.19 321 ASP A O 1
ATOM 2354 N N . ALA A 1 322 ? 23.288 1.287 -17.196 1.00 96.75 322 ALA A N 1
ATOM 2355 C CA . ALA A 1 322 ? 22.037 0.751 -16.683 1.00 96.75 322 ALA A CA 1
ATOM 2356 C C . ALA A 1 322 ? 21.373 -0.186 -17.696 1.00 96.75 322 ALA A C 1
ATOM 2358 O O . ALA A 1 322 ? 21.628 -0.129 -18.898 1.00 96.75 322 ALA A O 1
ATOM 2359 N N . THR A 1 323 ? 20.500 -1.052 -17.201 1.00 96.62 323 THR A N 1
ATOM 2360 C CA . THR A 1 323 ? 19.641 -1.932 -17.987 1.00 96.62 323 THR A CA 1
ATOM 2361 C C . THR A 1 323 ? 18.197 -1.473 -17.839 1.00 96.62 323 THR A C 1
ATOM 2363 O O . THR A 1 323 ? 17.739 -1.234 -16.723 1.00 96.62 323 THR A O 1
ATOM 2366 N N . LEU A 1 324 ? 17.496 -1.364 -18.965 1.00 94.94 324 LEU A N 1
ATOM 2367 C CA . LEU A 1 324 ? 16.053 -1.183 -19.043 1.00 94.94 324 LEU A CA 1
ATOM 2368 C C . LEU A 1 324 ? 15.411 -2.511 -19.433 1.00 94.94 324 LEU A C 1
ATOM 2370 O O . LEU A 1 324 ? 15.749 -3.067 -20.476 1.00 94.94 324 LEU A O 1
ATOM 2374 N N . GLU A 1 325 ? 14.473 -2.999 -18.635 1.00 96.06 325 GLU A N 1
ATOM 2375 C CA . GLU A 1 325 ? 13.583 -4.102 -19.007 1.00 96.06 325 GLU A CA 1
ATOM 2376 C C . GLU A 1 325 ? 12.219 -3.517 -19.368 1.00 96.06 325 GLU A C 1
ATOM 2378 O O . GLU A 1 325 ? 11.446 -3.179 -18.475 1.00 96.06 325 GLU A O 1
ATOM 2383 N N . LEU A 1 326 ? 11.980 -3.323 -20.668 1.00 93.88 326 LEU A N 1
ATOM 2384 C CA . LEU A 1 326 ? 10.825 -2.610 -21.214 1.00 93.88 326 LEU A CA 1
ATOM 2385 C C . LEU A 1 326 ? 9.648 -3.545 -21.505 1.00 93.88 326 LEU A C 1
ATOM 2387 O O . LEU A 1 326 ? 9.831 -4.603 -22.110 1.00 93.88 326 LEU A O 1
ATOM 2391 N N . TYR A 1 327 ? 8.452 -3.069 -21.163 1.00 94.56 327 TYR A N 1
ATOM 2392 C CA . TYR A 1 327 ? 7.155 -3.698 -21.404 1.00 94.56 327 TYR A CA 1
ATOM 2393 C C . TYR A 1 327 ? 6.185 -2.696 -22.034 1.00 94.56 327 TYR A C 1
ATOM 2395 O O . TYR A 1 327 ? 6.200 -1.514 -21.675 1.00 94.56 327 TYR A O 1
ATOM 2403 N N . VAL A 1 328 ? 5.342 -3.167 -22.950 1.00 91.81 328 VAL A N 1
ATOM 2404 C CA . VAL A 1 328 ? 4.241 -2.405 -23.540 1.00 91.81 328 VAL A CA 1
ATOM 2405 C C . VAL A 1 328 ? 3.018 -2.535 -22.637 1.00 91.81 328 VAL A C 1
ATOM 2407 O O . VAL A 1 328 ? 2.586 -3.636 -22.310 1.00 91.81 328 VAL A O 1
ATOM 2410 N N . GLU A 1 329 ? 2.460 -1.399 -22.222 1.00 84.88 329 GLU A N 1
ATOM 2411 C C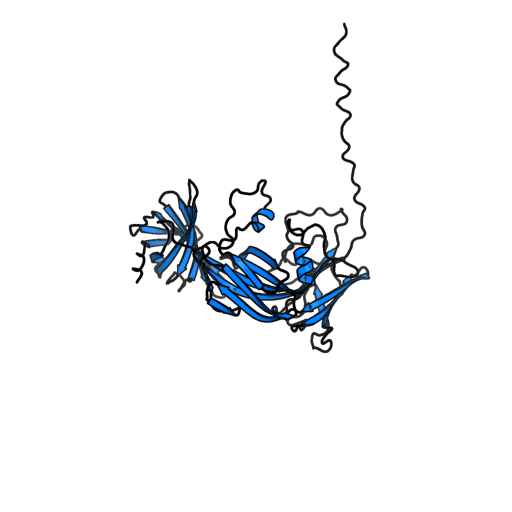A . GLU A 1 329 ? 1.274 -1.363 -21.362 1.00 84.88 329 GLU A CA 1
ATOM 2412 C C . GLU A 1 329 ? -0.002 -1.289 -22.206 1.00 84.88 329 GLU A C 1
ATOM 2414 O O . GLU A 1 329 ? -0.828 -2.201 -22.159 1.00 84.88 329 GLU A O 1
ATOM 2419 N N . THR A 1 330 ? -0.102 -0.251 -23.040 1.00 83.19 330 THR A N 1
ATOM 2420 C CA . THR A 1 330 ? -1.247 0.007 -23.921 1.00 83.19 330 THR A CA 1
ATOM 2421 C C . THR A 1 330 ? -0.748 0.509 -25.271 1.00 83.19 330 THR A C 1
ATOM 2423 O O . THR A 1 330 ? 0.173 1.327 -25.336 1.00 83.19 330 THR A O 1
ATOM 2426 N N . ALA A 1 331 ? -1.346 0.040 -26.367 1.00 80.75 331 ALA A N 1
ATOM 2427 C CA . ALA A 1 331 ? -1.024 0.493 -27.716 1.00 80.75 331 ALA A CA 1
ATOM 2428 C C . ALA A 1 331 ? -2.257 1.109 -28.389 1.00 80.75 331 ALA A C 1
ATOM 2430 O O . ALA A 1 331 ? -3.179 0.398 -28.779 1.00 80.75 331 ALA A O 1
ATOM 2431 N N . ASP A 1 332 ? -2.217 2.425 -28.580 1.00 82.94 332 ASP A N 1
ATOM 2432 C CA . ASP A 1 332 ? -3.196 3.192 -29.342 1.00 82.94 332 ASP A CA 1
ATOM 2433 C C . ASP A 1 332 ? -2.682 3.507 -30.753 1.00 82.94 332 ASP A C 1
ATOM 2435 O O . ASP A 1 332 ? -1.511 3.305 -31.086 1.00 82.94 332 ASP A O 1
ATOM 2439 N N . ALA A 1 333 ? -3.562 4.054 -31.597 1.00 80.44 333 ALA A N 1
ATOM 2440 C CA . ALA A 1 333 ? -3.224 4.434 -32.969 1.00 80.44 333 ALA A CA 1
ATOM 2441 C C . ALA A 1 333 ? -2.062 5.447 -33.056 1.00 80.44 333 ALA A C 1
ATOM 2443 O O . ALA A 1 333 ? -1.266 5.377 -33.992 1.00 80.44 333 ALA A O 1
ATOM 2444 N N . ASP A 1 334 ? -1.958 6.356 -32.080 1.00 82.75 334 ASP A N 1
ATOM 2445 C CA . ASP A 1 334 ? -1.015 7.484 -32.104 1.00 82.75 334 ASP A CA 1
ATOM 2446 C C . ASP A 1 334 ? 0.105 7.382 -31.052 1.00 82.75 334 ASP A C 1
ATOM 2448 O O . ASP A 1 334 ? 1.101 8.114 -31.122 1.00 82.75 334 ASP A O 1
ATOM 2452 N N . SER A 1 335 ? -0.027 6.480 -30.075 1.00 87.19 335 SER A N 1
ATOM 2453 C CA . SER A 1 335 ? 0.954 6.301 -29.006 1.00 87.19 335 SER A CA 1
ATOM 2454 C C . SER A 1 335 ? 0.969 4.889 -28.446 1.00 87.19 335 SER A C 1
ATOM 2456 O O . SER A 1 335 ? -0.032 4.187 -28.451 1.00 87.19 335 SER A O 1
ATOM 2458 N N . THR A 1 336 ? 2.114 4.473 -27.919 1.00 88.75 336 THR A N 1
ATOM 2459 C CA . THR A 1 336 ? 2.221 3.247 -27.125 1.00 88.75 336 THR A CA 1
ATOM 2460 C C . THR A 1 336 ? 2.816 3.586 -25.774 1.00 88.75 336 THR A C 1
ATOM 2462 O O . THR A 1 336 ? 3.939 4.082 -25.714 1.00 88.75 336 THR A O 1
ATOM 2465 N N . GLU A 1 337 ? 2.062 3.335 -24.715 1.00 90.06 337 GLU A N 1
ATOM 2466 C CA . GLU A 1 337 ? 2.507 3.491 -23.337 1.00 90.06 337 GLU A CA 1
ATOM 2467 C C . GLU A 1 337 ? 3.416 2.330 -22.940 1.00 90.06 337 GLU A C 1
ATOM 2469 O O . GLU A 1 337 ? 3.225 1.183 -23.355 1.00 90.06 337 GLU A O 1
ATOM 2474 N N . LEU A 1 338 ? 4.437 2.654 -22.158 1.00 91.31 338 LEU A N 1
ATOM 2475 C CA . LEU A 1 338 ? 5.491 1.746 -21.750 1.00 91.31 338 LEU A CA 1
ATOM 2476 C C . LEU A 1 338 ? 5.743 1.865 -20.260 1.00 91.31 338 LEU A C 1
ATOM 2478 O O . LEU A 1 338 ? 5.631 2.930 -19.652 1.00 91.31 338 LEU A O 1
ATOM 2482 N N . SER A 1 339 ? 6.260 0.773 -19.738 1.00 93.19 339 SER A N 1
ATOM 2483 C CA . SER A 1 339 ? 6.755 0.645 -18.376 1.00 93.19 339 SER A CA 1
ATOM 2484 C C . SER A 1 339 ? 8.100 -0.064 -18.409 1.00 93.19 339 SER A C 1
ATOM 2486 O O . SER A 1 339 ? 8.329 -0.911 -19.279 1.00 93.19 339 SER A O 1
ATOM 2488 N N . ALA A 1 340 ? 9.001 0.269 -17.490 1.00 93.88 340 ALA A N 1
ATOM 2489 C CA . ALA A 1 340 ? 10.320 -0.344 -17.448 1.00 93.88 340 ALA A CA 1
ATOM 2490 C C . ALA A 1 340 ? 10.835 -0.555 -16.029 1.00 93.88 340 ALA A C 1
ATOM 2492 O O . ALA A 1 340 ? 10.643 0.297 -15.167 1.00 93.88 340 ALA A O 1
ATOM 2493 N N . PHE A 1 341 ? 11.622 -1.611 -15.834 1.00 95.12 341 PHE A N 1
ATOM 2494 C CA . PHE A 1 341 ? 12.578 -1.646 -14.726 1.00 95.12 341 PHE A CA 1
ATOM 2495 C C . PHE A 1 341 ? 13.892 -1.007 -15.156 1.00 95.12 341 PHE A C 1
ATOM 2497 O O . PHE A 1 341 ? 14.423 -1.365 -16.207 1.00 95.12 341 PHE A O 1
ATOM 2504 N N . VAL A 1 342 ? 14.434 -0.111 -14.336 1.00 94.81 342 VAL A N 1
ATOM 2505 C CA . VAL A 1 342 ? 15.745 0.517 -14.533 1.00 94.81 342 VAL A CA 1
ATOM 2506 C C . VAL A 1 342 ? 16.683 0.031 -13.442 1.00 94.81 342 VAL A C 1
ATOM 2508 O O . VAL A 1 342 ? 16.454 0.318 -12.271 1.00 94.81 342 VAL A O 1
ATOM 2511 N N . SER A 1 343 ? 17.751 -0.675 -13.814 1.00 95.75 343 SER A N 1
ATOM 2512 C CA . SER A 1 343 ? 18.724 -1.206 -12.850 1.00 95.75 343 SER A CA 1
ATOM 2513 C C . SER A 1 343 ? 20.174 -0.992 -13.285 1.00 95.75 343 SER A C 1
ATOM 2515 O O . SER A 1 343 ? 20.484 -1.066 -14.471 1.00 95.75 343 SER A O 1
ATOM 2517 N N . GLY A 1 344 ? 21.091 -0.736 -12.349 1.00 96.25 344 GLY A N 1
ATOM 2518 C CA . GLY A 1 344 ? 22.527 -0.577 -12.640 1.00 96.25 344 GLY A CA 1
ATOM 2519 C C . GLY A 1 344 ? 23.124 0.723 -12.107 1.00 96.25 344 GLY A C 1
ATOM 2520 O O . GLY A 1 344 ? 22.678 1.230 -11.084 1.00 96.25 344 GLY A O 1
ATOM 2521 N N . ALA A 1 345 ? 24.168 1.243 -12.755 1.00 96.00 345 ALA A N 1
ATOM 2522 C CA . ALA A 1 345 ? 24.849 2.472 -12.350 1.00 96.00 345 ALA A CA 1
ATOM 2523 C C . ALA A 1 345 ? 24.185 3.716 -12.965 1.00 96.00 345 ALA A C 1
ATOM 2525 O O . ALA A 1 345 ? 24.064 3.828 -14.187 1.00 96.00 345 ALA A O 1
ATOM 2526 N N . TRP A 1 346 ? 23.801 4.663 -12.109 1.00 94.38 346 TRP A N 1
ATOM 2527 C CA . TRP A 1 346 ? 23.141 5.923 -12.453 1.00 94.38 346 TRP A CA 1
ATOM 2528 C C . TRP A 1 346 ? 23.813 7.128 -11.771 1.00 94.38 346 TRP A C 1
ATOM 2530 O O . TRP A 1 346 ? 24.830 6.990 -11.088 1.00 94.38 346 TRP A O 1
ATOM 2540 N N . LEU A 1 347 ? 23.234 8.323 -11.936 1.00 90.75 347 LEU A N 1
ATOM 2541 C CA . LEU A 1 347 ? 23.796 9.589 -11.453 1.00 90.75 347 LEU A CA 1
ATOM 2542 C C . LEU A 1 347 ? 24.111 9.589 -9.946 1.00 90.75 347 LEU A C 1
ATOM 2544 O O . LEU A 1 347 ? 25.207 9.990 -9.559 1.00 90.75 347 LEU A O 1
ATOM 2548 N N . ASN A 1 348 ? 23.183 9.129 -9.099 1.00 88.81 348 ASN A N 1
ATOM 2549 C CA . ASN A 1 348 ? 23.364 9.130 -7.640 1.00 88.81 348 ASN A CA 1
ATOM 2550 C C . ASN A 1 348 ? 23.787 7.760 -7.075 1.00 88.81 348 ASN A C 1
ATOM 2552 O O . ASN A 1 348 ? 23.530 7.465 -5.909 1.00 88.81 348 ASN A O 1
ATOM 2556 N N . GLY A 1 349 ? 24.432 6.915 -7.887 1.00 90.88 349 GLY A N 1
ATOM 2557 C CA . GLY A 1 349 ? 24.852 5.565 -7.500 1.00 90.88 349 GLY A CA 1
ATOM 2558 C C . GLY A 1 349 ? 24.020 4.479 -8.175 1.00 90.88 349 GLY A C 1
ATOM 2559 O O . GLY A 1 349 ? 23.586 4.652 -9.311 1.00 90.88 349 GLY A O 1
ATOM 2560 N N . SER A 1 350 ? 23.826 3.340 -7.508 1.00 92.06 350 SER A N 1
ATOM 2561 C CA . SER A 1 350 ? 22.988 2.275 -8.063 1.00 92.06 350 SER A CA 1
ATOM 2562 C C . SER A 1 350 ? 21.518 2.694 -8.119 1.00 92.06 350 SER A C 1
ATOM 2564 O O . SER A 1 350 ? 21.027 3.355 -7.204 1.00 92.06 350 SER A O 1
ATOM 2566 N N . ILE A 1 351 ? 20.820 2.280 -9.169 1.00 92.25 351 ILE A N 1
ATOM 2567 C CA . ILE A 1 351 ? 19.368 2.394 -9.317 1.00 92.25 351 ILE A CA 1
ATOM 2568 C C . ILE A 1 351 ? 18.762 0.991 -9.427 1.00 92.25 351 ILE A C 1
ATOM 2570 O O . ILE A 1 351 ? 19.410 0.092 -9.969 1.00 92.25 351 ILE A O 1
ATOM 2574 N N . ASP A 1 352 ? 17.559 0.820 -8.889 1.00 91.50 352 ASP A N 1
ATOM 2575 C CA . ASP A 1 352 ? 16.668 -0.326 -9.098 1.00 91.50 352 ASP A CA 1
ATOM 2576 C C . ASP A 1 352 ? 15.231 0.171 -8.894 1.00 91.50 352 ASP A C 1
ATOM 2578 O O . ASP A 1 352 ? 14.707 0.158 -7.786 1.00 91.50 352 ASP A O 1
ATOM 2582 N N . GLU A 1 353 ? 14.657 0.763 -9.939 1.00 90.69 353 GLU A N 1
ATOM 2583 C CA . GLU A 1 353 ? 13.408 1.531 -9.862 1.00 90.69 353 GLU A CA 1
ATOM 2584 C C . GLU A 1 353 ? 12.502 1.224 -11.062 1.00 90.69 353 GLU A C 1
ATOM 2586 O O . GLU A 1 353 ? 12.926 0.636 -12.061 1.00 90.69 353 GLU A O 1
ATOM 2591 N N . SER A 1 354 ? 11.237 1.638 -10.976 1.00 91.75 354 SER A N 1
ATOM 2592 C CA . SER A 1 354 ? 10.316 1.624 -12.122 1.00 91.75 354 SER A CA 1
ATOM 2593 C C . SER A 1 354 ? 10.406 2.928 -12.918 1.00 91.75 354 SER A C 1
ATOM 2595 O O . SER A 1 354 ? 10.660 3.989 -12.353 1.00 91.75 354 SER A O 1
ATOM 2597 N N . ALA A 1 355 ? 10.145 2.864 -14.219 1.00 90.81 355 ALA A N 1
ATOM 2598 C CA . ALA A 1 355 ? 10.083 4.014 -15.114 1.00 90.81 355 ALA A CA 1
ATOM 2599 C C . ALA A 1 355 ? 8.857 3.932 -16.029 1.00 90.81 355 ALA A C 1
ATOM 2601 O O . ALA A 1 355 ? 8.373 2.842 -16.341 1.00 90.81 355 ALA A O 1
ATOM 2602 N N . ASP A 1 356 ? 8.392 5.096 -16.476 1.00 90.81 356 ASP A N 1
ATOM 2603 C CA . ASP A 1 356 ? 7.274 5.249 -17.408 1.00 90.81 356 ASP A CA 1
ATOM 2604 C C . ASP A 1 356 ? 7.750 5.827 -18.723 1.00 90.81 356 ASP A C 1
ATOM 2606 O O . ASP A 1 356 ? 8.585 6.731 -18.749 1.00 90.81 356 ASP A O 1
ATOM 2610 N N . GLY A 1 357 ? 7.188 5.356 -19.827 1.00 90.06 357 GLY A N 1
ATOM 2611 C CA . GLY A 1 357 ? 7.522 5.892 -21.130 1.00 90.06 357 GLY A CA 1
ATOM 2612 C C . GLY A 1 357 ? 6.374 5.867 -22.113 1.00 90.06 357 GLY A C 1
ATOM 2613 O O . GLY A 1 357 ? 5.322 5.281 -21.886 1.00 90.06 357 GLY A O 1
ATOM 2614 N N . VAL A 1 358 ? 6.599 6.527 -23.239 1.00 91.25 358 VAL A N 1
ATOM 2615 C CA . VAL A 1 358 ? 5.688 6.541 -24.373 1.00 91.25 358 VAL A CA 1
ATOM 2616 C C . VAL A 1 358 ? 6.506 6.485 -25.657 1.00 91.25 358 VAL A C 1
ATOM 2618 O O . VAL A 1 358 ? 7.449 7.261 -25.833 1.00 91.25 358 VAL A O 1
ATOM 2621 N N . PHE A 1 359 ? 6.096 5.628 -26.588 1.00 87.38 359 PHE A N 1
ATOM 2622 C CA . PHE A 1 359 ? 6.425 5.782 -28.000 1.00 87.38 359 PHE A CA 1
ATOM 2623 C C . PHE A 1 359 ? 5.384 6.659 -28.692 1.00 87.38 359 PHE A C 1
ATOM 2625 O O . PHE A 1 359 ? 4.186 6.389 -28.615 1.00 87.38 359 PHE A O 1
ATOM 2632 N N . ARG A 1 360 ? 5.844 7.672 -29.427 1.00 88.38 360 ARG A N 1
ATOM 2633 C CA . ARG A 1 360 ? 5.046 8.384 -30.437 1.00 88.38 360 ARG A CA 1
ATOM 2634 C C . ARG A 1 360 ? 5.793 8.328 -31.755 1.00 88.38 360 ARG A C 1
ATOM 2636 O O . ARG A 1 360 ? 6.901 8.852 -31.853 1.00 88.38 360 ARG A O 1
ATOM 2643 N N . ALA A 1 361 ? 5.184 7.687 -32.749 1.00 83.81 361 ALA A N 1
ATOM 2644 C CA . ALA A 1 361 ? 5.862 7.311 -33.986 1.00 83.81 361 ALA A CA 1
ATOM 2645 C C . ALA A 1 361 ? 7.167 6.535 -33.698 1.00 83.81 361 ALA A C 1
ATOM 2647 O O . ALA A 1 361 ? 7.120 5.446 -33.135 1.00 83.81 361 ALA A O 1
ATOM 2648 N N . ASP A 1 362 ? 8.319 7.086 -34.069 1.00 83.06 362 ASP A N 1
ATOM 2649 C CA . ASP A 1 362 ? 9.655 6.513 -33.883 1.00 83.06 362 ASP A CA 1
ATOM 2650 C C . ASP A 1 362 ? 10.405 7.080 -32.666 1.00 83.06 362 ASP A C 1
ATOM 2652 O O . ASP A 1 362 ? 11.566 6.737 -32.438 1.00 83.06 362 ASP A O 1
ATOM 2656 N N . THR A 1 363 ? 9.762 7.937 -31.871 1.00 88.06 363 THR A N 1
ATOM 2657 C CA . THR A 1 363 ? 10.381 8.610 -30.726 1.00 88.06 363 THR A CA 1
ATOM 2658 C C . THR A 1 363 ? 9.979 7.947 -29.414 1.00 88.06 363 THR A C 1
ATOM 2660 O O . THR A 1 363 ? 8.789 7.834 -29.119 1.00 88.06 363 THR A O 1
ATOM 2663 N N . LEU A 1 364 ? 10.973 7.560 -28.613 1.00 89.25 364 LEU A N 1
ATOM 2664 C CA . LEU A 1 364 ? 10.808 7.180 -27.213 1.00 89.25 364 LEU A CA 1
ATOM 2665 C C . LEU A 1 364 ? 10.959 8.406 -26.331 1.00 89.25 364 LEU A C 1
ATOM 2667 O O . LEU A 1 364 ? 11.951 9.127 -26.442 1.00 89.25 364 LEU A O 1
ATOM 2671 N N . SER A 1 365 ? 10.020 8.558 -25.412 1.00 91.88 365 SER A N 1
ATOM 2672 C CA . SER A 1 365 ? 10.145 9.403 -24.233 1.00 91.88 365 SER A CA 1
ATOM 2673 C C . SER A 1 365 ? 10.080 8.503 -23.005 1.00 91.88 365 SER A C 1
ATOM 2675 O O . SER A 1 365 ? 9.097 7.788 -22.852 1.00 91.88 365 SER A O 1
ATOM 2677 N N . LEU A 1 366 ? 11.097 8.519 -22.147 1.00 91.12 366 LEU A N 1
ATOM 2678 C CA . LEU A 1 366 ? 11.155 7.720 -20.919 1.00 91.12 366 LEU A CA 1
ATOM 2679 C C . LEU A 1 366 ? 11.471 8.627 -19.730 1.00 91.12 366 LEU A C 1
ATOM 2681 O O . LEU A 1 366 ? 12.466 9.347 -19.751 1.00 91.12 366 LEU A O 1
ATOM 2685 N N . VAL A 1 367 ? 10.639 8.580 -18.699 1.00 91.12 367 VAL A N 1
ATOM 2686 C CA . VAL A 1 367 ? 10.828 9.287 -17.436 1.00 91.12 367 VAL A CA 1
ATOM 2687 C C . VAL A 1 367 ? 11.427 8.311 -16.431 1.00 91.12 367 VAL A C 1
ATOM 2689 O O . VAL A 1 367 ? 10.811 7.304 -16.088 1.00 91.12 367 VAL A O 1
ATOM 2692 N N . ILE A 1 368 ? 12.648 8.605 -15.988 1.00 89.50 368 ILE A N 1
ATOM 2693 C CA . ILE A 1 368 ? 13.363 7.844 -14.963 1.00 89.50 368 ILE A CA 1
ATOM 2694 C C . ILE A 1 368 ? 13.488 8.723 -13.735 1.00 89.50 368 ILE A C 1
ATOM 2696 O O . ILE A 1 368 ? 14.056 9.817 -13.783 1.00 89.50 368 ILE A O 1
ATOM 2700 N N . GLU A 1 369 ? 12.997 8.216 -12.621 1.00 85.31 369 GLU A N 1
ATOM 2701 C CA . GLU A 1 369 ? 12.988 8.926 -11.359 1.00 85.31 369 GLU A CA 1
ATOM 2702 C C . GLU A 1 369 ? 13.805 8.119 -10.348 1.00 85.31 369 GLU A C 1
ATOM 2704 O O . GLU A 1 369 ? 13.591 6.925 -10.162 1.00 85.31 369 GLU A O 1
ATOM 2709 N N . GLN A 1 370 ? 14.798 8.759 -9.731 1.00 83.88 370 GLN A N 1
ATOM 2710 C CA . GLN A 1 370 ? 15.685 8.132 -8.755 1.00 83.88 370 GLN A CA 1
ATOM 2711 C C . GLN A 1 370 ? 15.433 8.733 -7.375 1.00 83.88 370 GLN A C 1
ATOM 2713 O O . GLN A 1 370 ? 15.576 9.947 -7.185 1.00 83.88 370 GLN A O 1
ATOM 2718 N N . ARG A 1 371 ? 15.118 7.877 -6.399 1.00 77.69 371 ARG A N 1
ATOM 2719 C CA . ARG A 1 371 ? 15.073 8.263 -4.987 1.00 77.69 371 ARG A CA 1
ATOM 2720 C C . ARG A 1 371 ? 16.491 8.392 -4.434 1.00 77.69 371 ARG A C 1
ATOM 2722 O O . ARG A 1 371 ? 17.314 7.488 -4.561 1.00 77.69 371 ARG A O 1
ATOM 2729 N N . VAL A 1 372 ? 16.785 9.528 -3.808 1.00 72.50 372 VAL A N 1
ATOM 2730 C CA . VAL A 1 372 ? 18.081 9.811 -3.186 1.00 72.50 372 VAL A CA 1
ATOM 2731 C C . VAL A 1 372 ? 17.910 9.792 -1.668 1.00 72.50 372 VAL A C 1
ATOM 2733 O O . VAL A 1 372 ? 17.329 10.704 -1.086 1.00 72.50 372 VAL A O 1
ATOM 2736 N N . SER A 1 373 ? 18.460 8.763 -1.020 1.00 60.12 373 SER A N 1
ATOM 2737 C CA . SER A 1 373 ? 18.386 8.501 0.433 1.00 60.12 373 SER A CA 1
ATOM 2738 C C . SER A 1 373 ? 19.208 9.487 1.306 1.00 60.12 373 SER A C 1
ATOM 2740 O O . SER A 1 373 ? 19.734 9.119 2.361 1.00 60.12 373 SER A O 1
ATOM 2742 N N . ALA A 1 374 ? 19.389 10.744 0.895 1.00 52.03 374 ALA A N 1
ATOM 2743 C CA . ALA A 1 374 ? 20.209 11.713 1.624 1.00 52.03 374 ALA A CA 1
ATOM 2744 C C . ALA A 1 374 ? 19.354 12.631 2.515 1.00 52.03 374 ALA A C 1
ATOM 2746 O O . ALA A 1 374 ? 18.922 13.676 2.058 1.00 52.03 374 ALA A O 1
ATOM 2747 N N . ALA A 1 375 ? 19.152 12.262 3.791 1.00 46.47 375 ALA A N 1
ATOM 2748 C CA . ALA A 1 375 ? 18.616 13.075 4.913 1.00 46.47 375 ALA A CA 1
ATOM 2749 C C . ALA A 1 375 ? 17.284 13.849 4.715 1.00 46.47 375 ALA A C 1
ATOM 2751 O O . ALA A 1 375 ? 16.802 14.494 5.643 1.00 46.47 375 ALA A O 1
ATOM 2752 N N . GLY A 1 376 ? 16.673 13.743 3.545 1.00 53.41 376 GLY A N 1
ATOM 2753 C CA . GLY A 1 376 ? 15.356 14.211 3.159 1.00 53.41 376 GLY A CA 1
ATOM 2754 C C . GLY A 1 376 ? 15.116 13.614 1.783 1.00 53.41 376 GLY A C 1
ATOM 2755 O O . GLY A 1 376 ? 15.873 13.928 0.864 1.00 53.41 376 GLY A O 1
ATOM 2756 N N . ASP A 1 377 ? 14.160 12.691 1.677 1.00 59.25 377 ASP A N 1
ATOM 2757 C CA . ASP A 1 377 ? 13.878 11.925 0.460 1.00 59.25 377 ASP A CA 1
ATOM 2758 C C . ASP A 1 377 ? 13.723 12.872 -0.732 1.00 59.25 377 ASP A C 1
ATOM 2760 O O . ASP A 1 377 ? 12.695 13.518 -0.926 1.00 59.25 377 ASP A O 1
ATOM 2764 N N . SER A 1 378 ? 14.801 13.012 -1.498 1.00 64.75 378 SER A N 1
ATOM 2765 C CA . SER A 1 378 ? 14.855 13.898 -2.650 1.00 64.75 378 SER A CA 1
ATOM 2766 C C . SER A 1 378 ? 14.744 13.033 -3.887 1.00 64.75 378 SER A C 1
ATOM 2768 O O . SER A 1 378 ? 15.458 12.041 -4.035 1.00 64.75 378 SER A O 1
ATOM 2770 N N . VAL A 1 379 ? 13.840 13.406 -4.781 1.00 70.69 379 VAL A N 1
ATOM 2771 C CA . VAL A 1 379 ? 13.598 12.691 -6.032 1.00 70.69 379 VAL A CA 1
ATOM 2772 C C . VAL A 1 379 ? 14.267 13.470 -7.148 1.00 70.69 379 VAL A C 1
ATOM 2774 O O . VAL A 1 379 ? 14.018 14.664 -7.305 1.00 70.69 379 VAL A O 1
ATOM 2777 N N . SER A 1 380 ? 15.115 12.805 -7.925 1.00 80.06 380 SER A N 1
ATOM 2778 C CA . SER A 1 380 ? 15.640 13.366 -9.173 1.00 80.06 380 SER A CA 1
ATOM 2779 C C . SER A 1 380 ? 14.916 12.724 -10.349 1.00 80.06 380 SER A C 1
ATOM 2781 O O . SER A 1 380 ? 14.961 11.504 -10.483 1.00 80.06 380 SER A O 1
ATOM 2783 N N . ALA A 1 381 ? 14.268 13.531 -11.189 1.00 84.94 381 ALA A N 1
ATOM 2784 C CA . ALA A 1 381 ? 13.572 13.076 -12.390 1.00 84.94 381 ALA A CA 1
ATOM 2785 C C . ALA A 1 381 ? 14.364 13.456 -13.646 1.00 84.94 381 ALA A C 1
ATOM 2787 O O . ALA A 1 381 ? 14.814 14.598 -13.780 1.00 84.94 381 ALA A O 1
ATOM 2788 N N . TYR A 1 382 ? 14.509 12.505 -14.566 1.00 88.69 382 TYR A N 1
ATOM 2789 C CA . TYR A 1 382 ? 15.151 12.697 -15.860 1.00 88.69 382 TYR A CA 1
ATOM 2790 C C . TYR A 1 382 ? 14.241 12.212 -16.973 1.00 88.69 382 TYR A C 1
ATOM 2792 O O . TYR A 1 382 ? 13.731 11.094 -16.930 1.00 88.69 382 TYR A O 1
ATOM 2800 N N . LEU A 1 383 ? 14.086 13.041 -17.999 1.00 92.12 383 LEU A N 1
ATOM 2801 C CA . LEU A 1 383 ? 13.383 12.670 -19.217 1.00 92.12 383 LEU A CA 1
ATOM 2802 C C . LEU A 1 383 ? 14.416 12.314 -20.290 1.00 92.12 383 LEU A C 1
ATOM 2804 O O . LEU A 1 383 ? 15.263 13.133 -20.638 1.00 92.12 383 LEU A O 1
ATOM 2808 N N . LEU A 1 384 ? 14.343 11.103 -20.829 1.00 91.62 384 LEU A N 1
ATOM 2809 C CA . LEU A 1 384 ? 15.128 10.663 -21.978 1.00 91.62 384 LEU A CA 1
ATOM 2810 C C . LEU A 1 384 ? 14.254 10.723 -23.227 1.00 91.62 384 LEU A C 1
ATOM 2812 O O . LEU A 1 384 ? 13.210 10.077 -23.261 1.00 91.62 384 LEU A O 1
ATOM 2816 N N . VAL A 1 385 ? 14.674 11.469 -24.251 1.00 93.56 385 VAL A N 1
ATOM 2817 C CA . VAL A 1 385 ? 13.934 11.597 -25.516 1.00 93.56 385 VAL A CA 1
ATOM 2818 C C . VAL A 1 385 ? 14.839 11.325 -26.701 1.00 93.56 385 VAL A C 1
ATOM 2820 O O . VAL A 1 385 ? 15.901 11.934 -26.838 1.00 93.56 385 VAL A O 1
ATOM 2823 N N . GLY A 1 386 ? 14.410 10.466 -27.614 1.00 90.12 386 GLY A N 1
ATOM 2824 C CA . GLY A 1 386 ? 15.124 10.279 -28.868 1.00 90.12 386 GLY A CA 1
ATOM 2825 C C . GLY A 1 386 ? 14.473 9.260 -29.786 1.00 90.12 386 GLY A C 1
ATOM 2826 O O . GLY A 1 386 ? 13.513 8.593 -29.396 1.00 90.12 386 GLY A O 1
ATOM 2827 N N . PRO A 1 387 ? 14.986 9.140 -31.020 1.00 86.38 387 PRO A N 1
ATOM 2828 C CA . PRO A 1 387 ? 14.538 8.095 -31.915 1.00 86.38 387 PRO A CA 1
ATOM 2829 C C . PRO A 1 387 ? 14.846 6.731 -31.300 1.00 86.38 387 PRO A C 1
ATOM 2831 O O . PRO A 1 387 ? 15.780 6.577 -30.511 1.00 86.38 387 PRO A O 1
ATOM 2834 N N . THR A 1 388 ? 14.081 5.723 -31.684 1.00 70.81 388 THR A N 1
ATOM 2835 C CA . THR A 1 388 ? 14.360 4.346 -31.296 1.00 70.81 388 THR A CA 1
ATOM 2836 C C . THR A 1 388 ? 14.213 3.415 -32.467 1.00 70.81 388 THR A C 1
ATOM 2838 O O . THR A 1 388 ? 13.323 3.523 -33.306 1.00 70.81 388 THR A O 1
ATOM 2841 N N . SER A 1 389 ? 15.133 2.469 -32.501 1.00 73.25 389 SER A N 1
ATOM 2842 C CA . SER A 1 389 ? 15.126 1.366 -33.431 1.00 73.25 389 SER A CA 1
ATOM 2843 C C . SER A 1 389 ? 15.425 0.122 -32.607 1.00 73.25 389 SER A C 1
ATOM 2845 O O . SER A 1 389 ? 16.490 0.053 -31.990 1.00 73.25 389 SER A O 1
ATOM 2847 N N . PRO A 1 390 ? 14.541 -0.890 -32.598 1.00 65.56 390 PRO A N 1
ATOM 2848 C CA . PRO A 1 390 ? 14.784 -2.132 -31.865 1.00 65.56 390 PRO A CA 1
ATOM 2849 C C . PRO A 1 390 ? 15.985 -2.926 -32.415 1.00 65.56 390 PRO A C 1
ATOM 2851 O O . PRO A 1 390 ? 16.357 -3.945 -31.838 1.00 65.56 390 PRO A O 1
ATOM 2854 N N . SER A 1 391 ? 16.581 -2.482 -33.530 1.00 70.06 391 SER A N 1
ATOM 2855 C CA . SER A 1 391 ? 17.689 -3.145 -34.225 1.00 70.06 391 SER A CA 1
ATOM 2856 C C . SER A 1 391 ? 19.032 -2.409 -34.184 1.00 70.06 391 SER A C 1
ATOM 2858 O O . SER A 1 391 ? 20.026 -2.971 -34.637 1.00 70.06 391 SER A O 1
ATOM 2860 N N . THR A 1 392 ? 19.096 -1.169 -33.689 1.00 79.69 392 THR A N 1
ATOM 2861 C CA . THR A 1 392 ? 20.336 -0.375 -33.717 1.00 79.69 392 THR A CA 1
ATOM 2862 C C . THR A 1 392 ? 20.495 0.472 -32.466 1.00 79.69 392 THR A C 1
ATOM 2864 O O . THR A 1 392 ? 19.533 1.086 -32.005 1.00 79.69 392 THR A O 1
ATOM 2867 N N . ALA A 1 393 ? 21.730 0.567 -31.967 1.00 88.94 393 ALA A N 1
ATOM 2868 C CA . ALA A 1 393 ? 22.083 1.527 -30.931 1.00 88.94 393 ALA A CA 1
ATOM 2869 C C . ALA A 1 393 ? 21.653 2.939 -31.354 1.00 88.94 393 ALA A C 1
ATOM 2871 O O . ALA A 1 393 ? 21.925 3.368 -32.478 1.00 88.94 393 ALA A O 1
ATOM 2872 N N . THR A 1 394 ? 20.954 3.636 -30.465 1.00 91.38 394 THR A N 1
ATOM 2873 C CA . THR A 1 394 ? 20.408 4.966 -30.734 1.00 91.38 394 THR A CA 1
ATOM 2874 C C . THR A 1 394 ? 20.729 5.912 -29.586 1.00 91.38 394 THR A C 1
ATOM 2876 O O . THR A 1 394 ? 20.847 5.491 -28.438 1.00 91.38 394 THR A O 1
ATOM 2879 N N . THR A 1 395 ? 20.908 7.194 -29.887 1.00 94.19 395 THR A N 1
ATOM 2880 C CA . THR A 1 395 ? 21.208 8.218 -28.884 1.00 94.19 395 THR A CA 1
ATOM 2881 C C . THR A 1 395 ? 19.922 8.893 -28.410 1.00 94.19 395 THR A C 1
ATOM 2883 O O . THR A 1 395 ? 19.167 9.426 -29.223 1.00 94.19 395 THR A O 1
ATOM 2886 N N . LEU A 1 396 ? 19.699 8.901 -27.098 1.00 94.56 396 LEU A N 1
ATOM 2887 C CA . LEU A 1 396 ? 18.645 9.649 -26.420 1.00 94.56 396 LEU A CA 1
ATOM 2888 C C . LEU A 1 396 ? 19.232 10.918 -25.800 1.00 94.56 396 LEU A C 1
ATOM 2890 O O . LEU A 1 396 ? 20.307 10.893 -25.205 1.00 94.56 396 LEU A O 1
ATOM 2894 N N . THR A 1 397 ? 18.512 12.026 -25.910 1.00 96.38 397 THR A N 1
ATOM 2895 C CA . THR A 1 397 ? 18.824 13.275 -25.209 1.00 96.38 397 THR A CA 1
ATOM 2896 C C . THR A 1 397 ? 18.253 13.200 -23.802 1.00 96.38 397 THR A C 1
ATOM 2898 O O . THR A 1 397 ? 17.073 12.896 -23.644 1.00 96.38 397 THR A O 1
ATOM 2901 N N . ALA A 1 398 ? 19.069 13.479 -22.790 1.00 95.38 398 ALA A N 1
ATOM 2902 C CA . ALA A 1 398 ? 18.630 13.536 -21.405 1.00 95.38 398 ALA A CA 1
ATOM 2903 C C . ALA A 1 398 ? 18.293 14.978 -21.006 1.00 95.38 398 ALA A C 1
ATOM 2905 O O . ALA A 1 398 ? 19.052 15.909 -21.294 1.00 95.38 398 ALA A O 1
ATOM 2906 N N . TYR A 1 399 ? 17.177 15.143 -20.306 1.00 94.50 399 TYR A N 1
ATOM 2907 C CA . TYR A 1 399 ? 16.683 16.408 -19.778 1.00 94.50 399 TYR A CA 1
ATOM 2908 C C . TYR A 1 399 ? 16.516 16.321 -18.258 1.00 94.50 399 TYR A C 1
ATOM 2910 O O . TYR A 1 399 ? 16.134 15.268 -17.744 1.00 94.50 399 TYR A O 1
ATOM 2918 N N . ASP A 1 400 ? 16.787 17.416 -17.544 1.00 91.12 400 ASP A N 1
ATOM 2919 C CA . ASP A 1 400 ? 16.443 17.547 -16.121 1.00 91.12 400 ASP A CA 1
ATOM 2920 C C . ASP A 1 400 ? 14.955 17.881 -15.901 1.00 91.12 400 ASP A C 1
ATOM 2922 O O . ASP A 1 400 ? 14.178 18.021 -16.849 1.00 91.12 400 ASP A O 1
ATOM 2926 N N . ALA A 1 401 ? 14.557 18.023 -14.634 1.00 86.44 401 ALA A N 1
ATOM 2927 C CA . ALA A 1 401 ? 13.193 18.372 -14.239 1.00 86.44 401 ALA A CA 1
ATOM 2928 C C . ALA A 1 401 ? 12.725 19.742 -14.780 1.00 86.44 401 ALA A C 1
ATOM 2930 O O . ALA A 1 401 ? 11.525 19.958 -14.942 1.00 86.44 401 ALA A O 1
ATOM 2931 N N . GLU A 1 402 ? 13.647 20.655 -15.113 1.00 89.94 402 GLU A N 1
ATOM 2932 C CA . GLU A 1 402 ? 13.341 21.933 -15.770 1.00 89.94 402 GLU A CA 1
ATOM 2933 C C . GLU A 1 402 ? 13.400 21.851 -17.306 1.00 89.94 402 GLU A C 1
ATOM 2935 O O . GLU A 1 402 ? 13.393 22.883 -17.984 1.00 89.94 402 GLU A O 1
ATOM 2940 N N . LEU A 1 403 ? 13.451 20.638 -17.866 1.00 90.75 403 LEU A N 1
ATOM 2941 C CA . LEU A 1 403 ? 13.540 20.358 -19.300 1.00 90.75 403 LEU A CA 1
ATOM 2942 C C . LEU A 1 403 ? 14.774 20.980 -19.971 1.00 90.75 403 LEU A C 1
ATOM 2944 O O . LEU A 1 403 ? 14.763 21.291 -21.167 1.00 90.75 403 LEU A O 1
ATOM 2948 N N . ARG A 1 404 ? 15.868 21.161 -19.226 1.00 93.19 404 ARG A N 1
ATOM 2949 C CA . ARG A 1 404 ? 17.154 21.585 -19.788 1.00 93.19 404 ARG A CA 1
ATOM 2950 C C . ARG A 1 404 ? 17.929 20.353 -20.222 1.00 93.19 404 ARG A C 1
ATOM 2952 O O . ARG A 1 404 ? 17.978 19.365 -19.499 1.00 93.19 404 ARG A O 1
ATOM 2959 N N . VAL A 1 405 ? 18.551 20.419 -21.397 1.00 94.88 405 VAL A N 1
ATOM 2960 C CA . VAL A 1 405 ? 19.420 19.341 -21.889 1.00 94.88 405 VAL A CA 1
ATOM 2961 C C . VAL A 1 405 ? 20.623 19.214 -20.961 1.00 94.88 405 VAL A C 1
ATOM 2963 O O . VAL A 1 405 ? 21.349 20.192 -20.763 1.00 94.88 405 VAL A O 1
ATOM 2966 N N . VAL A 1 406 ? 20.837 18.016 -20.422 1.00 93.88 406 VAL A N 1
ATOM 2967 C CA . VAL A 1 406 ? 21.956 17.728 -19.514 1.00 93.88 406 VAL A CA 1
ATOM 2968 C C . VAL A 1 406 ? 23.071 16.954 -20.205 1.00 93.88 406 VAL A C 1
ATOM 2970 O O . VAL A 1 406 ? 24.237 17.286 -20.014 1.00 93.88 406 VAL A O 1
ATOM 2973 N N . ASP A 1 407 ? 22.727 15.954 -21.020 1.00 95.06 407 ASP A N 1
ATOM 2974 C CA . ASP A 1 407 ? 23.678 15.119 -21.760 1.00 95.06 407 ASP A CA 1
ATOM 2975 C C . ASP A 1 407 ? 22.943 14.261 -22.813 1.00 95.06 407 ASP A C 1
ATOM 2977 O O . ASP A 1 407 ? 21.754 14.455 -23.086 1.00 95.06 407 ASP A O 1
ATOM 2981 N N . SER A 1 408 ? 23.644 13.288 -23.393 1.00 94.06 408 SER A N 1
ATOM 2982 C CA . SER A 1 408 ? 23.086 12.255 -24.258 1.00 94.06 408 SER A CA 1
ATOM 2983 C C . SER A 1 408 ? 23.532 10.857 -23.829 1.00 94.06 408 SER A C 1
ATOM 2985 O O . SER A 1 408 ? 24.686 10.637 -23.464 1.00 94.06 408 SER A O 1
ATOM 2987 N N . LEU A 1 409 ? 22.615 9.896 -23.899 1.00 95.69 409 LEU A N 1
ATOM 2988 C CA . LEU A 1 409 ? 22.849 8.497 -23.553 1.00 95.69 409 LEU A CA 1
ATOM 2989 C C . LEU A 1 409 ? 22.661 7.621 -24.787 1.00 95.69 409 LEU A C 1
ATOM 2991 O O . LEU A 1 409 ? 21.802 7.881 -25.622 1.00 95.69 409 LEU A O 1
ATOM 2995 N N . THR A 1 410 ? 23.453 6.564 -24.908 1.00 95.44 410 THR A N 1
ATOM 2996 C CA . THR A 1 410 ? 23.279 5.542 -25.943 1.00 95.44 410 THR A CA 1
ATOM 2997 C C . THR A 1 410 ? 22.443 4.404 -25.388 1.00 95.44 410 THR A C 1
ATOM 2999 O O . THR A 1 410 ? 22.766 3.863 -24.332 1.00 95.44 410 THR A O 1
ATOM 3002 N N . VAL A 1 411 ? 21.397 4.028 -26.116 1.00 93.75 411 VAL A N 1
ATOM 3003 C CA . VAL A 1 411 ? 20.519 2.903 -25.802 1.00 93.75 411 VAL A CA 1
ATOM 3004 C C . VAL A 1 411 ? 20.637 1.854 -26.891 1.00 93.75 411 VAL A C 1
ATOM 3006 O O . VAL A 1 411 ? 20.454 2.144 -28.073 1.00 93.75 411 VAL A O 1
ATOM 3009 N N . GLU A 1 412 ? 20.947 0.627 -26.494 1.00 93.44 412 GLU A N 1
ATOM 3010 C CA . GLU A 1 412 ? 21.109 -0.513 -27.391 1.00 93.44 412 GLU A CA 1
ATOM 3011 C C . GLU A 1 412 ? 20.305 -1.702 -26.872 1.00 93.44 412 GLU A C 1
ATOM 3013 O O . GLU A 1 412 ? 20.358 -2.023 -25.687 1.00 93.44 412 GLU A O 1
ATOM 3018 N N . ARG A 1 413 ? 19.565 -2.378 -27.755 1.00 91.44 413 ARG A N 1
ATOM 3019 C CA . ARG A 1 413 ? 18.845 -3.596 -27.383 1.00 91.44 413 ARG A CA 1
ATOM 3020 C C . ARG A 1 413 ? 19.837 -4.720 -27.099 1.00 91.44 413 ARG A C 1
ATOM 3022 O O . ARG A 1 413 ? 20.680 -5.036 -27.935 1.00 91.44 413 ARG A O 1
ATOM 3029 N N . VAL A 1 414 ? 19.699 -5.357 -25.944 1.00 91.50 414 VAL A N 1
ATOM 3030 C CA . VAL A 1 414 ? 20.477 -6.540 -25.585 1.00 91.50 414 VAL A CA 1
ATOM 3031 C C . VAL A 1 414 ? 19.809 -7.752 -26.239 1.00 91.50 414 VAL A C 1
ATOM 3033 O O . VAL A 1 414 ? 18.629 -8.003 -25.982 1.00 91.50 414 VAL A O 1
ATOM 3036 N N . PRO A 1 415 ? 20.515 -8.515 -27.095 1.00 84.06 415 PRO A N 1
ATOM 3037 C CA . PRO A 1 415 ? 19.960 -9.735 -27.659 1.00 84.06 415 PRO A CA 1
ATOM 3038 C C . PRO A 1 415 ? 19.536 -10.687 -26.535 1.00 84.06 415 PRO A C 1
ATOM 3040 O O . PRO A 1 415 ? 20.284 -10.827 -25.560 1.00 84.06 415 PRO A O 1
ATOM 3043 N N . PRO A 1 416 ? 18.380 -11.364 -26.649 1.00 76.75 416 PRO A N 1
ATOM 3044 C CA . PRO A 1 416 ? 18.008 -12.376 -25.674 1.00 76.75 416 PRO A CA 1
ATOM 3045 C C . PRO A 1 416 ? 19.127 -13.415 -25.600 1.00 76.75 416 PRO A C 1
ATOM 3047 O O . PRO A 1 416 ? 19.648 -13.859 -26.630 1.00 76.75 416 PRO A O 1
ATOM 3050 N N . LEU A 1 417 ? 19.520 -13.785 -24.379 1.00 64.12 417 LEU A N 1
ATOM 3051 C CA . LEU A 1 417 ? 20.467 -14.877 -24.199 1.00 64.12 417 LEU A CA 1
ATOM 3052 C C . LEU A 1 417 ? 19.890 -16.123 -24.891 1.00 64.12 417 LEU A C 1
ATOM 3054 O O . LEU A 1 417 ? 18.690 -16.381 -24.752 1.00 64.12 417 LEU A O 1
ATOM 3058 N N . PRO A 1 418 ? 20.700 -16.888 -25.646 1.00 52.88 418 PRO A N 1
ATOM 3059 C CA . PRO A 1 418 ? 20.233 -18.139 -26.221 1.00 52.88 418 PRO A CA 1
ATOM 3060 C C . PRO A 1 418 ? 19.696 -19.017 -25.086 1.00 52.88 418 PRO A C 1
ATOM 3062 O O . PRO A 1 418 ? 20.420 -19.314 -24.134 1.00 52.88 418 PRO A O 1
ATOM 3065 N N . GLN A 1 419 ? 18.410 -19.365 -25.162 1.00 43.41 419 GLN A N 1
ATOM 3066 C CA . GLN A 1 419 ? 17.791 -20.274 -24.202 1.00 43.41 419 GLN A CA 1
ATOM 3067 C C . GLN A 1 419 ? 18.507 -21.637 -24.303 1.00 43.41 419 GLN A C 1
ATOM 3069 O O . GLN A 1 419 ? 18.753 -22.084 -25.429 1.00 43.41 419 GLN A O 1
ATOM 3074 N N . PRO A 1 420 ? 18.913 -22.242 -23.173 1.00 36.00 420 PRO A N 1
ATOM 3075 C CA . PRO A 1 420 ? 19.678 -23.489 -23.151 1.00 36.00 420 PRO A CA 1
ATOM 3076 C C . PRO A 1 420 ? 18.915 -24.705 -23.688 1.00 36.00 420 PRO A C 1
ATOM 3078 O O . PRO A 1 420 ? 17.668 -24.741 -23.564 1.00 36.00 420 PRO A O 1
#

Secondary structure (DSSP, 8-state):
---SSSSSSSSSS------------PPPPEEEEEEE-TTSSS-EEEEEE---S-----TT----TTSPPSSB--S-EEEEEESS-TTSTTSEEEEEE----TTS---TTEEEPPTT-S---TTPEEEEEEE-TTS-EEEEEEE--EEEEEEEEETTEEEEES-SPEEEETTT-EEEEEEEEEE--EEEEEEEEE-TTSPEEEEEEEEESSSEEEEETT-B-HHHHHHS--SS--SS--BSS-SSEEEEEEEEEE-HHHHHHHTTSS-TTS-S------BSSEEEEEEEEEEEEEEEEE----STT-EEEEEEEEETTEEEEEEEEEEEEEE-SS-EEEEEEEEEEETTEEEEEEEEEEEETTEEEEEEEEEE-SSS-EEEEEEEEEE--TTS-EEEEEE-TT--EEEEEEEEEPPPPPP-

Radius of gyration: 27.48 Å; chains: 1; bounding box: 94×59×72 Å